Protein 3ZYI (pdb70)

Solvent-accessible surface area: 31776 Å² total; per-residue (Å²): 121,108,46,21,119,81,18,42,36,47,152,151,64,22,24,0,19,2,20,73,24,68,26,65,124,25,15,182,46,22,5,59,87,0,13,104,0,17,0,14,45,9,84,0,80,70,0,110,40,79,45,1,19,135,8,94,114,0,81,34,0,14,0,0,38,10,11,0,128,96,18,51,113,9,0,2,50,30,2,72,38,0,54,10,0,6,0,15,64,6,123,3,55,102,12,15,41,30,4,1,42,169,6,98,38,0,82,22,0,1,0,16,56,6,32,0,69,34,0,61,66,116,2,4,58,147,2,64,18,0,60,81,0,0,0,0,43,0,82,105,24,149,124,45,10,131,13,0,1,50,7,1,130,68,0,74,4,0,0,0,0,54,3,97,12,132,118,44,15,36,6,48,17,0,91,14,1,57,20,1,19,0,12,25,5,60,10,61,85,3,133,24,35,19,9,74,29,3,70,38,0,82,50,0,22,0,6,58,0,94,0,57,61,1,19,9,19,4,0,37,56,2,53,33,0,55,10,0,0,0,0,46,14,81,0,47,17,1,4,24,52,2,1,86,60,5,86,147,7,102,46,6,0,0,15,80,1,44,0,46,0,49,37,45,0,7,15,0,4,137,16,1,132,57,121,74,101,103,15,1,14,90,2,72,38,55,155,161,25,132,42,100,77,1,33,89,2,69,86,89,93,49,172,33,90,52,6,129,26,61,64,53,9,191,102,47,120,28,54,107,49,125,107,2,51,0,109,0,127,10,37,109,26,1,17,2,89,0,65,8,63,119,46,76,72,14,13,37,24,43,157,65,126,40,7,47,7,68,48,86,0,8,0,24,0,60,75,0,70,137,91,10,60,14,76,4,22,0,50,1,50,27,60,49,26,101,26,92,18,64,3,108,0,68,43,116,30,85,108,6,34,35,120,221,98,62,40,1,0,31,2,76,77,26,152,0,24,78,65,27,100,54,104,31,75,74,123,48,9,39,5,4,127,103,84,27,122,8,9,5,15,13,0,23,68,5,27,8,65,28,0,32,61,101,30,121,68,30,23,20,41,33,159,18,0,17,44,101,72,133,104,89,90,54,46,39,0,4,0,19,0,10,63,157,58,93,63,90,5,77,1,49,0,4,2,20,2,89,4,15,0,42,11,46,53,21,0,25,0,22,1,29,88,12,13,1,9,10,0,0,2,12,3,1,79,65,78,30,83,94,64,84,41,1,0,23,0,0,54,34,0,116,110,34,51,50,63,51,55,152,112,2,134,95,60,89,133,94,75,10,1,2,64,84,18,6,50,54,42,9,17,64,50,103,70,80,0,80,0,10,3,162,69,23,152,86,96,126,89,119,63,97,51,48,68,49,53,21,5,0,5,4,1,38,2,80,1,44,66,0,6,27,8,14,7,46,24,12,148,146,36,27,106,13,0,16,2,1,0,2,18,1,42,1,35,0,47,1,63,3,31,17,0,0,50,106,18,33,100,132,116,41,14,3,66,11,59,38,76,2,54,10,59,29,76,30,0,30,148,11,21,150,114,73,151,86,55,101,84,162,44,9,46,81,70,100,88,117,42,10,30,38,35,39,6,48,33,177

GO terms:
  GO:0005515 protein binding (F, IPI)
  GO:0005794 Golgi apparatus (C, IDA)

CATH classification: 3.80.10.10 (+1 more: 2.60.40.10)

Foldseek 3Di:
DDADPQWDADPQSQEIANAPDADCDDDDDRDLNHAAYADAHYAHAEQDACNCQSNLNHAYDHQEHYAHAYYDLRSCHNPQNHAEDANYNYAYQDQPQSNLARNANYAYYHHEHYCHQEQDACRCLNPLNYAEYAHYNNQNHDYYDLRSCANNARHAYYAHALNQDQAAHNCQNPLQHAEYHHAHYAYQEQALVNCPNNQNYAEDAHANHQHQYYFALNCVSNQNHAEDEHAHYAYQAAAACNCVSNPNHQYAAAANYQHAPAQRCVNVLVVCLVRHFNRHHAHNDDPVGHPPGSVPDDCVPHDDDWKDQVDFFEADDDDFFDKDKTAGQTPLRKAKWKQAPVGDIAGQNDDDPAWHQPSRRMIIGNGDDQVRFDKMKIWIGGPVGIDIHIYTYHD/DAFDQCDPVPGFFHFADKDFLLVQWDKDKDDPQFFAAVPKAFFAALVDRVRRPAIAHCVDPVRHQDPNLQRDDDDPPRFHKTKTAFVLVPVPWSKMKIKIAFQAKWFFDFKWKWFWARFDFQWKWKWFAAPRPPDIDTQETEHCDCCVHPNFDADDLLPDAPDYHYHNVQHAADGRVPRGIDIRGPVSNLVSVDPDPVNRVSRIGRMMMMTRTGIRCSHDDNDPVRRSHGITMTRYTGTITGGQQLRFAHDWDDDPSHIAGPGHLQADDRSSQAHHDQQAPDGQDRWACPPPDRGGNRGGGHD

InterPro domains:
  IPR000372 Leucine-rich repeat N-terminal domain [SM00013] (45-79)
  IPR000483 Cysteine-rich flanking region, C-terminal [SM00082] (300-351)
  IPR001611 Leucine-rich repeat [PF13855] (76-133)
  IPR001611 Leucine-rich repeat [PF13855] (148-208)
  IPR001611 Leucine-rich repeat [PF13855] (243-301)
  IPR001611 Leucine-rich repeat [PS51450] (148-169)
  IPR001611 Leucine-rich repeat [PS51450] (197-218)
  IPR001611 Leucine-rich repeat [PS51450] (267-288)
  IPR003591 Leucine-rich repeat, typical subtype [SM00369] (73-97)
  IPR003591 Leucine-rich repeat, typical subtype [SM00369] (98-121)
  IPR003591 Leucine-rich repeat, typical subtype [SM00369] (122-145)
  IPR003591 Leucine-rich repeat, typical subtype [SM00369] (146-169)
  IPR003591 Leucine-rich repeat, typical subtype [SM00369] (217-240)
  IPR003591 Leucine-rich repeat, typical subtype [SM00369] (241-264)
  IPR003591 Leucine-rich repeat, typical subtype [SM00369] (265-288)
  IPR003598 Immunoglobulin subtype 2 [SM00408] (365-431)
  IPR003599 Immunoglobulin domain subtype [SM00409] (359-442)
  IPR007110 Immunoglobulin-like domain [PS50835] (353-442)
  IPR013098 Immunoglobulin I-set [PF07679] (355-441)
  IPR013783 Immunoglobulin-like fold [G3DSA:2.60.40.10] (355-452)

Radius of gyration: 32.59 Å; Cα contacts (8 Å, |Δi|>4): 1875; chains: 2; bounding box: 75×80×83 Å

Sequence (698 aa):
QNCPSVCSCSNQFSKVVCTRRGLSEVPQGIPSNTRYLNLMENNIQMIQADTFRHLHHLEVLQLGRNSIRQIEVGAFNGLASLNTLELFDNWLTVIPSGAFEYLSKLRELWLRNNPIESIPSYAFNRVPSLMRLDLGELKKLEYISEGAFEGLFNLKYLNLGMCNIKDMPNLTPLVGLEELEMSGNHFPEIRPGSFHGLSSLKKLWVMNSQVSLIERNAFDGLASLVELNLAHNNLSSLPHDLFTPLRYLVELHLHHNPWNCDCDILWLAWWLREYISTCCGRCHAPMHMRGRYLVEVDQASFQCSAPFIMDAPRDLNISEGRMAELKCRTPPMSSVKWLLPNGTVLSHASRHPRISVLNDGTLNFSHVLLSDTGVYTCMVTNVAGNSNASAYLNVDYDICKSWWEFYACQPKVMRLKDYVKVKVEPSGITCGDPPERFCSHENPYLCSNECDASNPDLAHPPRLMFDKEEEGLATYWQSITWSRYPSPLEANITLSWNKTVELTDDVVMTFEYGRPTVMVLEKSLDNGRTWQPYQFYAEDCMEAFGMSARRARDMSSRVLCTEEYSRWAGSKKEKHVRFEVRDRFAILESAKGLKEFFTLTDLRMRLLRPALGGTYVQRENLYKYFYAISNIEVIGRCKCNLHANLCSMREGSLQCECEHNTTGPDCGKCKKNFRTRSWRAGSYLPLPHGSPNACAGT

Structure (mmCIF, N/CA/C/O backbone):
data_3ZYI
#
_entry.id   3ZYI
#
_cell.length_a   75.420
_cell.length_b   153.390
_cell.length_c   158.730
_cell.angle_alpha   90.00
_cell.angle_beta   90.00
_cell.angle_gamma   90.00
#
_symmetry.space_group_name_H-M   'I 2 2 2'
#
loop_
_entity.id
_entity.type
_entity.pdbx_description
1 polymer 'LEUCINE-RICH REPEAT-CONTAINING PROTEIN 4'
2 polymer NETRIN-G2
3 non-polymer 2-acetamido-2-deoxy-beta-D-glucopyranose
4 non-polymer 'PHOSPHATE ION'
5 non-polymer 'CALCIUM ION'
#
loop_
_atom_site.group_PDB
_atom_site.id
_atom_site.type_symbol
_atom_site.label_atom_id
_atom_site.label_alt_id
_atom_site.label_comp_id
_atom_site.label_asym_id
_atom_site.label_entity_id
_atom_site.label_seq_id
_atom_site.pdbx_PDB_ins_code
_atom_site.Cartn_x
_atom_site.Cartn_y
_atom_site.Cartn_z
_atom_site.occupancy
_atom_site.B_iso_or_equiv
_atom_site.auth_seq_id
_atom_site.auth_comp_id
_atom_site.auth_asym_id
_atom_site.auth_atom_id
_atom_site.pdbx_PDB_model_num
ATOM 1 N N . GLN A 1 44 ? -29.545 -1.845 9.810 1.00 78.26 44 GLN A N 1
ATOM 2 C CA . GLN A 1 44 ? -29.932 -2.714 10.919 1.00 77.95 44 GLN A CA 1
ATOM 3 C C . GLN A 1 44 ? -28.886 -2.733 12.038 1.00 81.18 44 GLN A C 1
ATOM 4 O O . GLN A 1 44 ? -29.257 -2.724 13.215 1.00 80.77 44 GLN A O 1
ATOM 6 N N . ASN A 1 45 ? -27.587 -2.756 11.673 1.00 77.13 45 ASN A N 1
ATOM 7 C CA . ASN A 1 45 ? -26.481 -2.778 12.634 1.00 76.80 45 ASN A CA 1
ATOM 8 C C . ASN A 1 45 ? -25.310 -1.843 12.275 1.00 79.86 45 ASN A C 1
ATOM 9 O O . ASN A 1 45 ? -25.180 -1.411 11.125 1.00 79.48 45 ASN A O 1
ATOM 14 N N . CYS A 1 46 ? -24.466 -1.543 13.281 1.00 75.59 46 CYS A N 1
ATOM 15 C CA . CYS A 1 46 ? -23.298 -0.664 13.206 1.00 74.91 46 CYS A CA 1
ATOM 16 C C . CYS A 1 46 ? -22.087 -1.322 12.531 1.00 77.85 46 CYS A C 1
ATOM 17 O O . CYS A 1 46 ? -21.731 -2.438 12.915 1.00 77.67 46 CYS A O 1
ATOM 20 N N . PRO A 1 47 ? -21.391 -0.635 11.584 1.00 73.68 47 PRO A N 1
ATOM 21 C CA . PRO A 1 47 ? -20.184 -1.235 10.980 1.00 73.15 47 PRO A CA 1
ATOM 22 C C . PRO A 1 47 ? -19.031 -1.318 11.981 1.00 76.04 47 PRO A C 1
ATOM 23 O O . PRO A 1 47 ? -18.945 -0.484 12.884 1.00 75.34 47 PRO A O 1
ATOM 27 N N . SER A 1 48 ? -18.159 -2.332 11.822 1.00 72.14 48 SER A N 1
ATOM 28 C CA . SER A 1 48 ? -17.009 -2.611 12.692 1.00 71.57 48 SER A CA 1
ATOM 29 C C . SER A 1 48 ? -15.989 -1.468 12.801 1.00 74.81 48 SER A C 1
ATOM 30 O O . SER A 1 48 ? -15.443 -1.249 13.885 1.00 73.95 48 SER A O 1
ATOM 33 N N . VAL A 1 49 ? -15.747 -0.738 11.692 1.00 71.45 49 VAL A N 1
ATOM 34 C CA . VAL A 1 49 ? -14.806 0.396 11.624 1.00 71.21 49 VAL A CA 1
ATOM 35 C C . VAL A 1 49 ? -15.472 1.704 12.133 1.00 74.55 49 VAL A C 1
ATOM 36 O O . VAL A 1 49 ? -14.818 2.748 12.210 1.00 73.96 49 VAL A O 1
ATOM 40 N N . CYS A 1 50 ? -16.764 1.629 12.500 1.00 70.99 50 CYS A N 1
ATOM 41 C CA . CYS A 1 50 ? -17.555 2.759 12.984 1.00 70.80 50 CYS A CA 1
ATOM 42 C C . CYS A 1 50 ? -18.021 2.589 14.439 1.00 75.41 50 CYS A C 1
ATOM 43 O O . CYS A 1 50 ? -17.851 1.520 15.025 1.00 75.02 50 CYS A O 1
ATOM 46 N N . SER A 1 51 ? -18.597 3.661 15.013 1.00 72.49 51 SER A N 1
ATOM 47 C CA . SER A 1 51 ? -19.134 3.714 16.371 1.00 72.56 51 SER A CA 1
ATOM 48 C C . SER A 1 51 ? -20.493 4.415 16.302 1.00 77.18 51 SER A C 1
ATOM 49 O O . SER A 1 51 ? -20.563 5.589 15.924 1.00 76.64 51 SER A O 1
ATOM 52 N N . CYS A 1 52 ? -21.553 3.700 16.663 1.00 74.37 52 CYS A N 1
ATOM 53 C CA . CYS A 1 52 ? -22.900 4.259 16.638 1.00 74.49 52 CYS A CA 1
ATOM 54 C C . CYS A 1 52 ? -23.344 4.693 18.031 1.00 79.50 52 CYS A C 1
ATOM 55 O O . CYS A 1 52 ? -22.632 4.482 19.013 1.00 79.20 52 CYS A O 1
ATOM 58 N N . SER A 1 53 ? -24.545 5.253 18.074 1.00 76.95 53 SER A N 1
ATOM 59 C CA . SER A 1 53 ? -25.102 5.894 19.248 1.00 77.35 53 SER A CA 1
ATOM 60 C C . SER A 1 53 ? -26.459 5.286 19.534 1.00 82.54 53 SER A C 1
ATOM 61 O O . SER A 1 53 ? -27.059 4.658 18.664 1.00 81.84 53 SER A O 1
ATOM 64 N N . ASN A 1 54 ? -26.943 5.465 20.757 1.00 80.55 54 ASN A N 1
ATOM 65 C CA . ASN A 1 54 ? -28.132 4.761 21.204 1.00 80.96 54 ASN A CA 1
ATOM 66 C C . ASN A 1 54 ? -29.307 5.099 20.309 1.00 85.83 54 ASN A C 1
ATOM 67 O O . ASN A 1 54 ? -30.120 4.234 19.990 1.00 85.49 54 ASN A O 1
ATOM 72 N N . GLN A 1 55 ? -29.388 6.354 19.890 1.00 82.84 55 GLN A N 1
ATOM 73 C CA . GLN A 1 55 ? -30.421 6.755 18.955 1.00 82.73 55 GLN A CA 1
ATOM 74 C C . GLN A 1 55 ? -30.227 5.970 17.666 1.00 85.88 55 GLN A C 1
ATOM 75 O O . GLN A 1 55 ? -31.188 5.549 17.027 1.00 85.35 55 GLN A O 1
ATOM 81 N N . PHE A 1 56 ? -28.968 5.779 17.290 1.00 81.84 56 PHE A N 1
ATOM 82 C CA . PHE A 1 56 ? -28.628 5.147 16.026 1.00 81.32 56 PHE A CA 1
ATOM 83 C C . PHE A 1 56 ? -28.595 6.244 14.976 1.00 83.67 56 PHE A C 1
ATOM 84 O O . PHE A 1 56 ? -28.291 6.008 13.810 1.00 83.37 56 PHE A O 1
ATOM 92 N N . SER A 1 57 ? -28.917 7.451 15.420 1.00 78.64 57 SER A N 1
ATOM 93 C CA . SER A 1 57 ? -28.855 8.644 14.594 1.00 77.70 57 SER A CA 1
ATOM 94 C C . SER A 1 57 ? -27.429 8.965 14.166 1.00 79.40 57 SER A C 1
ATOM 95 O O . SER A 1 57 ? -27.192 9.395 13.041 1.00 78.57 57 SER A O 1
ATOM 98 N N . LYS A 1 58 ? -26.485 8.771 15.079 1.00 74.76 58 LYS A N 1
ATOM 99 C CA . LYS A 1 58 ? -25.108 9.191 14.854 1.00 73.97 58 LYS A CA 1
ATOM 100 C C . LYS A 1 58 ? -24.155 8.034 14.598 1.00 75.97 58 LYS A C 1
ATOM 101 O O . LYS A 1 58 ? -24.088 7.082 15.366 1.00 75.67 58 LYS A O 1
ATOM 103 N N . VAL A 1 59 ? -23.409 8.142 13.507 1.00 71.01 59 VAL A N 1
ATOM 104 C CA . VAL A 1 59 ? -22.407 7.139 13.130 1.00 70.14 59 VAL A CA 1
ATOM 105 C C . VAL A 1 59 ? -21.052 7.849 12.964 1.00 72.66 59 VAL A C 1
ATOM 106 O O . VAL A 1 59 ? -20.885 8.651 12.044 1.00 72.19 59 VAL A O 1
ATOM 110 N N . VAL A 1 60 ? -20.104 7.563 13.871 1.00 68.46 60 VAL A N 1
ATOM 111 C CA . VAL A 1 60 ? -18.767 8.164 13.881 1.00 68.00 60 VAL A CA 1
ATOM 112 C C . VAL A 1 60 ? -17.729 7.160 13.362 1.00 72.04 60 VAL A C 1
ATOM 113 O O . VAL A 1 60 ? -17.567 6.086 13.946 1.00 71.40 60 VAL A O 1
ATOM 117 N N . CYS A 1 61 ? -17.042 7.508 12.257 1.00 69.05 61 CYS A N 1
ATOM 118 C CA . CYS A 1 61 ? -16.020 6.652 11.637 1.00 69.13 61 CYS A CA 1
ATOM 119 C C . CYS A 1 61 ? -14.684 7.405 11.428 1.00 70.83 61 CYS A C 1
ATOM 120 O O . CYS A 1 61 ? -13.983 7.163 10.442 1.00 70.37 61 CYS A O 1
ATOM 123 N N . THR A 1 62 ? -14.334 8.304 12.371 1.00 65.85 62 THR A N 1
ATOM 124 C CA . THR A 1 62 ? -13.108 9.112 12.337 1.00 65.03 62 THR A CA 1
ATOM 125 C C . THR A 1 62 ? -11.860 8.355 12.778 1.00 68.15 62 THR A C 1
ATOM 126 O O . THR A 1 62 ? -11.963 7.266 13.346 1.00 68.16 62 THR A O 1
ATOM 130 N N . ARG A 1 63 ? -10.681 8.974 12.543 1.00 63.97 63 ARG A N 1
ATOM 131 C CA . ARG A 1 63 ? -9.344 8.497 12.906 1.00 63.63 63 ARG A CA 1
ATOM 132 C C . ARG A 1 63 ? -9.094 7.014 12.589 1.00 66.30 63 ARG A C 1
ATOM 133 O O . ARG A 1 63 ? -8.682 6.237 13.455 1.00 65.66 63 ARG A O 1
ATOM 135 N N . ARG A 1 64 ? -9.380 6.636 11.335 1.00 62.35 64 ARG A N 1
ATOM 136 C CA . ARG A 1 64 ? -9.204 5.289 10.787 1.00 61.87 64 ARG A CA 1
ATOM 137 C C . ARG A 1 64 ? -8.390 5.384 9.487 1.00 65.19 64 ARG A C 1
ATOM 138 O O . ARG A 1 64 ? -8.262 6.470 8.917 1.00 65.27 64 ARG A O 1
ATOM 140 N N . GLY A 1 65 ? -7.824 4.268 9.045 1.00 60.57 65 GLY A N 1
ATOM 141 C CA . GLY A 1 65 ? -7.024 4.249 7.825 1.00 60.05 65 GLY A CA 1
ATOM 142 C C . GLY A 1 65 ? -7.837 3.928 6.591 1.00 62.84 65 GLY A C 1
ATOM 143 O O . GLY A 1 65 ? -7.321 3.305 5.658 1.00 62.46 65 GLY A O 1
ATOM 144 N N . LEU A 1 66 ? -9.121 4.355 6.588 1.00 58.47 66 LEU A N 1
ATOM 145 C CA . LEU A 1 66 ? -10.099 4.122 5.528 1.00 57.91 66 LEU A CA 1
ATOM 146 C C . LEU A 1 66 ? -9.730 4.797 4.221 1.00 61.62 66 LEU A C 1
ATOM 147 O O . LEU A 1 66 ? -9.496 6.003 4.193 1.00 61.21 66 LEU A O 1
ATOM 152 N N . SER A 1 67 ? -9.662 4.005 3.143 1.00 58.27 67 SER A N 1
ATOM 153 C CA . SER A 1 67 ? -9.378 4.482 1.791 1.00 58.36 67 SER A CA 1
ATOM 154 C C . SER A 1 67 ? -10.703 4.588 1.027 1.00 62.63 67 SER A C 1
ATOM 155 O O . SER A 1 67 ? -10.762 5.196 -0.045 1.00 62.27 67 SER A O 1
ATOM 158 N N . GLU A 1 68 ? -11.765 3.988 1.603 1.00 59.07 68 GLU A N 1
ATOM 159 C CA . GLU A 1 68 ? -13.119 3.932 1.061 1.00 58.80 68 GLU A CA 1
ATOM 160 C C . GLU A 1 68 ? -14.160 4.055 2.175 1.00 62.30 68 GLU A C 1
ATOM 161 O O . GLU A 1 68 ? -13.860 3.774 3.335 1.00 61.41 68 GLU A O 1
ATOM 167 N N . VAL A 1 69 ? -15.387 4.468 1.804 1.00 59.54 69 VAL A N 1
ATOM 168 C CA . VAL A 1 69 ? -16.548 4.662 2.684 1.00 59.53 69 VAL A CA 1
ATOM 169 C C . VAL A 1 69 ? -17.056 3.291 3.194 1.00 63.55 69 VAL A C 1
ATOM 170 O O . VAL A 1 69 ? -17.202 2.384 2.375 1.00 63.28 69 VAL A O 1
ATOM 174 N N . PRO A 1 70 ? -17.338 3.120 4.516 1.00 60.81 70 PRO A N 1
ATOM 175 C CA . PRO A 1 70 ? -17.837 1.823 5.017 1.00 61.03 70 PRO A CA 1
ATOM 176 C C . PRO A 1 70 ? -19.087 1.318 4.305 1.00 66.26 70 PRO A C 1
ATOM 177 O O . PRO A 1 70 ? -19.973 2.096 3.955 1.00 65.92 70 PRO A O 1
ATOM 181 N N . GLN A 1 71 ? -19.126 0.003 4.079 1.00 63.86 71 GLN A N 1
ATOM 182 C CA . GLN A 1 71 ? -20.150 -0.698 3.319 1.00 64.19 71 GLN A CA 1
ATOM 183 C C . GLN A 1 71 ? -21.549 -0.848 3.947 1.00 69.76 71 GLN A C 1
ATOM 184 O O . GLN A 1 71 ? -22.545 -0.763 3.218 1.00 69.84 71 GLN A O 1
ATOM 190 N N . GLY A 1 72 ? -21.622 -1.074 5.258 1.00 66.56 72 GLY A N 1
ATOM 191 C CA . GLY A 1 72 ? -22.902 -1.288 5.928 1.00 66.58 72 GLY A CA 1
ATOM 192 C C . GLY A 1 72 ? -23.375 -0.210 6.879 1.00 71.26 72 GLY A C 1
ATOM 193 O O . GLY A 1 72 ? -23.657 -0.508 8.044 1.00 71.52 72 GLY A O 1
ATOM 194 N N . ILE A 1 73 ? -23.518 1.035 6.386 1.00 67.62 73 ILE A N 1
ATOM 195 C CA . ILE A 1 73 ? -23.988 2.166 7.203 1.00 67.32 73 ILE A CA 1
ATOM 196 C C . ILE A 1 73 ? -25.514 2.045 7.411 1.00 71.35 73 ILE A C 1
ATOM 197 O O . ILE A 1 73 ? -26.237 1.950 6.416 1.00 70.70 73 ILE A O 1
ATOM 202 N N . PRO A 1 74 ? -26.014 2.029 8.678 1.00 68.51 74 PRO A N 1
ATOM 203 C CA . PRO A 1 74 ? -27.466 1.877 8.907 1.00 68.63 74 PRO A CA 1
ATOM 204 C C . PRO A 1 74 ? -28.338 2.954 8.276 1.00 73.96 74 PRO A C 1
ATOM 205 O O . PRO A 1 74 ? -27.925 4.106 8.186 1.00 74.28 74 PRO A O 1
ATOM 209 N N . SER A 1 75 ? -29.552 2.569 7.850 1.00 70.77 75 SER A N 1
ATOM 210 C CA . SER A 1 75 ? -30.533 3.447 7.201 1.00 70.39 75 SER A CA 1
ATOM 211 C C . SER A 1 75 ? -31.150 4.494 8.138 1.00 73.50 75 SER A C 1
ATOM 212 O O . SER A 1 75 ? -31.767 5.446 7.655 1.00 73.27 75 SER A O 1
ATOM 215 N N . ASN A 1 76 ? -30.987 4.321 9.467 1.00 69.49 76 ASN A N 1
ATOM 216 C CA . ASN A 1 76 ? -31.515 5.239 10.488 1.00 69.24 76 ASN A CA 1
ATOM 217 C C . ASN A 1 76 ? -30.679 6.526 10.616 1.00 71.86 76 ASN A C 1
ATOM 218 O O . ASN A 1 76 ? -31.198 7.544 11.082 1.00 71.44 76 ASN A O 1
ATOM 223 N N . THR A 1 77 ? -29.388 6.459 10.211 1.00 67.21 77 THR A N 1
ATOM 224 C CA . THR A 1 77 ? -28.371 7.521 10.261 1.00 66.46 77 THR A CA 1
ATOM 225 C C . THR A 1 77 ? -28.867 8.911 9.851 1.00 68.67 77 THR A C 1
ATOM 226 O O . THR A 1 77 ? -29.450 9.073 8.778 1.00 68.15 77 THR A O 1
ATOM 230 N N . ARG A 1 78 ? -28.622 9.901 10.727 1.00 63.89 78 ARG A N 1
ATOM 231 C CA . ARG A 1 78 ? -28.959 11.311 10.540 1.00 63.04 78 ARG A CA 1
ATOM 232 C C . ARG A 1 78 ? -27.673 12.136 10.439 1.00 65.14 78 ARG A C 1
ATOM 233 O O . ARG A 1 78 ? -27.632 13.101 9.681 1.00 65.24 78 ARG A O 1
ATOM 235 N N . TYR A 1 79 ? -26.628 11.758 11.201 1.00 59.84 79 TYR A N 1
ATOM 236 C CA . TYR A 1 79 ? -25.330 12.439 11.205 1.00 58.82 79 TYR A CA 1
ATOM 237 C C . TYR A 1 79 ? -24.207 11.413 11.031 1.00 59.96 79 TYR A C 1
ATOM 238 O O . TYR A 1 79 ? -24.029 10.536 11.880 1.00 59.41 79 TYR A O 1
ATOM 247 N N . LEU A 1 80 ? -23.475 11.506 9.913 1.00 54.56 80 LEU A N 1
ATOM 248 C CA . LEU A 1 80 ? -22.373 10.599 9.604 1.00 53.46 80 LEU A CA 1
ATOM 249 C C . LEU A 1 80 ? -21.041 11.343 9.567 1.00 55.88 80 LEU A C 1
ATOM 250 O O . LEU A 1 80 ? -20.886 12.312 8.822 1.00 55.53 80 LEU A O 1
ATOM 255 N N . ASN A 1 81 ? -20.084 10.875 10.375 1.00 51.14 81 ASN A N 1
ATOM 256 C CA . ASN A 1 81 ? -18.751 11.455 10.469 1.00 50.23 81 ASN A CA 1
ATOM 257 C C . ASN A 1 81 ? -17.727 10.536 9.801 1.00 52.80 81 ASN A C 1
ATOM 258 O O . ASN A 1 81 ? -17.564 9.388 10.223 1.00 52.41 81 ASN A O 1
ATOM 263 N N . LEU A 1 82 ? -17.057 11.044 8.746 1.00 48.45 82 LEU A N 1
ATOM 264 C CA . LEU A 1 82 ? -16.043 10.319 7.973 1.00 48.12 82 LEU A CA 1
ATOM 265 C C . LEU A 1 82 ? -14.721 11.101 7.806 1.00 52.48 82 LEU A C 1
ATOM 266 O O . LEU A 1 82 ? -13.988 10.892 6.832 1.00 52.04 82 LEU A O 1
ATOM 271 N N . MET A 1 83 ? -14.408 11.972 8.778 1.00 49.66 83 MET A N 1
ATOM 272 C CA . MET A 1 83 ? -13.200 12.804 8.791 1.00 49.85 83 MET A CA 1
ATOM 273 C C . MET A 1 83 ? -11.941 12.028 9.185 1.00 55.67 83 MET A C 1
ATOM 274 O O . MET A 1 83 ? -12.041 10.908 9.687 1.00 55.67 83 MET A O 1
ATOM 279 N N . GLU A 1 84 ? -10.755 12.641 8.972 1.00 53.25 84 GLU A N 1
ATOM 280 C CA . GLU A 1 84 ? -9.430 12.090 9.300 1.00 53.16 84 GLU A CA 1
ATOM 281 C C . GLU A 1 84 ? -9.176 10.683 8.727 1.00 56.61 84 GLU A C 1
ATOM 282 O O . GLU A 1 84 ? -8.677 9.796 9.430 1.00 56.29 84 GLU A O 1
ATOM 284 N N . ASN A 1 85 ? -9.540 10.493 7.443 1.00 52.50 85 ASN A N 1
ATOM 285 C CA . ASN A 1 85 ? -9.364 9.245 6.693 1.00 51.87 85 ASN A CA 1
ATOM 286 C C . ASN A 1 85 ? -8.618 9.524 5.377 1.00 56.16 85 ASN A C 1
ATOM 287 O O . ASN A 1 85 ? -8.274 10.673 5.097 1.00 55.23 85 ASN A O 1
ATOM 292 N N . ASN A 1 86 ? -8.351 8.474 4.586 1.00 53.89 86 ASN A N 1
ATOM 293 C CA . ASN A 1 86 ? -7.631 8.592 3.320 1.00 54.06 86 ASN A CA 1
ATOM 294 C C . ASN A 1 86 ? -8.521 8.316 2.087 1.00 58.18 86 ASN A C 1
ATOM 295 O O . ASN A 1 86 ? -7.995 7.945 1.032 1.00 58.12 86 ASN A O 1
ATOM 300 N N . ILE A 1 87 ? -9.860 8.539 2.210 1.00 54.60 87 ILE A N 1
ATOM 301 C CA . ILE A 1 87 ? -10.845 8.344 1.129 1.00 54.40 87 ILE A CA 1
ATOM 302 C C . ILE A 1 87 ? -10.472 9.232 -0.069 1.00 59.67 87 ILE A C 1
ATOM 303 O O . ILE A 1 87 ? -10.364 10.445 0.091 1.00 59.19 87 ILE A O 1
ATOM 308 N N . GLN A 1 88 ? -10.250 8.623 -1.247 1.00 57.48 88 GLN A N 1
ATOM 309 C CA . GLN A 1 88 ? -9.831 9.337 -2.458 1.00 57.90 88 GLN A CA 1
ATOM 310 C C . GLN A 1 88 ? -10.939 9.618 -3.483 1.00 62.56 88 GLN A C 1
ATOM 311 O O . GLN A 1 88 ? -10.818 10.568 -4.260 1.00 61.61 88 GLN A O 1
ATOM 317 N N . MET A 1 89 ? -11.996 8.794 -3.506 1.00 60.42 89 MET A N 1
ATOM 318 C CA . MET A 1 89 ? -13.086 8.951 -4.468 1.00 60.95 89 MET A CA 1
ATOM 319 C C . MET A 1 89 ? -14.435 8.567 -3.881 1.00 63.91 89 MET A C 1
ATOM 320 O O . MET A 1 89 ? -14.546 7.539 -3.207 1.00 63.55 89 MET A O 1
ATOM 325 N N . ILE A 1 90 ? -15.468 9.377 -4.177 1.00 59.73 90 ILE A N 1
ATOM 326 C CA . ILE A 1 90 ? -16.845 9.099 -3.770 1.00 59.39 90 ILE A CA 1
ATOM 327 C C . ILE A 1 90 ? -17.573 8.533 -5.004 1.00 63.48 90 ILE A C 1
ATOM 328 O O . ILE A 1 90 ? -17.892 9.277 -5.936 1.00 63.48 90 ILE A O 1
ATOM 333 N N . GLN A 1 91 ? -17.773 7.205 -5.023 1.00 59.68 91 GLN A N 1
ATOM 334 C CA . GLN A 1 91 ? -18.434 6.472 -6.107 1.00 59.48 91 GLN A CA 1
ATOM 335 C C . GLN A 1 91 ? -19.939 6.781 -6.149 1.00 63.39 91 GLN A C 1
ATOM 336 O O . GLN A 1 91 ? -20.497 7.246 -5.154 1.00 62.94 91 GLN A O 1
ATOM 342 N N . ALA A 1 92 ? -20.592 6.533 -7.301 1.00 60.18 92 ALA A N 1
ATOM 343 C CA . ALA A 1 92 ? -22.030 6.760 -7.474 1.00 60.03 92 ALA A CA 1
ATOM 344 C C . ALA A 1 92 ? -22.866 5.815 -6.606 1.00 63.95 92 ALA A C 1
ATOM 345 O O . ALA A 1 92 ? -22.516 4.641 -6.458 1.00 63.84 92 ALA A O 1
ATOM 347 N N . ASP A 1 93 ? -23.959 6.347 -6.024 1.00 60.15 93 ASP A N 1
ATOM 348 C CA . ASP A 1 93 ? -24.921 5.651 -5.155 1.00 59.76 93 ASP A CA 1
ATOM 349 C C . ASP A 1 93 ? -24.327 5.116 -3.834 1.00 62.58 93 ASP A C 1
ATOM 350 O O . ASP A 1 93 ? -24.862 4.165 -3.257 1.00 62.35 93 ASP A O 1
ATOM 355 N N . THR A 1 94 ? -23.253 5.768 -3.338 1.00 58.24 94 THR A N 1
ATOM 356 C CA . THR A 1 94 ? -22.542 5.431 -2.099 1.00 57.51 94 THR A CA 1
ATOM 357 C C . THR A 1 94 ? -23.448 5.487 -0.869 1.00 62.07 94 THR A C 1
ATOM 358 O O . THR A 1 94 ? -23.387 4.597 -0.018 1.00 61.47 94 THR A O 1
ATOM 362 N N . PHE A 1 95 ? -24.285 6.530 -0.792 1.00 59.68 95 PHE A N 1
ATOM 363 C CA . PHE A 1 95 ? -25.187 6.791 0.327 1.00 59.82 95 PHE A CA 1
ATOM 364 C C . PHE A 1 95 ? -26.663 6.673 -0.087 1.00 65.67 95 PHE A C 1
ATOM 365 O O . PHE A 1 95 ? -27.545 7.127 0.649 1.00 65.65 95 PHE A O 1
ATOM 373 N N . ARG A 1 96 ? -26.922 6.024 -1.244 1.00 63.47 96 ARG A N 1
ATOM 374 C CA . ARG A 1 96 ? -28.237 5.815 -1.865 1.00 63.76 96 ARG A CA 1
ATOM 375 C C . ARG A 1 96 ? -29.403 5.462 -0.940 1.00 68.34 96 ARG A C 1
ATOM 376 O O . ARG A 1 96 ? -30.524 5.909 -1.194 1.00 68.12 96 ARG A O 1
ATOM 378 N N . HIS A 1 97 ? -29.145 4.678 0.121 1.00 65.16 97 HIS A N 1
ATOM 379 C CA . HIS A 1 97 ? -30.174 4.226 1.061 1.00 65.26 97 HIS A CA 1
ATOM 380 C C . HIS A 1 97 ? -30.197 4.955 2.422 1.00 68.94 97 HIS A C 1
ATOM 381 O O . HIS A 1 97 ? -30.907 4.517 3.334 1.00 68.96 97 HIS A O 1
ATOM 388 N N . LEU A 1 98 ? -29.457 6.077 2.550 1.00 64.58 98 LEU A N 1
ATOM 389 C CA . LEU A 1 98 ? -29.408 6.865 3.786 1.00 63.86 98 LEU A CA 1
ATOM 390 C C . LEU A 1 98 ? -30.355 8.071 3.659 1.00 66.60 98 LEU A C 1
ATOM 391 O O . LEU A 1 98 ? -29.931 9.231 3.675 1.00 66.58 98 LEU A O 1
ATOM 396 N N . HIS A 1 99 ? -31.654 7.768 3.529 1.00 61.89 99 HIS A N 1
ATOM 397 C CA . HIS A 1 99 ? -32.745 8.725 3.336 1.00 61.19 99 HIS A CA 1
ATOM 398 C C . HIS A 1 99 ? -33.014 9.685 4.511 1.00 64.15 99 HIS A C 1
ATOM 399 O O . HIS A 1 99 ? -33.711 10.685 4.320 1.00 63.08 99 HIS A O 1
ATOM 406 N N . HIS A 1 100 ? -32.475 9.385 5.713 1.00 60.54 100 HIS A N 1
ATOM 407 C CA . HIS A 1 100 ? -32.636 10.208 6.918 1.00 60.01 100 HIS A CA 1
ATOM 408 C C . HIS A 1 100 ? -31.405 11.083 7.217 1.00 61.70 100 HIS A C 1
ATOM 409 O O . HIS A 1 100 ? -31.452 11.881 8.161 1.00 61.60 100 HIS A O 1
ATOM 416 N N . LEU A 1 101 ? -30.309 10.926 6.434 1.00 56.16 101 LEU A N 1
ATOM 417 C CA . LEU A 1 101 ? -29.053 11.663 6.620 1.00 55.05 101 LEU A CA 1
ATOM 418 C C . LEU A 1 101 ? -29.199 13.172 6.437 1.00 57.55 101 LEU A C 1
ATOM 419 O O . LEU A 1 101 ? -29.561 13.634 5.360 1.00 57.02 101 LEU A O 1
ATOM 424 N N . GLU A 1 102 ? -28.915 13.921 7.510 1.00 53.17 102 GLU A N 1
ATOM 425 C CA . GLU A 1 102 ? -28.981 15.379 7.580 1.00 52.54 102 GLU A CA 1
ATOM 426 C C . GLU A 1 102 ? -27.595 16.014 7.452 1.00 54.73 102 GLU A C 1
ATOM 427 O O . GLU A 1 102 ? -27.474 17.069 6.826 1.00 54.24 102 GLU A O 1
ATOM 433 N N . VAL A 1 103 ? -26.561 15.401 8.075 1.00 49.54 103 VAL A N 1
ATOM 434 C CA . VAL A 1 103 ? -25.185 15.914 8.034 1.00 48.64 103 VAL A CA 1
ATOM 435 C C . VAL A 1 103 ? -24.203 14.837 7.550 1.00 51.74 103 VAL A C 1
ATOM 436 O O . VAL A 1 103 ? -24.040 13.804 8.208 1.00 51.18 103 VAL A O 1
ATOM 440 N N . LEU A 1 104 ? -23.539 15.098 6.408 1.00 47.12 104 LEU A N 1
ATOM 441 C CA . LEU A 1 104 ? -22.515 14.215 5.846 1.00 46.07 104 LEU A CA 1
ATOM 442 C C . LEU A 1 104 ? -21.157 14.917 5.971 1.00 48.17 104 LEU A C 1
ATOM 443 O O . LEU A 1 104 ? -20.893 15.906 5.280 1.00 47.42 104 LEU A O 1
ATOM 448 N N . GLN A 1 105 ? -20.325 14.420 6.893 1.00 43.77 105 GLN A N 1
ATOM 449 C CA . GLN A 1 105 ? -19.007 14.974 7.188 1.00 42.83 105 GLN A CA 1
ATOM 450 C C . GLN A 1 105 ? -17.927 14.223 6.421 1.00 45.70 105 GLN A C 1
ATOM 451 O O . GLN A 1 105 ? -17.558 13.112 6.794 1.00 44.58 105 GLN A O 1
ATOM 457 N N . LEU A 1 106 ? -17.459 14.817 5.316 1.00 42.95 106 LEU A N 1
ATOM 458 C CA . LEU A 1 106 ? -16.414 14.232 4.472 1.00 43.30 106 LEU A CA 1
ATOM 459 C C . LEU A 1 106 ? -15.132 15.080 4.499 1.00 47.72 106 LEU A C 1
ATOM 460 O O . LEU A 1 106 ? -14.216 14.850 3.703 1.00 47.51 106 LEU A O 1
ATOM 465 N N . GLY A 1 107 ? -15.082 16.032 5.432 1.00 44.17 107 GLY A N 1
ATOM 466 C CA . GLY A 1 107 ? -13.955 16.935 5.621 1.00 43.94 107 GLY A CA 1
ATOM 467 C C . GLY A 1 107 ? -12.676 16.237 6.034 1.00 47.39 107 GLY A C 1
ATOM 468 O O . GLY A 1 107 ? -12.726 15.151 6.610 1.00 47.14 107 GLY A O 1
ATOM 469 N N . ARG A 1 108 ? -11.518 16.856 5.734 1.00 43.48 108 ARG A N 1
ATOM 470 C CA . ARG A 1 108 ? -10.183 16.347 6.066 1.00 43.15 108 ARG A CA 1
ATOM 471 C C . ARG A 1 108 ? -9.960 14.901 5.583 1.00 47.39 108 ARG A C 1
ATOM 472 O O . ARG A 1 108 ? -9.869 13.957 6.380 1.00 47.04 108 ARG A O 1
ATOM 474 N N . ASN A 1 109 ? -9.940 14.747 4.253 1.00 44.06 109 ASN A N 1
ATOM 475 C CA . ASN A 1 109 ? -9.735 13.488 3.536 1.00 43.96 109 ASN A CA 1
ATOM 476 C C . ASN A 1 109 ? -8.899 13.752 2.271 1.00 48.21 109 ASN A C 1
ATOM 477 O O . ASN A 1 109 ? -8.421 14.872 2.073 1.00 47.26 109 ASN A O 1
ATOM 482 N N . SER A 1 110 ? -8.733 12.728 1.418 1.00 45.71 110 SER A N 1
ATOM 483 C CA . SER A 1 110 ? -7.948 12.812 0.186 1.00 45.96 110 SER A CA 1
ATOM 484 C C . SER A 1 110 ? -8.830 12.798 -1.088 1.00 50.32 110 SER A C 1
ATOM 485 O O . SER A 1 110 ? -8.341 12.445 -2.167 1.00 49.71 110 SER A O 1
ATOM 488 N N . ILE A 1 111 ? -10.125 13.202 -0.956 1.00 47.45 111 ILE A N 1
ATOM 489 C CA . ILE A 1 111 ? -11.128 13.219 -2.038 1.00 47.44 111 ILE A CA 1
ATOM 490 C C . ILE A 1 111 ? -10.702 14.056 -3.249 1.00 52.34 111 ILE A C 1
ATOM 491 O O . ILE A 1 111 ? -10.568 15.276 -3.154 1.00 52.41 111 ILE A O 1
ATOM 496 N N . ARG A 1 112 ? -10.491 13.375 -4.383 1.00 49.48 112 ARG A N 1
ATOM 497 C CA . ARG A 1 112 ? -10.032 13.939 -5.654 1.00 49.39 112 ARG A CA 1
ATOM 498 C C . ARG A 1 112 ? -11.130 13.941 -6.713 1.00 53.24 112 ARG A C 1
ATOM 499 O O . ARG A 1 112 ? -11.173 14.850 -7.541 1.00 52.85 112 ARG A O 1
ATOM 507 N N . GLN A 1 113 ? -11.996 12.918 -6.702 1.00 50.23 113 GLN A N 1
ATOM 508 C CA . GLN A 1 113 ? -13.072 12.762 -7.674 1.00 50.51 113 GLN A CA 1
ATOM 509 C C . GLN A 1 113 ? -14.401 12.445 -6.999 1.00 55.44 113 GLN A C 1
ATOM 510 O O . GLN A 1 113 ? -14.453 11.624 -6.083 1.00 55.06 113 GLN A O 1
ATOM 516 N N . ILE A 1 114 ? -15.475 13.102 -7.459 1.00 53.17 114 ILE A N 1
ATOM 517 C CA . ILE A 1 114 ? -16.840 12.876 -6.985 1.00 53.51 114 ILE A CA 1
ATOM 518 C C . ILE A 1 114 ? -17.723 12.603 -8.216 1.00 58.88 114 ILE A C 1
ATOM 519 O O . ILE A 1 114 ? -17.903 13.489 -9.056 1.00 58.73 114 ILE A O 1
ATOM 524 N N . GLU A 1 115 ? -18.235 11.363 -8.328 1.00 56.35 115 GLU A N 1
ATOM 525 C CA . GLU A 1 115 ? -19.081 10.907 -9.436 1.00 56.51 115 GLU A CA 1
ATOM 526 C C . GLU A 1 115 ? -20.458 11.584 -9.451 1.00 60.93 115 GLU A C 1
ATOM 527 O O . GLU A 1 115 ? -20.896 12.106 -8.423 1.00 60.29 115 GLU A O 1
ATOM 533 N N . VAL A 1 116 ? -21.124 11.590 -10.627 1.00 58.19 116 VAL A N 1
ATOM 534 C CA . VAL A 1 116 ? -22.440 12.213 -10.854 1.00 58.25 116 VAL A CA 1
ATOM 535 C C . VAL A 1 116 ? -23.548 11.822 -9.862 1.00 62.54 116 VAL A C 1
ATOM 536 O O . VAL A 1 116 ? -24.260 12.702 -9.369 1.00 63.49 116 VAL A O 1
ATOM 540 N N . GLY A 1 117 ? -23.675 10.530 -9.572 1.00 57.43 117 GLY A N 1
ATOM 541 C CA . GLY A 1 117 ? -24.700 10.033 -8.661 1.00 56.76 117 GLY A CA 1
ATOM 542 C C . GLY A 1 117 ? -24.229 9.693 -7.261 1.00 59.50 117 GLY A C 1
ATOM 543 O O . GLY A 1 117 ? -24.880 8.906 -6.570 1.00 58.78 117 GLY A O 1
ATOM 544 N N . ALA A 1 118 ? -23.108 10.293 -6.826 1.00 55.64 118 ALA A N 1
ATOM 545 C CA . ALA A 1 118 ? -22.498 10.060 -5.513 1.00 55.08 118 ALA A CA 1
ATOM 546 C C . ALA A 1 118 ? -23.402 10.401 -4.333 1.00 58.15 118 ALA A C 1
ATOM 547 O O . ALA A 1 118 ? -23.360 9.705 -3.314 1.00 58.11 118 ALA A O 1
ATOM 549 N N . PHE A 1 119 ? -24.219 11.459 -4.472 1.00 53.60 119 PHE A N 1
ATOM 550 C CA . PHE A 1 119 ? -25.114 11.918 -3.414 1.00 52.96 119 PHE A CA 1
ATOM 551 C C . PHE A 1 119 ? -26.591 11.552 -3.631 1.00 57.05 119 PHE A C 1
ATOM 552 O O . PHE A 1 119 ? -27.476 12.215 -3.086 1.00 56.74 119 PHE A O 1
ATOM 560 N N . ASN A 1 120 ? -26.852 10.466 -4.387 1.00 54.04 120 ASN A N 1
ATOM 561 C CA . ASN A 1 120 ? -28.213 9.984 -4.658 1.00 54.06 120 ASN A CA 1
ATOM 562 C C . ASN A 1 120 ? -28.879 9.437 -3.395 1.00 58.84 120 ASN A C 1
ATOM 563 O O . ASN A 1 120 ? -28.189 8.965 -2.490 1.00 58.85 120 ASN A O 1
ATOM 568 N N . GLY A 1 121 ? -30.201 9.567 -3.326 1.00 55.54 121 GLY A N 1
ATOM 569 C CA . GLY A 1 121 ? -31.002 9.116 -2.192 1.00 55.30 121 GLY A CA 1
ATOM 570 C C . GLY A 1 121 ? -30.838 9.912 -0.909 1.00 58.54 121 GLY A C 1
ATOM 571 O O . GLY A 1 121 ? -31.329 9.488 0.141 1.00 57.57 121 GLY A O 1
ATOM 572 N N . LEU A 1 122 ? -30.153 11.071 -0.981 1.00 55.52 122 LEU A N 1
ATOM 573 C CA . LEU A 1 122 ? -29.914 11.948 0.169 1.00 55.43 122 LEU A CA 1
ATOM 574 C C . LEU A 1 122 ? -30.928 13.097 0.185 1.00 59.88 122 LEU A C 1
ATOM 575 O O . LEU A 1 122 ? -30.565 14.274 0.074 1.00 59.81 122 LEU A O 1
ATOM 580 N N . ALA A 1 123 ? -32.216 12.725 0.318 1.00 56.33 123 ALA A N 1
ATOM 581 C CA . ALA A 1 123 ? -33.374 13.620 0.335 1.00 55.68 123 ALA A CA 1
ATOM 582 C C . ALA A 1 123 ? -33.435 14.520 1.574 1.00 58.85 123 ALA A C 1
ATOM 583 O O . ALA A 1 123 ? -34.032 15.599 1.510 1.00 58.49 123 ALA A O 1
ATOM 585 N N . SER A 1 124 ? -32.829 14.077 2.693 1.00 54.81 124 SER A N 1
ATOM 586 C CA . SER A 1 124 ? -32.819 14.813 3.961 1.00 54.24 124 SER A CA 1
ATOM 587 C C . SER A 1 124 ? -31.536 15.616 4.212 1.00 57.57 124 SER A C 1
ATOM 588 O O . SER A 1 124 ? -31.457 16.313 5.230 1.00 57.89 124 SER A O 1
ATOM 591 N N . LEU A 1 125 ? -30.531 15.509 3.308 1.00 52.99 125 LEU A N 1
ATOM 592 C CA . LEU A 1 125 ? -29.233 16.189 3.438 1.00 52.13 125 LEU A CA 1
ATOM 593 C C . LEU A 1 125 ? -29.327 17.712 3.506 1.00 54.06 125 LEU A C 1
ATOM 594 O O . LEU A 1 125 ? -29.816 18.348 2.576 1.00 53.55 125 LEU A O 1
ATOM 599 N N . ASN A 1 126 ? -28.882 18.273 4.637 1.00 49.16 126 ASN A N 1
ATOM 600 C CA . ASN A 1 126 ? -28.893 19.703 4.935 1.00 48.20 126 ASN A CA 1
ATOM 601 C C . ASN A 1 126 ? -27.481 20.296 4.897 1.00 50.40 126 ASN A C 1
ATOM 602 O O . ASN A 1 126 ? -27.308 21.432 4.454 1.00 49.62 126 ASN A O 1
ATOM 607 N N . THR A 1 127 ? -26.483 19.533 5.384 1.00 45.93 127 THR A N 1
ATOM 608 C CA . THR A 1 127 ? -25.086 19.953 5.454 1.00 45.14 127 THR A CA 1
ATOM 609 C C . THR A 1 127 ? -24.165 18.954 4.747 1.00 48.51 127 THR A C 1
ATOM 610 O O . THR A 1 127 ? -24.168 17.761 5.070 1.00 48.26 127 THR A O 1
ATOM 614 N N . LEU A 1 128 ? -23.377 19.455 3.786 1.00 44.36 128 LEU A N 1
ATOM 615 C CA . LEU A 1 128 ? -22.405 18.666 3.035 1.00 43.75 128 LEU A CA 1
ATOM 616 C C . LEU A 1 128 ? -21.035 19.316 3.214 1.00 46.49 128 LEU A C 1
ATOM 617 O O . LEU A 1 128 ? -20.744 20.366 2.628 1.00 46.05 128 LEU A O 1
ATOM 622 N N . GLU A 1 129 ? -20.224 18.710 4.084 1.00 41.53 129 GLU A N 1
ATOM 623 C CA . GLU A 1 129 ? -18.889 19.196 4.422 1.00 40.05 129 GLU A CA 1
ATOM 624 C C . GLU A 1 129 ? -17.865 18.453 3.587 1.00 41.57 129 GLU A C 1
ATOM 625 O O . GLU A 1 129 ? -17.684 17.249 3.758 1.00 41.02 129 GLU A O 1
ATOM 631 N N . LEU A 1 130 ? -17.251 19.162 2.635 1.00 37.17 130 LEU A N 1
ATOM 632 C CA . LEU A 1 130 ? -16.251 18.611 1.717 1.00 36.46 130 LEU A CA 1
ATOM 633 C C . LEU A 1 130 ? -14.924 19.375 1.801 1.00 39.53 130 LEU A C 1
ATOM 634 O O . LEU A 1 130 ? -14.095 19.276 0.894 1.00 38.44 130 LEU A O 1
ATOM 639 N N . PHE A 1 131 ? -14.720 20.119 2.898 1.00 36.74 131 PHE A N 1
ATOM 640 C CA . PHE A 1 131 ? -13.520 20.916 3.122 1.00 36.98 131 PHE A CA 1
ATOM 641 C C . PHE A 1 131 ? -12.269 20.070 3.368 1.00 43.00 131 PHE A C 1
ATOM 642 O O . PHE A 1 131 ? -12.383 18.908 3.755 1.00 42.59 131 PHE A O 1
ATOM 650 N N . ASP A 1 132 ? -11.077 20.655 3.131 1.00 40.93 132 ASP A N 1
ATOM 651 C CA . ASP A 1 132 ? -9.776 20.006 3.323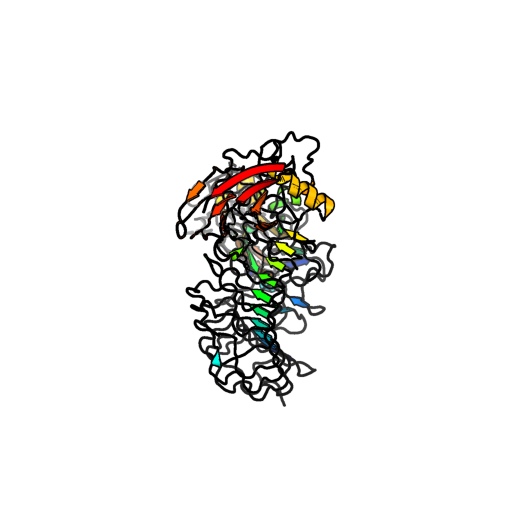 1.00 41.37 132 ASP A CA 1
ATOM 652 C C . ASP A 1 132 ? -9.616 18.689 2.522 1.00 46.38 132 ASP A C 1
ATOM 653 O O . ASP A 1 132 ? -9.194 17.666 3.060 1.00 45.91 132 ASP A O 1
ATOM 658 N N . ASN A 1 133 ? -9.953 18.737 1.226 1.00 44.54 133 ASN A N 1
ATOM 659 C CA . ASN A 1 133 ? -9.827 17.610 0.300 1.00 44.71 133 ASN A CA 1
ATOM 660 C C . ASN A 1 133 ? -8.824 17.911 -0.829 1.00 49.88 133 ASN A C 1
ATOM 661 O O . ASN A 1 133 ? -8.064 18.873 -0.715 1.00 49.25 133 ASN A O 1
ATOM 666 N N . TRP A 1 134 ? -8.779 17.065 -1.877 1.00 48.30 134 TRP A N 1
ATOM 667 C CA . TRP A 1 134 ? -7.859 17.220 -3.010 1.00 49.02 134 TRP A CA 1
ATOM 668 C C . TRP A 1 134 ? -8.618 17.575 -4.308 1.00 53.00 134 TRP A C 1
ATOM 669 O O . TRP A 1 134 ? -8.112 17.330 -5.411 1.00 53.59 134 TRP A O 1
ATOM 680 N N . LEU A 1 135 ? -9.822 18.166 -4.172 1.00 48.23 135 LEU A N 1
ATOM 681 C CA . LEU A 1 135 ? -10.674 18.562 -5.297 1.00 47.68 135 LEU A CA 1
ATOM 682 C C . LEU A 1 135 ? -10.109 19.766 -6.056 1.00 52.23 135 LEU A C 1
ATOM 683 O O . LEU A 1 135 ? -9.910 20.825 -5.461 1.00 51.59 135 LEU A O 1
ATOM 688 N N . THR A 1 136 ? -9.860 19.599 -7.370 1.00 49.60 136 THR A N 1
ATOM 689 C CA . THR A 1 136 ? -9.352 20.659 -8.252 1.00 49.67 136 THR A CA 1
ATOM 690 C C . THR A 1 136 ? -10.486 21.290 -9.083 1.00 54.67 136 THR A C 1
ATOM 691 O O . THR A 1 136 ? -10.320 22.387 -9.627 1.00 54.44 136 THR A O 1
ATOM 695 N N . VAL A 1 137 ? -11.637 20.593 -9.170 1.00 51.78 137 VAL A N 1
ATOM 696 C CA . VAL A 1 137 ? -12.836 21.044 -9.889 1.00 51.80 137 VAL A CA 1
ATOM 697 C C . VAL A 1 137 ? -14.084 20.900 -9.018 1.00 54.95 137 VAL A C 1
ATOM 698 O O . VAL A 1 137 ? -14.202 19.925 -8.272 1.00 54.81 137 VAL A O 1
ATOM 702 N N . ILE A 1 138 ? -15.016 21.863 -9.122 1.00 50.75 138 ILE A N 1
ATOM 703 C CA . ILE A 1 138 ? -16.280 21.828 -8.384 1.00 50.15 138 ILE A CA 1
ATOM 704 C C . ILE A 1 138 ? -17.167 20.731 -9.008 1.00 54.29 138 ILE A C 1
ATOM 705 O O . ILE A 1 138 ? -17.403 20.768 -10.219 1.00 53.85 138 ILE A O 1
ATOM 710 N N . PRO A 1 139 ? -17.623 19.727 -8.222 1.00 51.20 139 PRO A N 1
ATOM 711 C CA . PRO A 1 139 ? -18.453 18.659 -8.810 1.00 51.29 139 PRO A CA 1
ATOM 712 C C . PRO A 1 139 ? -19.923 19.071 -8.970 1.00 56.54 139 PRO A C 1
ATOM 713 O O . PRO A 1 139 ? -20.793 18.614 -8.221 1.00 56.21 139 PRO A O 1
ATOM 717 N N . SER A 1 140 ? -20.188 19.945 -9.966 1.00 53.65 140 SER A N 1
ATOM 718 C CA . SER A 1 140 ? -21.503 20.507 -10.295 1.00 53.92 140 SER A CA 1
ATOM 719 C C . SER A 1 140 ? -22.584 19.461 -10.600 1.00 59.61 140 SER A C 1
ATOM 720 O O . SER A 1 140 ? -23.746 19.663 -10.236 1.00 60.06 140 SER A O 1
ATOM 723 N N . GLY A 1 141 ? -22.193 18.369 -11.256 1.00 56.40 141 GLY A N 1
ATOM 724 C CA . GLY A 1 141 ? -23.084 17.263 -11.588 1.00 56.46 141 GLY A CA 1
ATOM 725 C C . GLY A 1 141 ? -23.502 16.460 -10.372 1.00 61.64 141 GLY A C 1
ATOM 726 O O . GLY A 1 141 ? -24.644 15.997 -10.302 1.00 61.64 141 GLY A O 1
ATOM 727 N N . ALA A 1 142 ? -22.579 16.310 -9.390 1.00 58.60 142 ALA A N 1
ATOM 728 C CA . ALA A 1 142 ? -22.794 15.577 -8.137 1.00 58.51 142 ALA A CA 1
ATOM 729 C C . ALA A 1 142 ? -23.859 16.217 -7.235 1.00 63.03 142 ALA A C 1
ATOM 730 O O . ALA A 1 142 ? -24.513 15.506 -6.468 1.00 62.60 142 ALA A O 1
ATOM 732 N N . PHE A 1 143 ? -24.028 17.551 -7.326 1.00 60.00 143 PHE A N 1
ATOM 733 C CA . PHE A 1 143 ? -25.024 18.295 -6.550 1.00 60.29 143 PHE A CA 1
ATOM 734 C C . PHE A 1 143 ? -26.288 18.393 -7.411 1.00 66.16 143 PHE A C 1
ATOM 735 O O . PHE A 1 143 ? -26.661 19.480 -7.856 1.00 65.99 143 PHE A O 1
ATOM 743 N N . GLU A 1 144 ? -26.915 17.232 -7.680 1.00 63.96 144 GLU A N 1
ATOM 744 C CA . GLU A 1 144 ? -28.077 17.087 -8.555 1.00 64.16 144 GLU A CA 1
ATOM 745 C C . GLU A 1 144 ? -29.430 17.250 -7.855 1.00 68.66 144 GLU A C 1
ATOM 746 O O . GLU A 1 144 ? -30.054 18.304 -8.004 1.00 68.52 144 GLU A O 1
ATOM 752 N N . TYR A 1 145 ? -29.901 16.210 -7.132 1.00 64.97 145 TYR A N 1
ATOM 753 C CA . TYR A 1 145 ? -31.200 16.237 -6.456 1.00 64.57 145 TYR A CA 1
ATOM 754 C C . TYR A 1 145 ? -31.030 16.298 -4.936 1.00 66.15 145 TYR A C 1
ATOM 755 O O . TYR A 1 145 ? -31.306 15.326 -4.222 1.00 65.07 145 TYR A O 1
ATOM 764 N N . LEU A 1 146 ? -30.547 17.457 -4.454 1.00 61.48 146 LEU A N 1
ATOM 765 C CA . LEU A 1 146 ? -30.302 17.737 -3.038 1.00 60.61 146 LEU A CA 1
ATOM 766 C C . LEU A 1 146 ? -31.189 18.919 -2.620 1.00 63.80 146 LEU A C 1
ATOM 767 O O . LEU A 1 146 ? -30.707 19.924 -2.089 1.00 63.73 146 LEU A O 1
ATOM 772 N N . SER A 1 147 ? -32.506 18.770 -2.871 1.00 59.20 147 SER A N 1
ATOM 773 C CA . SER A 1 147 ? -33.574 19.747 -2.628 1.00 58.32 147 SER A CA 1
ATOM 774 C C . SER A 1 147 ? -33.635 20.371 -1.227 1.00 60.40 147 SER A C 1
ATOM 775 O O . SER A 1 147 ? -34.202 21.457 -1.084 1.00 61.05 147 SER A O 1
ATOM 778 N N . LYS A 1 148 ? -33.069 19.700 -0.205 1.00 54.33 148 LYS A N 1
ATOM 779 C CA . LYS A 1 148 ? -33.069 20.190 1.177 1.00 52.97 148 LYS A CA 1
ATOM 780 C C . LYS A 1 148 ? -31.690 20.698 1.661 1.00 54.95 148 LYS A C 1
ATOM 781 O O . LYS A 1 148 ? -31.542 21.011 2.849 1.00 54.23 148 LYS A O 1
ATOM 783 N N . LEU A 1 149 ? -30.687 20.785 0.747 1.00 50.16 149 LEU A N 1
ATOM 784 C CA . LEU A 1 149 ? -29.333 21.241 1.085 1.00 49.25 149 LEU A CA 1
ATOM 785 C C . LEU A 1 149 ? -29.282 22.737 1.351 1.00 52.45 149 LEU A C 1
ATOM 786 O O . LEU A 1 149 ? -29.691 23.540 0.507 1.00 52.81 149 LEU A O 1
ATOM 791 N N . ARG A 1 150 ? -28.782 23.099 2.540 1.00 47.30 150 ARG A N 1
ATOM 792 C CA . ARG A 1 150 ? -28.661 24.478 2.999 1.00 46.20 150 ARG A CA 1
ATOM 793 C C . ARG A 1 150 ? -27.210 24.910 3.215 1.00 46.99 150 ARG A C 1
ATOM 794 O O . ARG A 1 150 ? -26.916 26.106 3.138 1.00 46.38 150 ARG A O 1
ATOM 802 N N . GLU A 1 151 ? -26.314 23.951 3.510 1.00 41.21 151 GLU A N 1
ATOM 803 C CA . GLU A 1 151 ? -24.909 24.232 3.803 1.00 40.06 151 GLU A CA 1
ATOM 804 C C . GLU A 1 151 ? -23.940 23.389 2.977 1.00 42.56 151 GLU A C 1
ATOM 805 O O . GLU A 1 151 ? -23.953 22.159 3.062 1.00 42.45 151 GLU A O 1
ATOM 811 N N . LEU A 1 152 ? -23.090 24.056 2.187 1.00 38.29 152 LEU A N 1
ATOM 812 C CA . LEU A 1 152 ? -22.077 23.404 1.362 1.00 37.92 152 LEU A CA 1
ATOM 813 C C . LEU A 1 152 ? -20.687 23.972 1.664 1.00 41.96 152 LEU A C 1
ATOM 814 O O . LEU A 1 152 ? -20.369 25.091 1.247 1.00 41.83 152 LEU A O 1
ATOM 819 N N . TRP A 1 153 ? -19.879 23.216 2.427 1.00 38.35 153 TRP A N 1
ATOM 820 C CA . TRP A 1 153 ? -18.524 23.635 2.769 1.00 38.30 153 TRP A CA 1
ATOM 821 C C . TRP A 1 153 ? -17.509 23.016 1.799 1.00 41.20 153 TRP A C 1
ATOM 822 O O . TRP A 1 153 ? -17.322 21.795 1.789 1.00 40.04 153 TRP A O 1
ATOM 833 N N . LEU A 1 154 ? -16.875 23.865 0.968 1.00 37.32 154 LEU A N 1
ATOM 834 C CA . LEU A 1 154 ? -15.876 23.438 -0.016 1.00 36.94 154 LEU A CA 1
ATOM 835 C C . LEU A 1 154 ? -14.519 24.128 0.213 1.00 40.47 154 LEU A C 1
ATOM 836 O O . LEU A 1 154 ? -13.637 24.055 -0.649 1.00 40.31 154 LEU A O 1
ATOM 841 N N . ARG A 1 155 ? -14.351 24.775 1.387 1.00 36.06 155 ARG A N 1
ATOM 842 C CA . ARG A 1 155 ? -13.140 25.501 1.771 1.00 35.89 155 ARG A CA 1
ATOM 843 C C . ARG A 1 155 ? -11.874 24.634 1.823 1.00 40.86 155 ARG A C 1
ATOM 844 O O . ARG A 1 155 ? -11.975 23.417 1.925 1.00 40.21 155 ARG A O 1
ATOM 852 N N . ASN A 1 156 ? -10.688 25.270 1.750 1.00 38.42 156 ASN A N 1
ATOM 853 C CA . ASN A 1 156 ? -9.379 24.610 1.801 1.00 38.27 156 ASN A CA 1
ATOM 854 C C . ASN A 1 156 ? -9.275 23.460 0.785 1.00 42.40 156 ASN A C 1
ATOM 855 O O . ASN A 1 156 ? -9.104 22.298 1.152 1.00 41.52 156 ASN A O 1
ATOM 860 N N . ASN A 1 157 ? -9.422 23.794 -0.497 1.00 40.19 157 ASN A N 1
ATOM 861 C CA . ASN A 1 157 ? -9.352 22.810 -1.579 1.00 40.41 157 ASN A CA 1
ATOM 862 C C . ASN A 1 157 ? -8.526 23.340 -2.747 1.00 45.38 157 ASN A C 1
ATOM 863 O O . ASN A 1 157 ? -8.590 24.544 -3.028 1.00 45.08 157 ASN A O 1
ATOM 868 N N . PRO A 1 158 ? -7.784 22.467 -3.479 1.00 42.03 158 PRO A N 1
ATOM 869 C CA . PRO A 1 158 ? -6.998 22.962 -4.625 1.00 41.69 158 PRO A CA 1
ATOM 870 C C . PRO A 1 158 ? -7.840 23.289 -5.871 1.00 45.67 158 PRO A C 1
ATOM 871 O O . PRO A 1 158 ? -7.365 23.124 -7.000 1.00 45.34 158 PRO A O 1
ATOM 8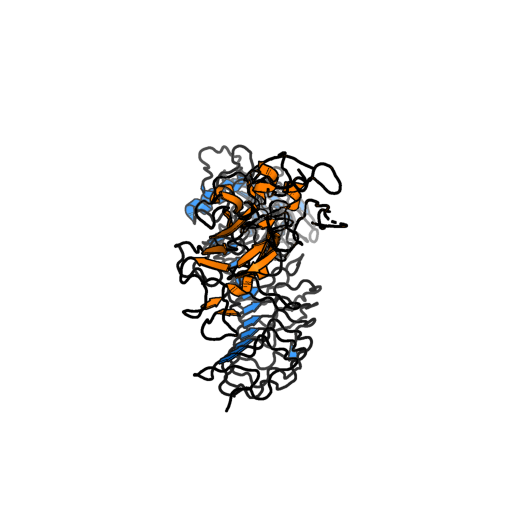75 N N . ILE A 1 159 ? -9.086 23.789 -5.658 1.00 42.36 159 ILE A N 1
ATOM 876 C CA . ILE A 1 159 ? -10.043 24.197 -6.697 1.00 41.89 159 ILE A CA 1
ATOM 877 C C . ILE A 1 159 ? -9.403 25.310 -7.522 1.00 47.21 159 ILE A C 1
ATOM 878 O O . ILE A 1 159 ? -9.061 26.365 -6.982 1.00 47.02 159 ILE A O 1
ATOM 883 N N . GLU A 1 160 ? -9.194 25.036 -8.817 1.00 44.71 160 GLU A N 1
ATOM 884 C CA . GLU A 1 160 ? -8.542 25.945 -9.762 1.00 44.91 160 GLU A CA 1
ATOM 885 C C . GLU A 1 160 ? -9.496 26.954 -10.396 1.00 50.23 160 GLU A C 1
ATOM 886 O O . GLU A 1 160 ? -9.057 28.044 -10.760 1.00 49.74 160 GLU A O 1
ATOM 892 N N . SER A 1 161 ? -10.781 26.588 -10.576 1.00 48.35 161 SER A N 1
ATOM 893 C CA . SER A 1 161 ? -11.765 27.466 -11.211 1.00 48.86 161 SER A CA 1
ATOM 894 C C . SER A 1 161 ? -13.192 27.286 -10.720 1.00 54.16 161 SER A C 1
ATOM 895 O O . SER A 1 161 ? -13.615 26.164 -10.421 1.00 53.79 161 SER A O 1
ATOM 898 N N . ILE A 1 162 ? -13.944 28.404 -10.681 1.00 51.29 162 ILE A N 1
ATOM 899 C CA . ILE A 1 162 ? -15.373 28.425 -10.367 1.00 51.29 162 ILE A CA 1
ATOM 900 C C . ILE A 1 162 ? -16.064 28.735 -11.717 1.00 55.26 162 ILE A C 1
ATOM 901 O O . ILE A 1 162 ? -16.066 29.892 -12.151 1.00 54.90 162 ILE A O 1
ATOM 906 N N . PRO A 1 163 ? -16.553 27.705 -12.446 1.00 51.68 163 PRO A N 1
ATOM 907 C CA . PRO A 1 163 ? -17.159 27.964 -13.761 1.00 51.45 163 PRO A CA 1
ATOM 908 C C . PRO A 1 163 ? -18.551 28.589 -13.695 1.00 55.52 163 PRO A C 1
ATOM 909 O O . PRO A 1 163 ? -19.127 28.712 -12.610 1.00 53.91 163 PRO A O 1
ATOM 913 N N . SER A 1 164 ? -19.073 28.999 -14.873 1.00 53.26 164 SER A N 1
ATOM 914 C CA . SER A 1 164 ? -20.391 29.605 -15.054 1.00 53.49 164 SER A CA 1
ATOM 915 C C . SER A 1 164 ? -21.472 28.615 -14.684 1.00 58.09 164 SER A C 1
ATOM 916 O O . SER A 1 164 ? -21.347 27.425 -14.979 1.00 57.94 164 SER A O 1
ATOM 919 N N . TYR A 1 165 ? -22.530 29.111 -14.030 1.00 55.30 165 TYR A N 1
ATOM 920 C CA . TYR A 1 165 ? -23.688 28.342 -13.575 1.00 55.61 165 TYR A CA 1
ATOM 921 C C . TYR A 1 165 ? -23.379 27.169 -12.636 1.00 59.92 165 TYR A C 1
ATOM 922 O O . TYR A 1 165 ? -24.171 26.231 -12.531 1.00 59.79 165 TYR A O 1
ATOM 931 N N . ALA A 1 166 ? -22.239 27.242 -11.921 1.00 56.24 166 ALA A N 1
ATOM 932 C CA . ALA A 1 166 ? -21.889 26.239 -10.919 1.00 56.17 166 ALA A CA 1
ATOM 933 C C . ALA A 1 166 ? -22.834 26.510 -9.746 1.00 60.93 166 ALA A C 1
ATOM 934 O O . ALA A 1 166 ? -23.208 27.670 -9.517 1.00 61.52 166 ALA A O 1
ATOM 936 N N . PHE A 1 167 ? -23.267 25.451 -9.048 1.00 56.51 167 PHE A N 1
ATOM 937 C CA . PHE A 1 167 ? -24.213 25.522 -7.918 1.00 56.23 167 PHE A CA 1
ATOM 938 C C . PHE A 1 167 ? -25.668 25.846 -8.333 1.00 61.63 167 PHE A C 1
ATOM 939 O O . PHE A 1 167 ? -26.545 25.884 -7.465 1.00 61.67 167 PHE A O 1
ATOM 947 N N . ASN A 1 168 ? -25.933 26.036 -9.650 1.00 59.05 168 ASN A N 1
ATOM 948 C CA . ASN A 1 168 ? -27.273 26.334 -10.174 1.00 59.38 168 ASN A CA 1
ATOM 949 C C . ASN A 1 168 ? -28.239 25.161 -9.996 1.00 64.18 168 ASN A C 1
ATOM 950 O O . ASN A 1 168 ? -29.452 25.369 -9.931 1.00 63.94 168 ASN A O 1
ATOM 955 N N . ARG A 1 169 ? -27.689 23.933 -9.910 1.00 61.39 169 ARG A N 1
ATOM 956 C CA . ARG A 1 169 ? -28.456 22.703 -9.709 1.00 61.59 169 ARG A CA 1
ATOM 957 C C . ARG A 1 169 ? -28.906 22.535 -8.245 1.00 65.45 169 ARG A C 1
ATOM 958 O O . ARG A 1 169 ? -29.697 21.638 -7.937 1.00 64.78 169 ARG A O 1
ATOM 966 N N . VAL A 1 170 ? -28.410 23.422 -7.353 1.00 62.08 170 VAL A N 1
ATOM 967 C CA . VAL A 1 170 ? -28.785 23.496 -5.938 1.00 61.56 170 VAL A CA 1
ATOM 968 C C . VAL A 1 170 ? -29.283 24.939 -5.657 1.00 63.59 170 VAL A C 1
ATOM 969 O O . VAL A 1 170 ? -28.521 25.769 -5.150 1.00 63.67 170 VAL A O 1
ATOM 973 N N . PRO A 1 171 ? -30.544 25.278 -6.034 1.00 58.14 171 PRO A N 1
ATOM 974 C CA . PRO A 1 171 ? -31.041 26.639 -5.752 1.00 57.11 171 PRO A CA 1
ATOM 975 C C . PRO A 1 171 ? -31.516 26.806 -4.303 1.00 58.20 171 PRO A C 1
ATOM 976 O O . PRO A 1 171 ? -31.775 27.925 -3.861 1.00 57.50 171 PRO A O 1
ATOM 980 N N . SER A 1 172 ? -31.611 25.683 -3.567 1.00 53.29 172 SER A N 1
ATOM 981 C CA . SER A 1 172 ? -32.031 25.595 -2.170 1.00 52.78 172 SER A CA 1
ATOM 982 C C . SER A 1 172 ? -30.943 26.083 -1.207 1.00 56.91 172 SER A C 1
ATOM 983 O O . SER A 1 172 ? -31.259 26.466 -0.078 1.00 56.39 172 SER A O 1
ATOM 986 N N . LEU A 1 173 ? -29.665 26.041 -1.653 1.00 53.31 173 LEU A N 1
ATOM 987 C CA . LEU A 1 173 ? -28.478 26.437 -0.894 1.00 52.76 173 LEU A CA 1
ATOM 988 C C . LEU A 1 173 ? -28.578 27.836 -0.283 1.00 56.16 173 LEU A C 1
ATOM 989 O O . LEU A 1 173 ? -28.926 28.794 -0.976 1.00 55.46 173 LEU A O 1
ATOM 994 N N . MET A 1 174 ? -28.288 27.932 1.026 1.00 52.78 174 MET A N 1
ATOM 995 C CA . MET A 1 174 ? -28.338 29.169 1.807 1.00 52.60 174 MET A CA 1
ATOM 996 C C . MET A 1 174 ? -26.958 29.585 2.333 1.00 52.31 174 MET A C 1
ATOM 997 O O . MET A 1 174 ? -26.718 30.777 2.535 1.00 51.42 174 MET A O 1
ATOM 1002 N N . ARG A 1 175 ? -26.067 28.604 2.575 1.00 45.82 175 ARG A N 1
ATOM 1003 C CA . ARG A 1 175 ? -24.715 28.833 3.092 1.00 44.10 175 ARG A CA 1
ATOM 1004 C C . ARG A 1 175 ? -23.663 28.113 2.250 1.00 45.29 175 ARG A C 1
ATOM 1005 O O . ARG A 1 175 ? -23.688 26.887 2.133 1.00 44.96 175 ARG A O 1
ATOM 1013 N N . LEU A 1 176 ? -22.758 28.888 1.639 1.00 39.83 176 LEU A N 1
ATOM 1014 C CA . LEU A 1 176 ? -21.697 28.370 0.777 1.00 38.66 176 LEU A CA 1
ATOM 1015 C C . LEU A 1 176 ? -20.331 28.899 1.227 1.00 41.31 176 LEU A C 1
ATOM 1016 O O . LEU A 1 176 ? -20.130 30.117 1.293 1.00 40.67 176 LEU A O 1
ATOM 1021 N N . ASP A 1 177 ? -19.411 27.976 1.572 1.00 36.97 177 ASP A N 1
ATOM 1022 C CA . ASP A 1 177 ? -18.055 28.318 2.006 1.00 36.60 177 ASP A CA 1
ATOM 1023 C C . ASP A 1 177 ? -17.033 27.868 0.972 1.00 40.21 177 ASP A C 1
ATOM 1024 O O . ASP A 1 177 ? -16.765 26.672 0.827 1.00 40.27 177 ASP A O 1
ATOM 1029 N N . LEU A 1 178 ? -16.482 28.843 0.245 1.00 36.28 178 LEU A N 1
ATOM 1030 C CA . LEU A 1 178 ? -15.458 28.633 -0.769 1.00 36.14 178 LEU A CA 1
ATOM 1031 C C . LEU A 1 178 ? -14.181 29.373 -0.338 1.00 39.18 178 LEU A C 1
ATOM 1032 O O . LEU A 1 178 ? -13.469 29.943 -1.167 1.00 38.80 178 LEU A O 1
ATOM 1037 N N . GLY A 1 179 ? -13.913 29.350 0.963 1.00 35.04 179 GLY A N 1
ATOM 1038 C CA . GLY A 1 179 ? -12.744 29.986 1.545 1.00 35.24 179 GLY A CA 1
ATOM 1039 C C . GLY A 1 179 ? -11.482 29.178 1.349 1.00 40.69 179 GLY A C 1
ATOM 1040 O O . GLY A 1 179 ? -11.550 28.010 0.964 1.00 40.16 179 GLY A O 1
ATOM 1041 N N . GLU A 1 180 ? -10.313 29.799 1.605 1.00 38.41 180 GLU A N 1
ATOM 1042 C CA . GLU A 1 180 ? -8.996 29.155 1.525 1.00 38.67 180 GLU A CA 1
ATOM 1043 C C . GLU A 1 180 ? -8.732 28.419 0.177 1.00 43.07 180 GLU A C 1
ATOM 1044 O O . GLU A 1 180 ? -8.198 27.307 0.169 1.00 43.62 180 GLU A O 1
ATOM 1050 N N . LEU A 1 181 ? -9.120 29.033 -0.958 1.00 39.52 181 LEU A N 1
ATOM 1051 C CA . LEU A 1 181 ? -8.862 28.441 -2.277 1.00 39.60 181 LEU A CA 1
ATOM 1052 C C . LEU A 1 181 ? -7.612 29.104 -2.878 1.00 46.15 181 LEU A C 1
ATOM 1053 O O . LEU A 1 181 ? -7.708 30.028 -3.687 1.00 45.45 181 LEU A O 1
ATOM 1058 N N . LYS A 1 182 ? -6.433 28.659 -2.402 1.00 44.90 182 LYS A N 1
ATOM 1059 C CA . LYS A 1 182 ? -5.116 29.187 -2.777 1.00 45.50 182 LYS A CA 1
ATOM 1060 C C . LYS A 1 182 ? -4.721 28.959 -4.243 1.00 50.00 182 LYS A C 1
ATOM 1061 O O . LYS A 1 182 ? -3.930 29.735 -4.783 1.00 49.56 182 LYS A O 1
ATOM 1063 N N . LYS A 1 183 ? -5.256 27.898 -4.874 1.00 46.45 183 LYS A N 1
ATOM 1064 C CA . LYS A 1 183 ? -4.958 27.558 -6.265 1.00 45.85 183 LYS A CA 1
ATOM 1065 C C . LYS A 1 183 ? -6.006 28.094 -7.262 1.00 48.37 183 LYS A C 1
ATOM 1066 O O . LYS A 1 183 ? -5.933 27.787 -8.456 1.00 47.94 183 LYS A O 1
ATOM 1072 N N . LEU A 1 184 ? -6.952 28.926 -6.777 1.00 44.20 184 LEU A N 1
ATOM 1073 C CA . LEU A 1 184 ? -8.010 29.530 -7.593 1.00 43.60 184 LEU A CA 1
ATOM 1074 C C . LEU A 1 184 ? -7.451 30.566 -8.562 1.00 46.54 184 LEU A C 1
ATOM 1075 O O . LEU A 1 184 ? -6.865 31.564 -8.136 1.00 46.22 184 LEU A O 1
ATOM 1080 N N . GLU A 1 185 ? -7.625 30.304 -9.871 1.00 42.54 185 GLU A N 1
ATOM 1081 C CA . GLU A 1 185 ? -7.125 31.130 -10.975 1.00 42.25 185 GLU A CA 1
ATOM 1082 C C . GLU A 1 185 ? -8.218 31.820 -11.775 1.00 45.80 185 GLU A C 1
ATOM 1083 O O . GLU A 1 185 ? -7.924 32.793 -12.477 1.00 45.32 185 GLU A O 1
ATOM 1089 N N . TYR A 1 186 ? -9.459 31.293 -11.728 1.00 41.63 186 TYR A N 1
ATOM 1090 C CA . TYR A 1 186 ? -10.548 31.832 -12.535 1.00 40.90 186 TYR A CA 1
ATOM 1091 C C . TYR A 1 186 ? -11.934 31.765 -11.894 1.00 44.97 186 TYR A C 1
ATOM 1092 O O . TYR A 1 186 ? -12.370 30.707 -11.448 1.00 44.49 186 TYR A O 1
ATOM 1101 N N . ILE A 1 187 ? -12.645 32.895 -11.905 1.00 42.08 187 ILE A N 1
ATOM 1102 C CA . ILE A 1 187 ? -14.030 32.987 -11.450 1.00 42.15 187 ILE A CA 1
ATOM 1103 C C . ILE A 1 187 ? -14.838 33.580 -12.613 1.00 47.97 187 ILE A C 1
ATOM 1104 O O . ILE A 1 187 ? -14.551 34.693 -13.072 1.00 47.50 187 ILE A O 1
ATOM 1109 N N . SER A 1 188 ? -15.825 32.818 -13.106 1.00 45.68 188 SER A N 1
ATOM 1110 C CA . SER A 1 188 ? -16.712 33.248 -14.184 1.00 45.92 188 SER A CA 1
ATOM 1111 C C . SER A 1 188 ? -17.677 34.329 -13.675 1.00 50.83 188 SER A C 1
ATOM 1112 O O . SER A 1 188 ? -17.970 34.376 -12.473 1.00 49.87 188 SER A O 1
ATOM 1115 N N . GLU A 1 189 ? -18.192 35.174 -14.597 1.00 48.26 189 GLU A N 1
ATOM 1116 C CA . GLU A 1 189 ? -19.160 36.231 -14.265 1.00 48.30 189 GLU A CA 1
ATOM 1117 C C . GLU A 1 189 ? -20.486 35.629 -13.803 1.00 51.84 189 GLU A C 1
ATOM 1118 O O . GLU A 1 189 ? -21.150 36.202 -12.940 1.00 51.73 189 GLU A O 1
ATOM 1124 N N . GLY A 1 190 ? -20.836 34.471 -14.362 1.00 47.94 190 GLY A N 1
ATOM 1125 C CA . GLY A 1 190 ? -22.058 33.752 -14.028 1.00 47.77 190 GLY A CA 1
ATOM 1126 C C . GLY A 1 190 ? -21.849 32.566 -13.111 1.00 52.03 190 GLY A C 1
ATOM 1127 O O . GLY A 1 190 ? -22.628 31.614 -13.147 1.00 51.59 190 GLY A O 1
ATOM 1128 N N . ALA A 1 191 ? -20.805 32.620 -12.273 1.00 49.27 191 ALA A N 1
ATOM 1129 C CA . ALA A 1 191 ? -20.439 31.546 -11.347 1.00 49.03 191 ALA A CA 1
ATOM 1130 C C . ALA A 1 191 ? -21.442 31.372 -10.222 1.00 53.45 191 ALA A C 1
ATOM 1131 O O . ALA A 1 191 ? -21.723 30.241 -9.817 1.00 52.93 191 ALA A O 1
ATOM 1133 N N . PHE A 1 192 ? -21.974 32.494 -9.718 1.00 50.37 192 PHE A N 1
ATOM 1134 C CA . PHE A 1 192 ? -22.921 32.515 -8.612 1.00 50.04 192 PHE A CA 1
ATOM 1135 C C . PHE A 1 192 ? -24.387 32.605 -9.067 1.00 54.40 192 PHE A C 1
ATOM 1136 O O . PHE A 1 192 ? -25.274 32.879 -8.256 1.00 53.88 192 PHE A O 1
ATOM 1144 N N . GLU A 1 193 ? -24.635 32.305 -10.362 1.00 51.53 193 GLU A N 1
ATOM 1145 C CA . GLU A 1 193 ? -25.964 32.279 -10.977 1.00 51.73 193 GLU A CA 1
ATOM 1146 C C . GLU A 1 193 ? -26.741 31.043 -10.516 1.00 56.35 193 GLU A C 1
ATOM 1147 O O . GLU A 1 193 ? -26.162 29.961 -10.388 1.00 56.31 193 GLU A O 1
ATOM 1153 N N . GLY A 1 194 ? -28.038 31.219 -10.288 1.00 53.04 194 GLY A N 1
ATOM 1154 C CA . GLY A 1 194 ? -28.931 30.151 -9.847 1.00 53.00 194 GLY A CA 1
ATOM 1155 C C . GLY A 1 194 ? -29.086 30.040 -8.343 1.00 57.74 194 GLY A C 1
ATOM 1156 O O . GLY A 1 194 ? -29.931 29.275 -7.867 1.00 57.86 194 GLY A O 1
ATOM 1157 N N . LEU A 1 195 ? -28.276 30.803 -7.581 1.00 54.24 195 LEU A N 1
ATOM 1158 C CA . LEU A 1 195 ? -28.294 30.788 -6.116 1.00 53.81 195 LEU A CA 1
ATOM 1159 C C . LEU A 1 195 ? -29.190 31.900 -5.554 1.00 57.41 195 LEU A C 1
ATOM 1160 O O . LEU A 1 195 ? -28.716 32.818 -4.879 1.00 57.08 195 LEU A O 1
ATOM 1165 N N . PHE A 1 196 ? -30.501 31.786 -5.834 1.00 53.59 196 PHE A N 1
ATOM 1166 C CA . PHE A 1 196 ? -31.552 32.730 -5.437 1.00 53.23 196 PHE A CA 1
ATOM 1167 C C . PHE A 1 196 ? -31.785 32.840 -3.922 1.00 54.04 196 PHE A C 1
ATOM 1168 O O . PHE A 1 196 ? -32.170 33.913 -3.449 1.00 53.22 196 PHE A O 1
ATOM 1176 N N . ASN A 1 197 ? -31.571 31.740 -3.174 1.00 48.39 197 ASN A N 1
ATOM 1177 C CA . ASN A 1 197 ? -31.801 31.703 -1.731 1.00 47.41 197 ASN A CA 1
ATOM 1178 C C . ASN A 1 197 ? -30.541 31.767 -0.853 1.00 49.16 197 ASN A C 1
ATOM 1179 O O . ASN A 1 197 ? -30.648 31.599 0.366 1.00 48.73 197 ASN A O 1
ATOM 1184 N N . LEU A 1 198 ? -29.359 32.034 -1.457 1.00 44.02 198 LEU A N 1
ATOM 1185 C CA . LEU A 1 198 ? -28.092 32.120 -0.727 1.00 42.73 198 LEU A CA 1
ATOM 1186 C C . LEU A 1 198 ? -28.053 33.355 0.156 1.00 44.30 198 LEU A C 1
ATOM 1187 O O . LEU A 1 198 ? -28.280 34.463 -0.326 1.00 43.78 198 LEU A O 1
ATOM 1192 N N . LYS A 1 199 ? -27.794 33.143 1.454 1.00 39.52 199 LYS A N 1
ATOM 1193 C CA . LYS A 1 199 ? -27.745 34.177 2.495 1.00 38.62 199 LYS A CA 1
ATOM 1194 C C . LYS A 1 199 ? -26.324 34.367 3.048 1.00 42.68 199 LYS A C 1
ATOM 1195 O O . LYS A 1 199 ? -26.042 35.397 3.666 1.00 42.61 199 LYS A O 1
ATOM 1201 N N . TYR A 1 200 ? -25.438 33.378 2.837 1.00 38.77 200 TYR A N 1
ATOM 1202 C CA . TYR A 1 200 ? -24.065 33.436 3.315 1.00 38.25 200 TYR A CA 1
ATOM 1203 C C . TYR A 1 200 ? -23.077 32.962 2.271 1.00 41.90 200 TYR A C 1
ATOM 1204 O O . TYR A 1 200 ? -23.209 31.858 1.747 1.00 40.77 200 TYR A O 1
ATOM 1213 N N . LEU A 1 201 ? -22.066 33.796 1.999 1.00 39.26 201 LEU A N 1
ATOM 1214 C CA . LEU A 1 201 ? -20.977 33.477 1.083 1.00 38.99 201 LEU A CA 1
ATOM 1215 C C . LEU A 1 201 ? -19.636 33.802 1.727 1.00 42.53 201 LEU A C 1
ATOM 1216 O O . LEU A 1 201 ? -19.444 34.897 2.255 1.00 41.74 201 LEU A O 1
ATOM 1221 N N . ASN A 1 202 ? -18.727 32.824 1.708 1.00 39.81 202 ASN A N 1
ATOM 1222 C CA . ASN A 1 202 ? -17.375 32.966 2.221 1.00 39.85 202 ASN A CA 1
ATOM 1223 C C . ASN A 1 202 ? -16.442 32.732 1.047 1.00 45.11 202 ASN A C 1
ATOM 1224 O O . ASN A 1 202 ? -16.441 31.652 0.451 1.00 44.67 202 ASN A O 1
ATOM 1229 N N . LEU A 1 203 ? -15.698 33.774 0.679 1.00 42.78 203 LEU A N 1
ATOM 1230 C CA . LEU A 1 203 ? -14.753 33.747 -0.430 1.00 43.07 203 LEU A CA 1
ATOM 1231 C C . LEU A 1 203 ? -13.418 34.362 0.039 1.00 47.48 203 LEU A C 1
ATOM 1232 O O . LEU A 1 203 ? -12.646 34.898 -0.759 1.00 47.01 203 LEU A O 1
ATOM 1237 N N . GLY A 1 204 ? -13.165 34.243 1.341 1.00 45.06 204 GLY A N 1
ATOM 1238 C CA . GLY A 1 204 ? -11.969 34.754 1.998 1.00 45.49 204 GLY A CA 1
ATOM 1239 C C . GLY A 1 204 ? -10.757 33.859 1.852 1.00 50.71 204 GLY A C 1
ATOM 1240 O O . GLY A 1 204 ? -10.905 32.643 1.707 1.00 50.14 204 GLY A O 1
ATOM 1241 N N . MET A 1 205 ? -9.542 34.460 1.902 1.00 48.73 205 MET A N 1
ATOM 1242 C CA . MET A 1 205 ? -8.235 33.783 1.765 1.00 49.23 205 MET A CA 1
ATOM 1243 C C . MET A 1 205 ? -8.051 33.079 0.401 1.00 52.46 205 MET A C 1
ATOM 1244 O O . MET A 1 205 ? -7.378 32.050 0.320 1.00 51.72 205 MET A O 1
ATOM 1249 N N . CYS A 1 206 ? -8.646 33.646 -0.663 1.00 49.23 206 CYS A N 1
ATOM 1250 C CA . CYS A 1 206 ? -8.579 33.107 -2.024 1.00 49.27 206 CYS A CA 1
ATOM 1251 C C . CYS A 1 206 ? -7.586 33.869 -2.906 1.00 54.79 206 CYS A C 1
ATOM 1252 O O . CYS A 1 206 ? -7.444 33.532 -4.088 1.00 54.47 206 CYS A O 1
ATOM 1255 N N . ASN A 1 207 ? -6.904 34.897 -2.332 1.00 52.37 207 ASN A N 1
ATOM 1256 C CA . ASN A 1 207 ? -5.948 35.780 -3.010 1.00 52.51 207 ASN A CA 1
ATOM 1257 C C . ASN A 1 207 ? -6.616 36.468 -4.231 1.00 56.33 207 ASN A C 1
ATOM 1258 O O . ASN A 1 207 ? -6.046 36.528 -5.325 1.00 56.38 207 ASN A O 1
ATOM 1263 N N . ILE A 1 208 ? -7.859 36.948 -4.034 1.00 52.39 208 ILE A N 1
ATOM 1264 C CA . ILE A 1 208 ? -8.638 37.641 -5.063 1.00 52.05 208 ILE A CA 1
ATOM 1265 C C . ILE A 1 208 ? -8.141 39.091 -5.144 1.00 56.12 208 ILE A C 1
ATOM 1266 O O . ILE A 1 208 ? -8.045 39.765 -4.115 1.00 55.43 208 ILE A O 1
ATOM 1271 N N . LYS A 1 209 ? -7.799 39.547 -6.367 1.00 53.11 209 LYS A N 1
ATOM 1272 C CA . LYS A 1 209 ? -7.286 40.889 -6.663 1.00 52.82 209 LYS A CA 1
ATOM 1273 C C . LYS A 1 209 ? -8.407 41.840 -7.104 1.00 57.85 209 LYS A C 1
ATOM 1274 O O . LYS A 1 209 ? -8.321 43.041 -6.847 1.00 57.83 209 LYS A O 1
ATOM 1280 N N . ASP A 1 210 ? -9.445 41.306 -7.778 1.00 54.96 210 ASP A N 1
ATOM 1281 C CA . ASP A 1 210 ? -10.596 42.069 -8.265 1.00 55.03 210 ASP A CA 1
ATOM 1282 C C . ASP A 1 210 ? -11.911 41.337 -8.004 1.00 58.37 210 ASP A C 1
ATOM 1283 O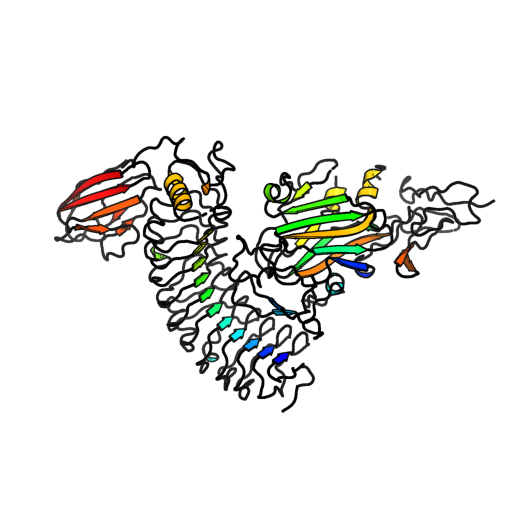 O . ASP A 1 210 ? -12.033 40.156 -8.333 1.00 58.10 210 ASP A O 1
ATOM 1288 N N . MET A 1 211 ? -12.881 42.047 -7.391 1.00 54.39 211 MET A N 1
ATOM 1289 C CA . MET A 1 211 ? -14.206 41.556 -6.992 1.00 54.13 211 MET A CA 1
ATOM 1290 C C . MET A 1 211 ? -14.986 40.761 -8.045 1.00 55.88 211 MET A C 1
ATOM 1291 O O . MET A 1 211 ? -15.075 41.197 -9.193 1.00 56.23 211 MET A O 1
ATOM 1296 N N . PRO A 1 212 ? -15.576 39.599 -7.671 1.00 49.83 212 PRO A N 1
ATOM 1297 C CA . PRO A 1 212 ? -16.369 38.836 -8.645 1.00 48.68 212 PRO A CA 1
ATOM 1298 C C . PRO A 1 212 ? -17.793 39.368 -8.770 1.00 50.48 212 PRO A C 1
ATOM 1299 O O . PRO A 1 212 ? -18.235 40.159 -7.935 1.00 48.99 212 PRO A O 1
ATOM 1303 N N . ASN A 1 213 ? -18.516 38.919 -9.807 1.00 47.22 213 ASN A N 1
ATOM 1304 C CA . ASN A 1 213 ? -19.898 39.322 -10.042 1.00 47.18 213 ASN A CA 1
ATOM 1305 C C . ASN A 1 213 ? -20.836 38.629 -9.044 1.00 51.41 213 ASN A C 1
ATOM 1306 O O . ASN A 1 213 ? -21.140 37.437 -9.179 1.00 50.79 213 ASN A O 1
ATOM 1311 N N . LEU A 1 214 ? -21.259 39.382 -8.019 1.00 48.28 214 LEU A N 1
ATOM 1312 C CA . LEU A 1 214 ? -22.139 38.879 -6.966 1.00 48.26 214 LEU A CA 1
ATOM 1313 C C . LEU A 1 214 ? -23.589 39.372 -7.111 1.00 53.09 214 LEU A C 1
ATOM 1314 O O . LEU A 1 214 ? -24.405 39.173 -6.201 1.00 53.11 214 LEU A O 1
ATOM 1319 N N . THR A 1 215 ? -23.917 39.952 -8.295 1.00 49.34 215 THR A N 1
ATOM 1320 C CA . THR A 1 215 ? -25.254 40.440 -8.655 1.00 49.08 215 THR A CA 1
ATOM 1321 C C . THR A 1 215 ? -26.362 39.364 -8.567 1.00 52.71 215 THR A C 1
ATOM 1322 O O . THR A 1 215 ? -27.435 39.716 -8.072 1.00 52.49 215 THR A O 1
ATOM 1326 N N . PRO A 1 216 ? -26.176 38.076 -9.004 1.00 48.85 216 PRO A N 1
ATOM 1327 C CA . PRO A 1 216 ? -27.286 37.109 -8.897 1.00 48.61 216 PRO A CA 1
ATOM 1328 C C . PRO A 1 216 ? -27.678 36.752 -7.463 1.00 53.56 216 PRO A C 1
ATOM 1329 O O . PRO A 1 216 ? -28.799 36.296 -7.231 1.00 53.32 216 PRO A O 1
ATOM 1333 N N . LEU A 1 217 ? -26.774 36.990 -6.502 1.00 50.72 217 LEU A N 1
ATOM 1334 C CA . LEU A 1 217 ? -27.005 36.710 -5.084 1.00 50.87 217 LEU A CA 1
ATOM 1335 C C . LEU A 1 217 ? -27.857 37.826 -4.452 1.00 55.11 217 LEU A C 1
ATOM 1336 O O . LEU A 1 217 ? -27.487 38.416 -3.436 1.00 54.34 217 LEU A O 1
ATOM 1341 N N . VAL A 1 218 ? -29.024 38.084 -5.073 1.00 52.40 218 VAL A N 1
ATOM 1342 C CA . VAL A 1 218 ? -30.029 39.103 -4.730 1.00 51.91 218 VAL A CA 1
ATOM 1343 C C . VAL A 1 218 ? -30.464 39.137 -3.264 1.00 55.53 218 VAL A C 1
ATOM 1344 O O . VAL A 1 218 ? -30.722 40.220 -2.734 1.00 55.90 218 VAL A O 1
ATOM 1348 N N . GLY A 1 219 ? -30.532 37.966 -2.633 1.00 50.92 219 GLY A N 1
ATOM 1349 C CA . GLY A 1 219 ? -30.933 37.835 -1.237 1.00 50.08 219 GLY A CA 1
ATOM 1350 C C . GLY A 1 219 ? -29.813 37.519 -0.267 1.00 51.81 219 GLY A C 1
ATOM 1351 O O . GLY A 1 219 ? -30.083 36.998 0.817 1.00 51.22 219 GLY A O 1
ATOM 1352 N N . LEU A 1 220 ? -28.550 37.842 -0.632 1.00 46.87 220 LEU A N 1
ATOM 1353 C CA . LEU A 1 220 ? -27.388 37.600 0.225 1.00 45.89 220 LEU A CA 1
ATOM 1354 C C . LEU A 1 220 ? -27.376 38.568 1.393 1.00 48.88 220 LEU A C 1
ATOM 1355 O O . LEU A 1 220 ? -27.517 39.771 1.197 1.00 48.52 220 LEU A O 1
ATOM 1360 N N . GLU A 1 221 ? -27.208 38.034 2.603 1.00 45.18 221 GLU A N 1
ATOM 1361 C CA . GLU A 1 221 ? -27.199 38.814 3.835 1.00 44.89 221 GLU A CA 1
ATOM 1362 C C . GLU A 1 221 ? -25.819 38.907 4.485 1.00 47.79 221 GLU A C 1
ATOM 1363 O O . GLU A 1 221 ? -25.559 39.874 5.202 1.00 47.29 221 GLU A O 1
ATOM 1369 N N . GLU A 1 222 ? -24.949 37.903 4.255 1.00 43.51 222 GLU A N 1
ATOM 1370 C CA . GLU A 1 222 ? -23.615 37.842 4.857 1.00 43.13 222 GLU A CA 1
ATOM 1371 C C . GLU A 1 222 ? -22.532 37.538 3.817 1.00 45.21 222 GLU A C 1
ATOM 1372 O O . GLU A 1 222 ? -22.628 36.552 3.084 1.00 44.41 222 GLU A O 1
ATOM 1378 N N . LEU A 1 223 ? -21.504 38.394 3.759 1.00 40.87 223 LEU A N 1
ATOM 1379 C CA . LEU A 1 223 ? -20.389 38.235 2.830 1.00 40.03 223 LEU A CA 1
ATOM 1380 C C . LEU A 1 223 ? -19.049 38.327 3.545 1.00 41.68 223 LEU A C 1
ATOM 1381 O O . LEU A 1 223 ? -18.777 39.305 4.237 1.00 40.24 223 LEU A O 1
ATOM 1386 N N . GLU A 1 224 ? -18.225 37.288 3.377 1.00 38.38 224 GLU A N 1
ATOM 1387 C CA . GLU A 1 224 ? -16.890 37.187 3.960 1.00 38.17 224 GLU A CA 1
ATOM 1388 C C . GLU A 1 224 ? -15.832 37.228 2.845 1.00 41.71 224 GLU A C 1
ATOM 1389 O O . GLU A 1 224 ? -15.681 36.261 2.089 1.00 40.44 224 GLU A O 1
ATOM 1395 N N . MET A 1 225 ? -15.150 38.387 2.721 1.00 38.89 225 MET A N 1
ATOM 1396 C CA . MET A 1 225 ? -14.121 38.657 1.710 1.00 39.07 225 MET A CA 1
ATOM 1397 C C . MET A 1 225 ? -12.737 38.908 2.342 1.00 42.07 225 MET A C 1
ATOM 1398 O O . MET A 1 225 ? -11.828 39.391 1.654 1.00 42.02 225 MET A O 1
ATOM 1403 N N . SER A 1 226 ? -12.578 38.587 3.639 1.00 37.33 226 SER A N 1
ATOM 1404 C CA . SER A 1 226 ? -11.333 38.802 4.378 1.00 36.94 226 SER A CA 1
ATOM 1405 C C . SER A 1 226 ? -10.194 37.892 3.946 1.00 42.64 226 SER A C 1
ATOM 1406 O O . SER A 1 226 ? -10.405 36.694 3.748 1.00 42.82 226 SER A O 1
ATOM 1409 N N . GLY A 1 227 ? -8.995 38.464 3.842 1.00 39.91 227 GLY A N 1
ATOM 1410 C CA . GLY A 1 227 ? -7.787 37.731 3.473 1.00 40.46 227 GLY A CA 1
ATOM 1411 C C . GLY A 1 227 ? -7.458 37.714 1.993 1.00 45.81 227 GLY A C 1
ATOM 1412 O O . GLY A 1 227 ? -6.705 36.847 1.534 1.00 46.03 227 GLY A O 1
ATOM 1413 N N . ASN A 1 228 ? -8.020 38.667 1.238 1.00 42.43 228 ASN A N 1
ATOM 1414 C CA . ASN A 1 228 ? -7.786 38.818 -0.194 1.00 42.42 228 ASN A CA 1
ATOM 1415 C C . ASN A 1 228 ? -6.963 40.093 -0.422 1.00 47.95 228 ASN A C 1
ATOM 1416 O O . ASN A 1 228 ? -6.272 40.526 0.500 1.00 48.55 228 ASN A O 1
ATOM 1421 N N . HIS A 1 229 ? -6.985 40.671 -1.635 1.00 44.79 229 HIS A N 1
ATOM 1422 C CA . HIS A 1 229 ? -6.209 41.877 -1.914 1.00 44.82 229 HIS A CA 1
ATOM 1423 C C . HIS A 1 229 ? -7.037 42.929 -2.650 1.00 46.98 229 HIS A C 1
ATOM 1424 O O . HIS A 1 229 ? -7.241 42.829 -3.862 1.00 45.27 229 HIS A O 1
ATOM 1431 N N . PHE A 1 230 ? -7.536 43.930 -1.895 1.00 43.34 230 PHE A N 1
ATOM 1432 C CA . PHE A 1 230 ? -8.345 45.017 -2.443 1.00 42.87 230 PHE A CA 1
ATOM 1433 C C . PHE A 1 230 ? -7.829 46.370 -1.930 1.00 46.73 230 PHE A C 1
ATOM 1434 O O . PHE A 1 230 ? -8.408 46.904 -0.984 1.00 46.20 230 PHE A O 1
ATOM 1442 N N . PRO A 1 231 ? -6.761 46.959 -2.533 1.00 43.36 231 PRO A N 1
ATOM 1443 C CA . PRO A 1 231 ? -6.262 48.260 -2.038 1.00 43.21 231 PRO A CA 1
ATOM 1444 C C . PRO A 1 231 ? -7.290 49.391 -2.063 1.00 48.02 231 PRO A C 1
ATOM 1445 O O . PRO A 1 231 ? -7.248 50.277 -1.207 1.00 47.52 231 PRO A O 1
ATOM 1449 N N . GLU A 1 232 ? -8.233 49.332 -3.015 1.00 45.62 232 GLU A N 1
ATOM 1450 C CA . GLU A 1 232 ? -9.309 50.309 -3.160 1.00 45.88 232 GLU A CA 1
ATOM 1451 C C . GLU A 1 232 ? -10.670 49.627 -3.164 1.00 49.51 232 GLU A C 1
ATOM 1452 O O . GLU A 1 232 ? -10.851 48.625 -3.867 1.00 49.37 232 GLU A O 1
ATOM 1458 N N . ILE A 1 233 ? -11.625 50.167 -2.374 1.00 44.93 233 ILE A N 1
ATOM 1459 C CA . ILE A 1 233 ? -13.013 49.689 -2.323 1.00 43.78 233 ILE A CA 1
ATOM 1460 C C . ILE A 1 233 ? -13.866 50.676 -3.121 1.00 46.22 233 ILE A C 1
ATOM 1461 O O . ILE A 1 233 ? -13.949 51.853 -2.770 1.00 45.99 233 ILE A O 1
ATOM 1466 N N . ARG A 1 234 ? -14.406 50.208 -4.248 1.00 42.57 234 ARG A N 1
ATOM 1467 C CA . ARG A 1 234 ? -15.196 51.003 -5.195 1.00 42.88 234 ARG A CA 1
ATOM 1468 C C . ARG A 1 234 ? -16.718 50.794 -4.989 1.00 48.20 234 ARG A C 1
ATOM 1469 O O . ARG A 1 234 ? -17.105 49.747 -4.470 1.00 47.39 234 ARG A O 1
ATOM 1477 N N . PRO A 1 235 ? -17.613 51.733 -5.402 1.00 46.39 235 PRO A N 1
ATOM 1478 C CA . PRO A 1 235 ? -19.059 51.475 -5.244 1.00 46.69 235 PRO A CA 1
ATOM 1479 C C . PRO A 1 235 ? -19.571 50.333 -6.135 1.00 52.30 235 PRO A C 1
ATOM 1480 O O . PRO A 1 235 ? -20.560 49.682 -5.797 1.00 51.89 235 PRO A O 1
ATOM 1484 N N . GLY A 1 236 ? -18.865 50.078 -7.237 1.00 50.06 236 GLY A N 1
ATOM 1485 C CA . GLY A 1 236 ? -19.182 49.003 -8.169 1.00 50.48 236 GLY A CA 1
ATOM 1486 C C . GLY A 1 236 ? -18.835 47.618 -7.655 1.00 56.08 236 GLY A C 1
ATOM 1487 O O . GLY A 1 236 ? -19.391 46.630 -8.144 1.00 56.51 236 GLY A O 1
ATOM 1488 N N . SER A 1 237 ? -17.912 47.537 -6.661 1.00 52.65 237 SER A N 1
ATOM 1489 C CA . SER A 1 237 ? -17.423 46.303 -6.033 1.00 52.55 237 SER A CA 1
ATOM 1490 C C . SER A 1 237 ? -18.531 45.472 -5.392 1.00 58.35 237 SER A C 1
ATOM 1491 O O . SER A 1 237 ? -18.457 44.242 -5.413 1.00 58.32 237 SER A O 1
ATOM 1494 N N . PHE A 1 238 ? -19.537 46.144 -4.800 1.00 56.14 238 PHE A N 1
ATOM 1495 C CA . PHE A 1 238 ? -20.664 45.506 -4.116 1.00 56.25 238 PHE A CA 1
ATOM 1496 C C . PHE A 1 238 ? -22.001 45.943 -4.733 1.00 61.43 238 PHE A C 1
ATOM 1497 O O . PHE A 1 238 ? -22.982 46.168 -4.015 1.00 61.17 238 PHE A O 1
ATOM 1505 N N . HIS A 1 239 ? -22.038 46.043 -6.078 1.00 58.75 239 HIS A N 1
ATOM 1506 C CA . HIS A 1 239 ? -23.244 46.422 -6.813 1.00 59.08 239 HIS A CA 1
ATOM 1507 C C . HIS A 1 239 ? -24.258 45.277 -6.832 1.00 60.51 239 HIS A C 1
ATOM 1508 O O . HIS A 1 239 ? -23.889 44.123 -7.084 1.00 60.12 239 HIS A O 1
ATOM 1515 N N . GLY A 1 240 ? -25.517 45.621 -6.561 1.00 54.85 240 GLY A N 1
ATOM 1516 C CA . GLY A 1 240 ? -26.636 44.686 -6.544 1.00 53.67 240 GLY A CA 1
ATOM 1517 C C . GLY A 1 240 ? -26.817 43.909 -5.256 1.00 55.45 240 GLY A C 1
ATOM 1518 O O . GLY A 1 240 ? -27.565 42.929 -5.243 1.00 55.06 240 GLY A O 1
ATOM 1519 N N . LEU A 1 241 ? -26.140 44.336 -4.163 1.00 50.78 241 LEU A N 1
ATOM 1520 C CA . LEU A 1 241 ? -26.210 43.687 -2.847 1.00 50.16 241 LEU A CA 1
ATOM 1521 C C . LEU A 1 241 ? -27.073 44.490 -1.862 1.00 53.42 241 LEU A C 1
ATOM 1522 O O . LEU A 1 241 ? -26.631 44.855 -0.772 1.00 53.19 241 LEU A O 1
ATOM 1527 N N . SER A 1 242 ? -28.327 44.734 -2.266 1.00 49.49 242 SER A N 1
ATOM 1528 C CA . SER A 1 242 ? -29.354 45.493 -1.547 1.00 48.80 242 SER A CA 1
ATOM 1529 C C . SER A 1 242 ? -29.741 44.869 -0.202 1.00 52.37 242 SER A C 1
ATOM 1530 O O . SER A 1 242 ? -30.055 45.598 0.743 1.00 51.89 242 SER A O 1
ATOM 1533 N N . SER A 1 243 ? -29.740 43.524 -0.125 1.00 48.61 243 SER A N 1
ATOM 1534 C CA . SER A 1 243 ? -30.133 42.784 1.077 1.00 47.98 243 SER A CA 1
ATOM 1535 C C . SER A 1 243 ? -28.995 42.478 2.056 1.00 50.04 243 SER A C 1
ATOM 1536 O O . SER A 1 243 ? -29.251 41.902 3.119 1.00 50.11 243 SER A O 1
ATOM 1539 N N . LEU A 1 244 ? -27.756 42.895 1.725 1.00 45.00 244 LEU A N 1
ATOM 1540 C CA . LEU A 1 244 ? -26.567 42.668 2.552 1.00 43.99 244 LEU A CA 1
ATOM 1541 C C . LEU A 1 244 ? -26.644 43.332 3.911 1.00 45.22 244 LEU A C 1
ATOM 1542 O O . LEU A 1 244 ? -26.873 44.534 4.003 1.00 44.90 244 LEU A O 1
ATOM 1547 N N . LYS A 1 245 ? -26.453 42.532 4.963 1.00 40.73 245 LYS A N 1
ATOM 1548 C CA . LYS A 1 245 ? -26.499 42.970 6.358 1.00 39.73 245 LYS A CA 1
ATOM 1549 C C . LYS A 1 245 ? -25.129 42.931 7.031 1.00 42.15 245 LYS A C 1
ATOM 1550 O O . LYS A 1 245 ? -24.879 43.740 7.922 1.00 42.28 245 LYS A O 1
ATOM 1556 N N . LYS A 1 246 ? -24.255 41.996 6.620 1.00 36.96 246 LYS A N 1
ATOM 1557 C CA . LYS A 1 246 ? -22.929 41.800 7.210 1.00 36.41 246 LYS A CA 1
ATOM 1558 C C . LYS A 1 246 ? -21.841 41.732 6.131 1.00 40.34 246 LYS A C 1
ATOM 1559 O O . LYS A 1 246 ? -21.917 40.910 5.212 1.00 39.67 246 LYS A O 1
ATOM 1565 N N . LEU A 1 247 ? -20.841 42.620 6.239 1.00 37.09 247 LEU A N 1
ATOM 1566 C CA . LEU A 1 247 ? -19.732 42.698 5.292 1.00 36.81 247 LEU A CA 1
ATOM 1567 C C . LEU A 1 247 ? -18.385 42.683 6.009 1.00 40.62 247 LEU A C 1
ATOM 1568 O O . LEU A 1 247 ? -18.073 43.591 6.793 1.00 39.37 247 LEU A O 1
ATOM 1573 N N . TRP A 1 248 ? -17.596 41.629 5.739 1.00 37.84 248 TRP A N 1
ATOM 1574 C CA . TRP A 1 248 ? -16.273 41.435 6.323 1.00 38.18 248 TRP A CA 1
ATOM 1575 C C . TRP A 1 248 ? -15.163 41.502 5.269 1.00 40.93 248 TRP A C 1
ATOM 1576 O O . TRP A 1 248 ? -15.103 40.654 4.374 1.00 40.49 248 TRP A O 1
ATOM 1587 N N . VAL A 1 249 ? -14.339 42.572 5.332 1.00 36.52 249 VAL A N 1
ATOM 1588 C CA . VAL A 1 249 ? -13.216 42.806 4.412 1.00 36.00 249 VAL A CA 1
ATOM 1589 C C . VAL A 1 249 ? -11.904 43.065 5.187 1.00 39.56 249 VAL A C 1
ATOM 1590 O O . VAL A 1 249 ? -11.147 43.993 4.879 1.00 38.56 249 VAL A O 1
ATOM 1594 N N . MET A 1 250 ? -11.643 42.211 6.190 1.00 37.08 250 MET A N 1
ATOM 1595 C CA . MET A 1 250 ? -10.447 42.221 7.035 1.00 37.45 250 MET A CA 1
ATOM 1596 C C . MET A 1 250 ? -9.224 41.762 6.247 1.00 43.24 250 MET A C 1
ATOM 1597 O O . MET A 1 250 ? -9.375 41.160 5.181 1.00 44.03 250 MET A O 1
ATOM 1602 N N . ASN A 1 251 ? -8.014 42.030 6.779 1.00 39.42 251 ASN A N 1
ATOM 1603 C CA . ASN A 1 251 ? -6.716 41.643 6.209 1.00 39.29 251 ASN A CA 1
ATOM 1604 C C . ASN A 1 251 ? -6.675 41.598 4.673 1.00 43.13 251 ASN A C 1
ATOM 1605 O O . ASN A 1 251 ? -6.198 40.620 4.098 1.00 43.48 251 ASN A O 1
ATOM 1610 N N . SER A 1 252 ? -7.190 42.651 4.015 1.00 39.74 252 SER A N 1
ATOM 1611 C CA . SER A 1 252 ? -7.261 42.733 2.552 1.00 39.77 252 SER A CA 1
ATOM 1612 C C . SER A 1 252 ? -6.393 43.839 1.933 1.00 44.42 252 SER A C 1
ATOM 1613 O O . SER A 1 252 ? -6.485 44.087 0.723 1.00 43.93 252 SER A O 1
ATOM 1616 N N . GLN A 1 253 ? -5.515 44.464 2.757 1.00 41.56 253 GLN A N 1
ATOM 1617 C CA . GLN A 1 253 ? -4.598 45.554 2.383 1.00 41.63 253 GLN A CA 1
ATOM 1618 C C . GLN A 1 253 ? -5.343 46.759 1.775 1.00 44.06 253 GLN A C 1
ATOM 1619 O O . GLN A 1 253 ? -4.871 47.355 0.800 1.00 43.38 253 GLN A O 1
ATOM 1625 N N . VAL A 1 254 ? -6.512 47.110 2.365 1.00 39.50 254 VAL A N 1
ATOM 1626 C CA . VAL A 1 254 ? -7.351 48.230 1.929 1.00 38.70 254 VAL A CA 1
ATOM 1627 C C . VAL A 1 254 ? -6.684 49.522 2.388 1.00 42.23 254 VAL A C 1
ATOM 1628 O O . VAL A 1 254 ? -6.531 49.733 3.586 1.00 41.24 254 VAL A O 1
ATOM 1632 N N . SER A 1 255 ? -6.280 50.369 1.431 1.00 39.70 255 SER A N 1
ATOM 1633 C CA . SER A 1 255 ? -5.588 51.636 1.684 1.00 39.56 255 SER A CA 1
ATOM 1634 C C . SER A 1 255 ? -6.481 52.855 1.433 1.00 43.14 255 SER A C 1
ATOM 1635 O O . SER A 1 255 ? -6.160 53.952 1.899 1.00 42.94 255 SER A O 1
ATOM 1638 N N . LEU A 1 256 ? -7.595 52.665 0.705 1.00 39.64 256 LEU A N 1
ATOM 1639 C CA . LEU A 1 256 ? -8.549 53.724 0.368 1.00 39.61 256 LEU A CA 1
ATOM 1640 C C . LEU A 1 256 ? -9.954 53.178 0.078 1.00 43.60 256 LEU A C 1
ATOM 1641 O O . LEU A 1 256 ? -10.110 52.192 -0.635 1.00 43.09 256 LEU A O 1
ATOM 1646 N N . ILE A 1 257 ? -10.969 53.849 0.618 1.00 40.90 257 ILE A N 1
ATOM 1647 C CA . ILE A 1 257 ? -12.371 53.557 0.354 1.00 41.01 257 ILE A CA 1
ATOM 1648 C C . ILE A 1 257 ? -12.868 54.742 -0.453 1.00 45.36 257 ILE A C 1
ATOM 1649 O O . ILE A 1 257 ? -12.779 55.874 0.014 1.00 45.48 257 ILE A O 1
ATOM 1654 N N . GLU A 1 258 ? -13.299 54.489 -1.698 1.00 41.77 258 GLU A N 1
ATOM 1655 C CA . GLU A 1 258 ? -13.771 55.525 -2.615 1.00 41.21 258 GLU A CA 1
ATOM 1656 C C . GLU A 1 258 ? -15.062 56.186 -2.137 1.00 45.96 258 GLU A C 1
ATOM 1657 O O . GLU A 1 258 ? -15.783 55.614 -1.314 1.00 45.75 258 GLU A O 1
ATOM 1663 N N . ARG A 1 259 ? -15.341 57.403 -2.647 1.00 42.37 259 ARG A N 1
ATOM 1664 C CA . ARG A 1 259 ? -16.535 58.176 -2.304 1.00 41.65 259 ARG A CA 1
ATOM 1665 C C . ARG A 1 259 ? -17.808 57.391 -2.622 1.00 45.89 259 ARG A C 1
ATOM 1666 O O . ARG A 1 259 ? -17.916 56.816 -3.706 1.00 46.15 259 ARG A O 1
ATOM 1674 N N . ASN A 1 260 ? -18.737 57.326 -1.647 1.00 41.91 260 ASN A N 1
ATOM 1675 C CA . ASN A 1 260 ? -20.047 56.665 -1.747 1.00 41.41 260 ASN A CA 1
ATOM 1676 C C . ASN A 1 260 ? -19.977 55.158 -2.058 1.00 45.42 260 ASN A C 1
ATOM 1677 O O . ASN A 1 260 ? -20.899 54.613 -2.671 1.00 45.72 260 ASN A O 1
ATOM 1682 N N . ALA A 1 261 ? -18.899 54.484 -1.607 1.00 41.07 261 ALA A N 1
ATOM 1683 C CA . ALA A 1 261 ? -18.659 53.061 -1.852 1.00 40.36 261 ALA A CA 1
ATOM 1684 C C . ALA A 1 261 ? -19.755 52.136 -1.334 1.00 44.00 261 ALA A C 1
ATOM 1685 O O . ALA A 1 261 ? -20.214 51.259 -2.067 1.00 43.51 261 ALA A O 1
ATOM 1687 N N . PHE A 1 262 ? -20.188 52.344 -0.088 1.00 41.07 262 PHE A N 1
ATOM 1688 C CA . PHE A 1 262 ? -21.205 51.523 0.559 1.00 40.89 262 PHE A CA 1
ATOM 1689 C C . PHE A 1 262 ? -22.636 52.076 0.433 1.00 46.41 262 PHE A C 1
ATOM 1690 O O . PHE A 1 262 ? -23.550 51.513 1.031 1.00 46.05 262 PHE A O 1
ATOM 1698 N N . ASP A 1 263 ? -22.836 53.142 -0.372 1.00 44.51 263 ASP A N 1
ATOM 1699 C CA . ASP A 1 263 ? -24.140 53.793 -0.574 1.00 44.87 263 ASP A CA 1
ATOM 1700 C C . ASP A 1 263 ? -25.307 52.888 -0.987 1.00 50.22 263 ASP A C 1
ATOM 1701 O O . ASP A 1 263 ? -26.427 53.090 -0.517 1.00 50.16 263 ASP A O 1
ATOM 1706 N N . GLY A 1 264 ? -25.026 51.892 -1.827 1.00 47.70 264 GLY A N 1
ATOM 1707 C CA . GLY A 1 264 ? -26.014 50.923 -2.295 1.00 47.61 264 GLY A CA 1
ATOM 1708 C C . GLY A 1 264 ? -26.396 49.869 -1.270 1.00 50.86 264 GLY A C 1
ATOM 1709 O O . GLY A 1 264 ? -27.452 49.243 -1.390 1.00 50.98 264 GLY A O 1
ATOM 1710 N N . LEU A 1 265 ? -25.557 49.678 -0.241 1.00 46.37 265 LEU A N 1
ATOM 1711 C CA . LEU A 1 265 ? -25.775 48.690 0.815 1.00 46.11 265 LEU A CA 1
ATOM 1712 C C . LEU A 1 265 ? -26.710 49.233 1.907 1.00 49.88 265 LEU A C 1
ATOM 1713 O O . LEU A 1 265 ? -26.320 49.348 3.067 1.00 48.93 265 LEU A O 1
ATOM 1718 N N . ALA A 1 266 ? -27.960 49.545 1.519 1.00 47.33 266 ALA A N 1
ATOM 1719 C CA . ALA A 1 266 ? -29.010 50.114 2.379 1.00 47.13 266 ALA A CA 1
ATOM 1720 C C . ALA A 1 266 ? -29.330 49.319 3.653 1.00 49.86 266 ALA A C 1
ATOM 1721 O O . ALA A 1 266 ? -29.539 49.927 4.709 1.00 49.60 266 ALA A O 1
ATOM 1723 N N . SER A 1 267 ? -29.358 47.974 3.556 1.00 45.15 267 SER A N 1
ATOM 1724 C CA . SER A 1 267 ? -29.676 47.077 4.674 1.00 44.37 267 SER A CA 1
ATOM 1725 C C . SER A 1 267 ? -28.517 46.780 5.640 1.00 47.58 267 SER A C 1
ATOM 1726 O O . SER A 1 267 ? -28.750 46.137 6.665 1.00 47.69 267 SER A O 1
ATOM 1729 N N . LEU A 1 268 ? -27.284 47.248 5.330 1.00 43.20 268 LEU A N 1
ATOM 1730 C CA . LEU A 1 268 ? -26.075 46.999 6.128 1.00 42.31 268 LEU A CA 1
ATOM 1731 C C . LEU A 1 268 ? -26.211 47.275 7.621 1.00 46.24 268 LEU A C 1
ATOM 1732 O O . LEU A 1 268 ? -26.595 48.373 8.018 1.00 46.74 268 LEU A O 1
ATOM 1737 N N . VAL A 1 269 ? -25.918 46.244 8.431 1.00 41.91 269 VAL A N 1
ATOM 1738 C CA . VAL A 1 269 ? -26.003 46.230 9.893 1.00 41.55 269 VAL A CA 1
ATOM 1739 C C . VAL A 1 269 ? -24.587 46.163 10.475 1.00 45.16 269 VAL A C 1
ATOM 1740 O O . VAL A 1 269 ? -24.282 46.865 11.441 1.00 44.68 269 VAL A O 1
ATOM 1744 N N . GLU A 1 270 ? -23.737 45.297 9.890 1.00 41.20 270 GLU A N 1
ATOM 1745 C CA . GLU A 1 270 ? -22.364 45.070 10.328 1.00 40.20 270 GLU A CA 1
ATOM 1746 C C . GLU A 1 270 ? -21.366 45.318 9.211 1.00 43.98 270 GLU A C 1
ATOM 1747 O O . GLU A 1 270 ? -21.556 44.854 8.084 1.00 43.37 270 GLU A O 1
ATOM 1753 N N . LEU A 1 271 ? -20.288 46.037 9.542 1.00 40.72 271 LEU A N 1
ATOM 1754 C CA . LEU A 1 271 ? -19.197 46.328 8.622 1.00 40.27 271 LEU A CA 1
ATOM 1755 C C . LEU A 1 271 ? -17.860 46.129 9.328 1.00 44.51 271 LEU A C 1
ATOM 1756 O O . LEU A 1 271 ? -17.592 46.761 10.354 1.00 43.70 271 LEU A O 1
ATOM 1761 N N . ASN A 1 272 ? -17.046 45.212 8.793 1.00 41.60 272 ASN A N 1
ATOM 1762 C CA . ASN A 1 272 ? -15.725 44.914 9.335 1.00 41.40 272 ASN A CA 1
ATOM 1763 C C . ASN A 1 272 ? -14.672 45.277 8.307 1.00 44.68 272 ASN A C 1
ATOM 1764 O O . ASN A 1 272 ? -14.570 44.625 7.268 1.00 44.37 272 ASN A O 1
ATOM 1769 N N . LEU A 1 273 ? -13.909 46.335 8.603 1.00 41.03 273 LEU A N 1
ATOM 1770 C CA . LEU A 1 273 ? -12.817 46.840 7.775 1.00 40.79 273 LEU A CA 1
ATOM 1771 C C . LEU A 1 273 ? -11.502 46.846 8.579 1.00 44.86 273 LEU A C 1
ATOM 1772 O O . LEU A 1 273 ? -10.529 47.491 8.170 1.00 44.76 273 LEU A O 1
ATOM 1777 N N . ALA A 1 274 ? -11.474 46.111 9.719 1.00 40.46 274 ALA A N 1
ATOM 1778 C CA . ALA A 1 274 ? -10.307 46.009 10.595 1.00 39.61 274 ALA A CA 1
ATOM 1779 C C . ALA A 1 274 ? -9.118 45.329 9.910 1.00 42.19 274 ALA A C 1
ATOM 1780 O O . ALA A 1 274 ? -9.306 44.664 8.893 1.00 42.06 274 ALA A O 1
ATOM 1782 N N . HIS A 1 275 ? -7.891 45.537 10.441 1.00 37.44 275 HIS A N 1
ATOM 1783 C CA . HIS A 1 275 ? -6.630 45.002 9.912 1.00 36.46 275 HIS A CA 1
ATOM 1784 C C . HIS A 1 275 ? -6.378 45.382 8.442 1.00 39.74 275 HIS A C 1
ATOM 1785 O O . HIS A 1 275 ? -6.204 44.510 7.588 1.00 39.17 275 HIS A O 1
ATOM 1792 N N . ASN A 1 276 ? -6.381 46.695 8.149 1.00 36.32 276 ASN A N 1
ATOM 1793 C CA . ASN A 1 276 ? -6.114 47.226 6.810 1.00 36.33 276 ASN A CA 1
ATOM 1794 C C . ASN A 1 276 ? -5.209 48.472 6.900 1.00 41.64 276 ASN A C 1
ATOM 1795 O O . ASN A 1 276 ? -4.730 48.782 7.991 1.00 42.12 276 ASN A O 1
ATOM 1800 N N . ASN A 1 277 ? -4.955 49.164 5.769 1.00 38.37 277 ASN A N 1
ATOM 1801 C CA . ASN A 1 277 ? -4.109 50.363 5.719 1.00 38.41 277 ASN A CA 1
ATOM 1802 C C . ASN A 1 277 ? -4.946 51.671 5.608 1.00 42.60 277 ASN A C 1
ATOM 1803 O O . ASN A 1 277 ? -4.498 52.650 5.008 1.00 42.51 277 ASN A O 1
ATOM 1808 N N . LEU A 1 278 ? -6.153 51.693 6.211 1.00 39.20 278 LEU A N 1
ATOM 1809 C CA . LEU A 1 278 ? -7.032 52.871 6.176 1.00 38.87 278 LEU A CA 1
ATOM 1810 C C . LEU A 1 278 ? -6.577 53.965 7.154 1.00 43.13 278 LEU A C 1
ATOM 1811 O O . LEU A 1 278 ? -6.372 53.688 8.336 1.00 43.37 278 LEU A O 1
ATOM 1816 N N . SER A 1 279 ? -6.427 55.203 6.651 1.00 39.42 279 SER A N 1
ATOM 1817 C CA . SER A 1 279 ? -6.012 56.401 7.401 1.00 39.18 279 SER A CA 1
ATOM 1818 C C . SER A 1 279 ? -7.194 57.363 7.589 1.00 42.52 279 SER A C 1
ATOM 1819 O O . SER A 1 279 ? -7.169 58.196 8.492 1.00 41.29 279 SER A O 1
ATOM 1822 N N . SER A 1 280 ? -8.214 57.256 6.714 1.00 39.54 280 SER A N 1
ATOM 1823 C CA . SER A 1 280 ? -9.429 58.068 6.734 1.00 39.73 280 SER A CA 1
ATOM 1824 C C . SER A 1 280 ? -10.551 57.419 5.918 1.00 42.50 280 SER A C 1
ATOM 1825 O O . SER A 1 280 ? -10.296 56.533 5.104 1.00 42.20 280 SER A O 1
ATOM 1828 N N . LEU A 1 281 ? -11.794 57.859 6.154 1.00 38.77 281 LEU A N 1
ATOM 1829 C CA . LEU A 1 281 ? -12.991 57.389 5.456 1.00 38.34 281 LEU A CA 1
ATOM 1830 C C . LEU A 1 281 ? -13.701 58.601 4.858 1.00 41.96 281 LEU A C 1
ATOM 1831 O O . LEU A 1 281 ? -13.654 59.670 5.473 1.00 41.24 281 LEU A O 1
ATOM 1836 N N . PRO A 1 282 ? -14.293 58.498 3.638 1.00 38.67 282 PRO A N 1
ATOM 1837 C CA . PRO A 1 282 ? -14.951 59.679 3.034 1.00 38.12 282 PRO A CA 1
ATOM 1838 C C . PRO A 1 282 ? -16.106 60.234 3.856 1.00 41.70 282 PRO A C 1
ATOM 1839 O O . PRO A 1 282 ? -16.792 59.471 4.533 1.00 40.86 282 PRO A O 1
ATOM 1843 N N . HIS A 1 283 ? -16.319 61.564 3.788 1.00 39.01 283 HIS A N 1
ATOM 1844 C CA . HIS A 1 283 ? -17.382 62.270 4.510 1.00 39.10 283 HIS A CA 1
ATOM 1845 C C . HIS A 1 283 ? -18.755 61.723 4.133 1.00 45.43 283 HIS A C 1
ATOM 1846 O O . HIS A 1 283 ? -19.045 61.556 2.944 1.00 45.11 283 HIS A O 1
ATOM 1853 N N . ASP A 1 284 ? -19.581 61.420 5.157 1.00 44.03 284 ASP A N 1
ATOM 1854 C CA . ASP A 1 284 ? -20.939 60.866 5.034 1.00 44.95 284 ASP A CA 1
ATOM 1855 C C . ASP A 1 284 ? -20.985 59.480 4.368 1.00 50.30 284 ASP A C 1
ATOM 1856 O O . ASP A 1 284 ? -21.910 59.178 3.602 1.00 50.63 284 ASP A O 1
ATOM 1861 N N . LEU A 1 285 ? -19.983 58.634 4.674 1.00 46.76 285 LEU A N 1
ATOM 1862 C CA . LEU A 1 285 ? -19.892 57.268 4.151 1.00 46.43 285 LEU A CA 1
ATOM 1863 C C . LEU A 1 285 ? -20.966 56.388 4.798 1.00 51.68 285 LEU A C 1
ATOM 1864 O O . LEU A 1 285 ? -21.540 55.531 4.126 1.00 52.09 285 LEU A O 1
ATOM 1869 N N . PHE A 1 286 ? -21.244 56.620 6.092 1.00 48.37 286 PHE A N 1
ATOM 1870 C CA . PHE A 1 286 ? -22.201 55.843 6.873 1.00 48.19 286 PHE A CA 1
ATOM 1871 C C . PHE A 1 286 ? -23.576 56.494 7.012 1.00 54.53 286 PHE A C 1
ATOM 1872 O O . PHE A 1 286 ? -24.484 55.879 7.575 1.00 54.56 286 PHE A O 1
ATOM 1880 N N . THR A 1 287 ? -23.729 57.726 6.497 1.00 52.34 287 THR A N 1
ATOM 1881 C CA . THR A 1 287 ? -24.973 58.499 6.534 1.00 52.39 287 THR A CA 1
ATOM 1882 C C . THR A 1 287 ? -26.158 57.778 5.851 1.00 56.70 287 THR A C 1
ATOM 1883 O O . THR A 1 287 ? -27.198 57.656 6.500 1.00 56.88 287 THR A O 1
ATOM 1887 N N . PRO A 1 288 ? -26.043 57.235 4.608 1.00 52.94 288 PRO A N 1
ATOM 1888 C CA . PRO A 1 288 ? -27.196 56.524 4.025 1.00 52.67 288 PRO A CA 1
ATOM 1889 C C . PRO A 1 288 ? -27.420 55.120 4.606 1.00 56.72 288 PRO A C 1
ATOM 1890 O O . PRO A 1 288 ? -28.389 54.448 4.237 1.00 56.08 288 PRO A O 1
ATOM 1894 N N . LEU A 1 289 ? -26.529 54.684 5.522 1.00 53.40 289 LEU A N 1
ATOM 1895 C CA . LEU A 1 289 ? -26.609 53.388 6.194 1.00 53.13 289 LEU A CA 1
ATOM 1896 C C . LEU A 1 289 ? -27.384 53.569 7.505 1.00 57.37 289 LEU A C 1
ATOM 1897 O O . LEU A 1 289 ? -26.800 53.707 8.587 1.00 56.49 289 LEU A O 1
ATOM 1902 N N . ARG A 1 290 ? -28.721 53.605 7.377 1.00 54.61 290 ARG A N 1
ATOM 1903 C CA . ARG A 1 290 ? -29.663 53.814 8.475 1.00 54.66 290 ARG A CA 1
ATOM 1904 C C . ARG A 1 290 ? -29.664 52.700 9.520 1.00 58.62 290 ARG A C 1
ATOM 1905 O O . ARG A 1 290 ? -29.987 52.963 10.683 1.00 58.86 290 ARG A O 1
ATOM 1907 N N . TYR A 1 291 ? -29.296 51.468 9.118 1.00 54.32 291 TYR A N 1
ATOM 1908 C CA . TYR A 1 291 ? -29.295 50.298 9.997 1.00 53.66 291 TYR A CA 1
ATOM 1909 C C . TYR A 1 291 ? -27.910 49.850 10.494 1.00 56.56 291 TYR A C 1
ATOM 1910 O O . TYR A 1 291 ? -27.818 48.825 11.177 1.00 56.79 291 TYR A O 1
ATOM 1919 N N . LEU A 1 292 ? -26.843 50.622 10.183 1.00 51.61 292 LEU A N 1
ATOM 1920 C CA . LEU A 1 292 ? -25.473 50.309 10.605 1.00 50.67 292 LEU A CA 1
ATOM 1921 C C . LEU A 1 292 ? -25.303 50.556 12.096 1.00 54.27 292 LEU A C 1
ATOM 1922 O O . LEU A 1 292 ? -25.380 51.703 12.547 1.00 54.42 292 LEU A O 1
ATOM 1927 N N . VAL A 1 293 ? -25.093 49.469 12.860 1.00 50.25 293 VAL A N 1
ATOM 1928 C CA . VAL A 1 293 ? -24.955 49.520 14.316 1.00 49.93 293 VAL A CA 1
ATOM 1929 C C . VAL A 1 293 ? -23.668 48.844 14.848 1.00 53.22 293 VAL A C 1
ATOM 1930 O O . VAL A 1 293 ? -23.198 49.198 15.929 1.00 53.08 293 VAL A O 1
ATOM 1934 N N . GLU A 1 294 ? -23.107 47.883 14.093 1.00 49.13 294 GLU A N 1
ATOM 1935 C CA . GLU A 1 294 ? -21.895 47.156 14.478 1.00 48.25 294 GLU A CA 1
ATOM 1936 C C . GLU A 1 294 ? -20.749 47.482 13.518 1.00 51.06 294 GLU A C 1
ATOM 1937 O O . GLU A 1 294 ? -20.880 47.288 12.308 1.00 50.69 294 GLU A O 1
ATOM 1943 N N . LEU A 1 295 ? -19.642 48.013 14.063 1.00 46.64 295 LEU A N 1
ATOM 1944 C CA . LEU A 1 295 ? -18.469 48.404 13.280 1.00 45.45 295 LEU A CA 1
ATOM 1945 C C . LEU A 1 295 ? -17.170 47.869 13.854 1.00 46.03 295 LEU A C 1
ATOM 1946 O O . LEU A 1 295 ? -16.996 47.848 15.067 1.00 45.21 295 LEU A O 1
ATOM 1951 N N . HIS A 1 296 ? -16.261 47.439 12.972 1.00 40.73 296 HIS A N 1
ATOM 1952 C CA . HIS A 1 296 ? -14.928 46.961 13.332 1.00 39.51 296 HIS A CA 1
ATOM 1953 C C . HIS A 1 296 ? -13.967 47.810 12.490 1.00 42.27 296 HIS A C 1
ATOM 1954 O O . HIS A 1 296 ? -13.847 47.595 11.278 1.00 41.78 296 HIS A O 1
ATOM 1961 N N . LEU A 1 297 ? -13.340 48.814 13.116 1.00 37.84 297 LEU A N 1
ATOM 1962 C CA . LEU A 1 297 ? -12.437 49.728 12.420 1.00 37.18 297 LEU A CA 1
ATOM 1963 C C . LEU A 1 297 ? -11.000 49.705 12.956 1.00 40.65 297 LEU A C 1
ATOM 1964 O O . LEU A 1 297 ? -10.149 50.416 12.425 1.00 39.26 297 LEU A O 1
ATOM 1969 N N . HIS A 1 298 ? -10.725 48.865 13.980 1.00 38.21 298 HIS A N 1
ATOM 1970 C CA . HIS A 1 298 ? -9.413 48.726 14.626 1.00 38.11 298 HIS A CA 1
ATOM 1971 C C . HIS A 1 298 ? -8.290 48.227 13.694 1.00 41.79 298 HIS A C 1
ATOM 1972 O O . HIS A 1 298 ? -8.566 47.839 12.559 1.00 41.23 298 HIS A O 1
ATOM 1979 N N . HIS A 1 299 ? -7.021 48.266 14.170 1.00 37.89 299 HIS A N 1
ATOM 1980 C CA . HIS A 1 299 ? -5.819 47.849 13.427 1.00 37.19 299 HIS A CA 1
ATOM 1981 C C . HIS A 1 299 ? -5.678 48.530 12.052 1.00 41.42 299 HIS A C 1
ATOM 1982 O O . HIS A 1 299 ? -5.288 47.900 11.065 1.00 41.07 299 HIS A O 1
ATOM 1989 N N . ASN A 1 300 ? -6.009 49.836 12.014 1.00 37.82 300 ASN A N 1
ATOM 1990 C CA . ASN A 1 300 ? -5.925 50.712 10.849 1.00 37.05 300 ASN A CA 1
ATOM 1991 C C . ASN A 1 300 ? -5.109 51.957 11.244 1.00 41.30 300 ASN A C 1
ATOM 1992 O O . ASN A 1 300 ? -5.344 52.500 12.329 1.00 40.31 300 ASN A O 1
ATOM 1997 N N . PRO A 1 301 ? -4.139 52.421 10.411 1.00 38.39 301 PRO A N 1
ATOM 1998 C CA . PRO A 1 301 ? -3.332 53.593 10.808 1.00 38.30 301 PRO A CA 1
ATOM 1999 C C . PRO A 1 301 ? -4.043 54.939 10.614 1.00 42.14 301 PRO A C 1
ATOM 2000 O O . PRO A 1 301 ? -3.627 55.758 9.787 1.00 41.74 301 PRO A O 1
ATOM 2004 N N . TRP A 1 302 ? -5.110 55.163 11.407 1.00 38.46 302 TRP A N 1
ATOM 2005 C CA . TRP A 1 302 ? -5.975 56.345 11.364 1.00 38.73 302 TRP A CA 1
ATOM 2006 C C . TRP A 1 302 ? -5.269 57.686 11.520 1.00 43.75 302 TRP A C 1
ATOM 2007 O O . TRP A 1 302 ? -4.558 57.906 12.501 1.00 43.81 302 TRP A O 1
ATOM 2018 N N . ASN A 1 303 ? -5.482 58.583 10.546 1.00 40.89 303 ASN A N 1
ATOM 2019 C CA . ASN A 1 303 ? -4.957 59.944 10.556 1.00 40.66 303 ASN A CA 1
ATOM 2020 C C . ASN A 1 303 ? -6.036 60.815 11.200 1.00 44.84 303 ASN A C 1
ATOM 2021 O O . ASN A 1 303 ? -7.067 61.108 10.583 1.00 44.27 303 ASN A O 1
ATOM 2026 N N . CYS A 1 304 ? -5.823 61.149 12.477 1.00 41.71 304 CYS A N 1
ATOM 2027 C CA . CYS A 1 304 ? -6.759 61.918 13.279 1.00 41.98 304 CYS A CA 1
ATOM 2028 C C . CYS A 1 304 ? -6.721 63.439 13.118 1.00 44.54 304 CYS A C 1
ATOM 2029 O O . CYS A 1 304 ? -6.413 64.171 14.063 1.00 43.57 304 CYS A O 1
ATOM 2032 N N . ASP A 1 305 ? -7.068 63.901 11.909 1.00 41.03 305 ASP A N 1
ATOM 2033 C CA . ASP A 1 305 ? -7.159 65.316 11.551 1.00 41.34 305 ASP A CA 1
ATOM 2034 C C . ASP A 1 305 ? -8.647 65.708 11.395 1.00 45.96 305 ASP A C 1
ATOM 2035 O O . ASP A 1 305 ? -9.516 64.988 11.887 1.00 45.96 305 ASP A O 1
ATOM 2040 N N . CYS A 1 306 ? -8.944 66.825 10.715 1.00 42.33 306 CYS A N 1
ATOM 2041 C CA . CYS A 1 306 ? -10.311 67.298 10.492 1.00 42.09 306 CYS A CA 1
ATOM 2042 C C . CYS A 1 306 ? -11.188 66.296 9.728 1.00 45.63 306 CYS A C 1
ATOM 2043 O O . CYS A 1 306 ? -12.414 66.326 9.867 1.00 44.71 306 CYS A O 1
ATOM 2046 N N . ASP A 1 307 ? -10.551 65.409 8.931 1.00 42.30 307 ASP A N 1
ATOM 2047 C CA . ASP A 1 307 ? -11.215 64.395 8.114 1.00 41.60 307 ASP A CA 1
ATOM 2048 C C . ASP A 1 307 ? -11.844 63.225 8.885 1.00 45.04 307 ASP A C 1
ATOM 2049 O O . ASP A 1 307 ? -12.753 62.593 8.345 1.00 45.64 307 ASP A O 1
ATOM 2054 N N . ILE A 1 308 ? -11.382 62.930 10.124 1.00 40.34 308 ILE A N 1
ATOM 2055 C CA . ILE A 1 308 ? -11.974 61.859 10.946 1.00 39.99 308 ILE A CA 1
ATOM 2056 C C . ILE A 1 308 ? -13.084 62.361 11.863 1.00 42.96 308 ILE A C 1
ATOM 2057 O O . ILE A 1 308 ? -13.790 61.541 12.454 1.00 43.82 308 ILE A O 1
ATOM 2062 N N . LEU A 1 309 ? -13.208 63.690 12.020 1.00 37.54 309 LEU A N 1
ATOM 2063 C CA . LEU A 1 309 ? -14.191 64.343 12.884 1.00 37.00 309 LEU A CA 1
ATOM 2064 C C . LEU A 1 309 ? -15.633 63.887 12.666 1.00 41.40 309 LEU A C 1
ATOM 2065 O O . LEU A 1 309 ? -16.368 63.738 13.643 1.00 41.55 309 LEU A O 1
ATOM 2070 N N . TRP A 1 310 ? -16.026 63.632 11.404 1.00 37.99 310 TRP A N 1
ATOM 2071 C CA . TRP A 1 310 ? -17.371 63.153 11.078 1.00 37.55 310 TRP A CA 1
ATOM 2072 C C . TRP A 1 310 ? -17.581 61.741 11.662 1.00 42.55 310 TRP A C 1
ATOM 2073 O O . TRP A 1 310 ? -18.658 61.447 12.177 1.00 42.05 310 TRP A O 1
ATOM 2084 N N . LEU A 1 311 ? -16.536 60.887 11.577 1.00 40.06 311 LEU A N 1
ATOM 2085 C CA . LEU A 1 311 ? -16.523 59.506 12.053 1.00 40.42 311 LEU A CA 1
ATOM 2086 C C . LEU A 1 311 ? -16.552 59.475 13.570 1.00 46.71 311 LEU A C 1
ATOM 2087 O O . LEU A 1 311 ? -17.346 58.727 14.137 1.00 46.32 311 LEU A O 1
ATOM 2092 N N . ALA A 1 312 ? -15.717 60.317 14.222 1.00 45.45 312 ALA A N 1
ATOM 2093 C CA . ALA A 1 312 ? -15.630 60.453 15.679 1.00 46.27 312 ALA A CA 1
ATOM 2094 C C . ALA A 1 312 ? -16.989 60.852 16.264 1.00 52.89 312 ALA A C 1
ATOM 2095 O O . ALA A 1 312 ? -17.362 60.335 17.313 1.00 52.94 312 ALA A O 1
ATOM 2097 N N . TRP A 1 313 ? -17.748 61.720 15.556 1.00 51.34 313 TRP A N 1
ATOM 2098 C CA . TRP A 1 313 ? -19.092 62.137 15.952 1.00 52.26 313 TRP A CA 1
ATOM 2099 C C . TRP A 1 313 ? -20.072 60.977 15.742 1.00 56.67 313 TRP A C 1
ATOM 2100 O O . TRP A 1 313 ? -20.851 60.672 16.646 1.00 56.17 313 TRP A O 1
ATOM 2111 N N . TRP A 1 314 ? -20.032 60.344 14.544 1.00 53.71 314 TRP A N 1
ATOM 2112 C CA . TRP A 1 314 ? -20.885 59.218 14.149 1.00 53.71 314 TRP A CA 1
ATOM 2113 C C . TRP A 1 314 ? -20.851 58.076 15.169 1.00 59.25 314 TRP A C 1
ATOM 2114 O O . TRP A 1 314 ? -21.907 57.562 15.540 1.00 58.04 314 TRP A O 1
ATOM 2125 N N . LEU A 1 315 ? -19.646 57.702 15.635 1.00 58.16 315 LEU A N 1
ATOM 2126 C CA . LEU A 1 315 ? -19.442 56.623 16.610 1.00 58.83 315 LEU A CA 1
ATOM 2127 C C . LEU A 1 315 ? -19.878 56.980 18.021 1.00 65.10 315 LEU A C 1
ATOM 2128 O O . LEU A 1 315 ? -20.265 56.085 18.768 1.00 64.92 315 LEU A O 1
ATOM 2133 N N . ARG A 1 316 ? -19.813 58.275 18.390 1.00 63.27 316 ARG A N 1
ATOM 2134 C CA . ARG A 1 316 ? -20.255 58.754 19.700 1.00 63.83 316 ARG A CA 1
ATOM 2135 C C . ARG A 1 316 ? -21.788 58.793 19.760 1.00 69.77 316 ARG A C 1
ATOM 2136 O O . ARG A 1 316 ? -22.355 58.576 20.830 1.00 69.70 316 ARG A O 1
ATOM 2144 N N . GLU A 1 317 ? -22.450 59.045 18.605 1.00 67.67 317 GLU A N 1
ATOM 2145 C CA . GLU A 1 317 ? -23.909 59.136 18.469 1.00 68.06 317 GLU A CA 1
ATOM 2146 C C . GLU A 1 317 ? -24.616 57.835 18.034 1.00 73.70 317 GLU A C 1
ATOM 2147 O O . GLU A 1 317 ? -25.840 57.750 18.166 1.00 73.33 317 GLU A O 1
ATOM 2149 N N . TYR A 1 318 ? -23.870 56.838 17.509 1.00 71.42 318 TYR A N 1
ATOM 2150 C CA . TYR A 1 318 ? -24.466 55.575 17.042 1.00 71.70 318 TYR A CA 1
ATOM 2151 C C . TYR A 1 318 ? -23.816 54.285 17.585 1.00 75.58 318 TYR A C 1
ATOM 2152 O O . TYR A 1 318 ? -24.322 53.192 17.304 1.00 75.49 318 TYR A O 1
ATOM 2161 N N . ILE A 1 319 ? -22.719 54.407 18.370 1.00 71.52 319 ILE A N 1
ATOM 2162 C CA . ILE A 1 319 ? -22.005 53.264 18.956 1.00 93.38 319 ILE A CA 1
ATOM 2163 C C . ILE A 1 319 ? -21.461 53.536 20.368 1.00 106.15 319 ILE A C 1
ATOM 2164 O O . ILE A 1 319 ? -21.689 54.596 20.950 1.00 60.02 319 ILE A O 1
ATOM 2166 N N . SER A 1 323 ? -16.611 50.948 21.792 1.00 61.20 323 SER A N 1
ATOM 2167 C CA . SER A 1 323 ? -15.516 51.423 22.638 1.00 61.13 323 SER A CA 1
ATOM 2168 C C . SER A 1 323 ? -14.173 50.783 22.245 1.00 64.94 323 SER A C 1
ATOM 2169 O O . SER A 1 323 ? -13.166 51.490 22.114 1.00 64.40 323 SER A O 1
ATOM 2172 N N . THR A 1 324 ? -14.172 49.444 22.052 1.00 60.82 324 THR A N 1
ATOM 2173 C CA . THR A 1 324 ? -13.003 48.650 21.642 1.00 59.93 324 THR A CA 1
ATOM 2174 C C . THR A 1 324 ? -13.161 48.218 20.169 1.00 61.76 324 THR A C 1
ATOM 2175 O O . THR A 1 324 ? -12.376 47.416 19.653 1.00 61.18 324 THR A O 1
ATOM 2179 N N . CYS A 1 325 ? -14.171 48.786 19.501 1.00 56.68 325 CYS A N 1
ATOM 2180 C CA . CYS A 1 325 ? -14.558 48.491 18.130 1.00 56.00 325 CYS A CA 1
ATOM 2181 C C . CYS A 1 325 ? -13.747 49.187 17.035 1.00 57.55 325 CYS A C 1
ATOM 2182 O O . CYS A 1 325 ? -13.661 48.656 15.926 1.00 56.44 325 CYS A O 1
ATOM 2185 N N . CYS A 1 326 ? -13.206 50.387 17.312 1.00 52.90 326 CYS A N 1
ATOM 2186 C CA . CYS A 1 326 ? -12.568 51.192 16.277 1.00 52.33 326 CYS A CA 1
ATOM 2187 C C . CYS A 1 326 ? -11.066 51.502 16.315 1.00 52.91 326 CYS A C 1
ATOM 2188 O O . CYS A 1 326 ? -10.537 52.042 15.341 1.00 52.01 326 CYS A O 1
ATOM 2191 N N . GLY A 1 327 ? -10.388 51.129 17.390 1.00 47.74 327 GLY A N 1
ATOM 2192 C CA . GLY A 1 327 ? -8.949 51.336 17.495 1.00 46.94 327 GLY A CA 1
ATOM 2193 C C . GLY A 1 327 ? -8.505 52.748 17.817 1.00 49.45 327 GLY A C 1
ATOM 2194 O O . GLY A 1 327 ? -9.283 53.552 18.343 1.00 48.78 327 GLY A O 1
ATOM 2195 N N . ARG A 1 328 ? -7.229 53.048 17.509 1.00 45.09 328 ARG A N 1
ATOM 2196 C CA . ARG A 1 328 ? -6.584 54.321 17.846 1.00 44.56 328 ARG A CA 1
ATOM 2197 C C . ARG A 1 328 ? -5.990 55.116 16.675 1.00 47.25 328 ARG A C 1
ATOM 2198 O O . ARG A 1 328 ? -5.773 54.572 15.589 1.00 46.12 328 ARG A O 1
ATOM 2206 N N . CYS A 1 329 ? -5.701 56.414 16.932 1.00 43.42 329 CYS A N 1
ATOM 2207 C CA . CYS A 1 329 ? -5.051 57.336 15.998 1.00 43.15 329 CYS A CA 1
ATOM 2208 C C . CYS A 1 329 ? -3.578 56.951 15.914 1.00 47.08 329 CYS A C 1
ATOM 2209 O O . CYS A 1 329 ? -2.941 56.758 16.954 1.00 46.35 329 CYS A O 1
ATOM 2212 N 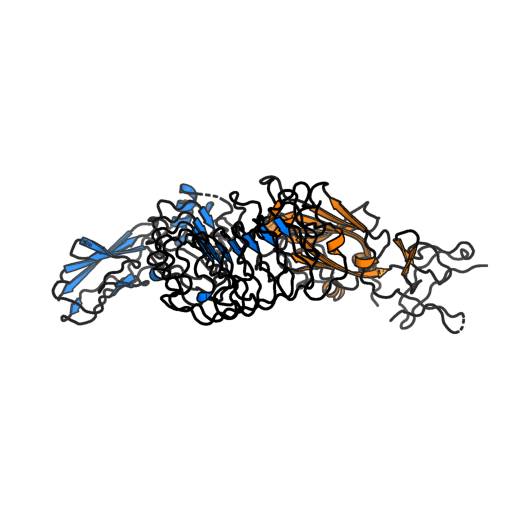N . HIS A 1 330 ? -3.036 56.846 14.696 1.00 43.98 330 HIS A N 1
ATOM 2213 C CA . HIS A 1 330 ? -1.617 56.543 14.505 1.00 44.26 330 HIS A CA 1
ATOM 2214 C C . HIS A 1 330 ? -0.869 57.812 14.117 1.00 48.64 330 HIS A C 1
ATOM 2215 O O . HIS A 1 330 ? 0.354 57.877 14.231 1.00 48.18 330 HIS A O 1
ATOM 2222 N N . ALA A 1 331 ? -1.632 58.831 13.684 1.00 45.69 331 ALA A N 1
ATOM 2223 C CA . ALA A 1 331 ? -1.166 60.155 13.278 1.00 45.62 331 ALA A CA 1
ATOM 2224 C C . ALA A 1 331 ? -2.305 61.182 13.460 1.00 50.29 331 ALA A C 1
ATOM 2225 O O . ALA A 1 331 ? -3.471 60.799 13.355 1.00 49.16 331 ALA A O 1
ATOM 2227 N N . PRO A 1 332 ? -2.027 62.482 13.709 1.00 48.07 332 PRO A N 1
ATOM 2228 C CA . PRO A 1 332 ? -0.716 63.129 13.923 1.00 48.34 332 PRO A CA 1
ATOM 2229 C C . PRO A 1 332 ? -0.169 62.799 15.318 1.00 54.44 332 PRO A C 1
ATOM 2230 O O . PRO A 1 332 ? -0.917 62.296 16.157 1.00 54.25 332 PRO A O 1
ATOM 2234 N N . MET A 1 333 ? 1.129 63.084 15.566 1.00 52.59 333 MET A N 1
ATOM 2235 C CA . MET A 1 333 ? 1.822 62.823 16.837 1.00 52.93 333 MET A CA 1
ATOM 2236 C C . MET A 1 333 ? 1.105 63.293 18.110 1.00 56.63 333 MET A C 1
ATOM 2237 O O . MET A 1 333 ? 1.226 62.637 19.145 1.00 56.73 333 MET A O 1
ATOM 2242 N N . HIS A 1 334 ? 0.344 64.398 18.030 1.00 52.56 334 HIS A N 1
ATOM 2243 C CA . HIS A 1 334 ? -0.415 64.935 19.164 1.00 52.18 334 HIS A CA 1
ATOM 2244 C C . HIS A 1 334 ? -1.649 64.073 19.476 1.00 53.22 334 HIS A C 1
ATOM 2245 O O . HIS A 1 334 ? -2.135 64.089 20.610 1.00 52.55 334 HIS A O 1
ATOM 2252 N N . MET A 1 335 ? -2.143 63.324 18.470 1.00 47.68 335 MET A N 1
ATOM 2253 C CA . MET A 1 335 ? -3.330 62.467 18.575 1.00 46.52 335 MET A CA 1
ATOM 2254 C C . MET A 1 335 ? -3.003 60.975 18.714 1.00 50.55 335 MET A C 1
ATOM 2255 O O . MET A 1 335 ? -3.889 60.200 19.079 1.00 50.13 335 MET A O 1
ATOM 2260 N N . ARG A 1 336 ? -1.740 60.578 18.428 1.00 46.74 336 ARG A N 1
ATOM 2261 C CA . ARG A 1 336 ? -1.270 59.194 18.484 1.00 46.51 336 ARG A CA 1
ATOM 2262 C C . ARG A 1 336 ? -1.519 58.521 19.843 1.00 51.47 336 ARG A C 1
ATOM 2263 O O . ARG A 1 336 ? -1.112 59.043 20.881 1.00 51.58 336 ARG A O 1
ATOM 2271 N N . GLY A 1 337 ? -2.215 57.386 19.806 1.00 48.23 337 GLY A N 1
ATOM 2272 C CA . GLY A 1 337 ? -2.571 56.610 20.987 1.00 48.02 337 GLY A CA 1
ATOM 2273 C C . GLY A 1 337 ? -3.998 56.812 21.462 1.00 52.74 337 GLY A C 1
ATOM 2274 O O . GLY A 1 337 ? -4.512 55.998 22.235 1.00 53.41 337 GLY A O 1
ATOM 2275 N N . ARG A 1 338 ? -4.647 57.902 21.028 1.00 48.64 338 ARG A N 1
ATOM 2276 C CA . ARG A 1 338 ? -6.026 58.188 21.424 1.00 48.39 338 ARG A CA 1
ATOM 2277 C C . ARG A 1 338 ? -6.998 57.363 20.608 1.00 53.77 338 ARG A C 1
ATOM 2278 O O . ARG A 1 338 ? -6.795 57.185 19.406 1.00 54.06 338 ARG A O 1
ATOM 2286 N N . TYR A 1 339 ? -8.070 56.884 21.251 1.00 50.37 339 TYR A N 1
ATOM 2287 C CA . TYR A 1 339 ? -9.112 56.115 20.576 1.00 50.13 339 TYR A CA 1
ATOM 2288 C C . TYR A 1 339 ? -9.942 57.081 19.741 1.00 54.33 339 TYR A C 1
ATOM 2289 O O . TYR A 1 339 ? -10.215 58.190 20.193 1.00 53.36 339 TYR A O 1
ATOM 2298 N N . LEU A 1 340 ? -10.308 56.696 18.514 1.00 52.50 340 LEU A N 1
ATOM 2299 C CA . LEU A 1 340 ? -11.090 57.600 17.672 1.00 52.90 340 LEU A CA 1
ATOM 2300 C C . LEU A 1 340 ? -12.486 57.930 18.215 1.00 56.64 340 LEU A C 1
ATOM 2301 O O . LEU A 1 340 ? -13.043 58.977 17.882 1.00 56.53 340 LEU A O 1
ATOM 2306 N N . VAL A 1 341 ? -13.005 57.073 19.113 1.00 52.99 341 VAL A N 1
ATOM 2307 C CA . VAL A 1 341 ? -14.281 57.281 19.803 1.00 52.85 341 VAL A CA 1
ATOM 2308 C C . VAL A 1 341 ? -14.135 58.384 20.871 1.00 56.66 341 VAL A C 1
ATOM 2309 O O . VAL A 1 341 ? -15.132 59.005 21.244 1.00 56.91 341 VAL A O 1
ATOM 2313 N N . GLU A 1 342 ? -12.892 58.623 21.353 1.00 52.00 342 GLU A N 1
ATOM 2314 C CA . GLU A 1 342 ? -12.600 59.642 22.359 1.00 51.25 342 GLU A CA 1
ATOM 2315 C C . GLU A 1 342 ? -12.044 60.953 21.774 1.00 54.17 342 GLU A C 1
ATOM 2316 O O . GLU A 1 342 ? -11.816 61.905 22.526 1.00 53.94 342 GLU A O 1
ATOM 2322 N N . VAL A 1 343 ? -11.878 61.013 20.431 1.00 49.76 343 VAL A N 1
ATOM 2323 C CA . VAL A 1 343 ? -11.397 62.193 19.700 1.00 49.01 343 VAL A CA 1
ATOM 2324 C C . VAL A 1 343 ? -12.449 63.295 19.787 1.00 52.53 343 VAL A C 1
ATOM 2325 O O . VAL A 1 343 ? -13.582 63.107 19.329 1.00 52.31 343 VAL A O 1
ATOM 2329 N N . ASP A 1 344 ? -12.067 64.433 20.391 1.00 48.66 344 ASP A N 1
ATOM 2330 C CA . ASP A 1 344 ? -12.961 65.564 20.611 1.00 48.29 344 ASP A CA 1
ATOM 2331 C C . ASP A 1 344 ? -12.753 66.720 19.631 1.00 51.35 344 ASP A C 1
ATOM 2332 O O . ASP A 1 344 ? -11.661 67.290 19.554 1.00 50.97 344 ASP A O 1
ATOM 2337 N N . GLN A 1 345 ? -13.829 67.072 18.901 1.00 47.16 345 GLN A N 1
ATOM 2338 C CA . GLN A 1 345 ? -13.874 68.158 17.910 1.00 46.53 345 GLN A CA 1
ATOM 2339 C C . GLN A 1 345 ? -13.799 69.559 18.535 1.00 49.62 345 GLN A C 1
ATOM 2340 O O . GLN A 1 345 ? -13.530 70.531 17.826 1.00 48.51 345 GLN A O 1
ATOM 2346 N N . ALA A 1 346 ? -14.045 69.650 19.860 1.00 46.34 346 ALA A N 1
ATOM 2347 C CA . ALA A 1 346 ? -14.018 70.879 20.657 1.00 46.10 346 ALA A CA 1
ATOM 2348 C C . ALA A 1 346 ? -12.676 71.610 20.591 1.00 49.93 346 ALA A C 1
ATOM 2349 O O . ALA A 1 346 ? -12.661 72.838 20.670 1.00 49.98 346 ALA A O 1
ATOM 2351 N N . SER A 1 347 ? -11.560 70.863 20.444 1.00 45.65 347 SER A N 1
ATOM 2352 C CA . SER A 1 347 ? -10.209 71.424 20.333 1.00 44.86 347 SER A CA 1
ATOM 2353 C C . SER A 1 347 ? -9.655 71.386 18.879 1.00 46.74 347 SER A C 1
ATOM 2354 O O . SER A 1 347 ? -8.438 71.419 18.680 1.00 45.86 347 SER A O 1
ATOM 2357 N N . PHE A 1 348 ? -10.555 71.373 17.870 1.00 42.25 348 PHE A N 1
ATOM 2358 C CA . PHE A 1 348 ? -10.189 71.354 16.446 1.00 41.55 348 PHE A CA 1
ATOM 2359 C C . PHE A 1 348 ? -10.575 72.634 15.700 1.00 45.33 348 PHE A C 1
ATOM 2360 O O . PHE A 1 348 ? -11.701 73.121 15.850 1.00 45.11 348 PHE A O 1
ATOM 2368 N N . GLN A 1 349 ? -9.649 73.156 14.869 1.00 41.51 349 GLN A N 1
ATOM 2369 C CA . GLN A 1 349 ? -9.882 74.305 13.983 1.00 40.95 349 GLN A CA 1
ATOM 2370 C C . GLN A 1 349 ? -9.845 73.733 12.563 1.00 44.03 349 GLN A C 1
ATOM 2371 O O . GLN A 1 349 ? -8.825 73.173 12.149 1.00 43.02 349 GLN A O 1
ATOM 2377 N N . CYS A 1 350 ? -10.982 73.808 11.851 1.00 41.22 350 CYS A N 1
ATOM 2378 C CA . CYS A 1 350 ? -11.108 73.237 10.511 1.00 41.37 350 CYS A CA 1
ATOM 2379 C C . CYS A 1 350 ? -11.448 74.214 9.406 1.00 44.02 350 CYS A C 1
ATOM 2380 O O . CYS A 1 350 ? -11.987 75.288 9.661 1.00 43.15 350 CYS A O 1
ATOM 2383 N N . SER A 1 351 ? -11.138 73.803 8.163 1.00 40.40 351 SER A N 1
ATOM 2384 C CA . SER A 1 351 ? -11.428 74.522 6.931 1.00 39.79 351 SER A CA 1
ATOM 2385 C C . SER A 1 351 ? -12.676 73.906 6.317 1.00 43.67 351 SER A C 1
ATOM 2386 O O . SER A 1 351 ? -12.851 72.685 6.381 1.00 44.10 351 SER A O 1
ATOM 2389 N N . ALA A 1 352 ? -13.530 74.739 5.698 1.00 39.62 352 ALA A N 1
ATOM 2390 C CA . ALA A 1 352 ? -14.729 74.282 4.988 1.00 39.09 352 ALA A CA 1
ATOM 2391 C C . ALA A 1 352 ? -14.255 73.686 3.635 1.00 43.64 352 ALA A C 1
ATOM 2392 O O . ALA A 1 352 ? -13.060 73.801 3.337 1.00 42.98 352 ALA A O 1
ATOM 2394 N N . PRO A 1 353 ? -15.094 73.002 2.816 1.00 41.13 353 PRO A N 1
ATOM 2395 C CA . PRO A 1 353 ? -14.563 72.417 1.575 1.00 41.05 353 PRO A CA 1
ATOM 2396 C C . PRO A 1 353 ? -13.991 73.442 0.598 1.00 44.93 353 PRO A C 1
ATOM 2397 O O . PRO A 1 353 ? -14.662 74.409 0.239 1.00 44.49 353 PRO A O 1
ATOM 2401 N N . PHE A 1 354 ? -12.725 73.250 0.210 1.00 41.56 354 PHE A N 1
ATOM 2402 C CA . PHE A 1 354 ? -12.059 74.144 -0.727 1.00 41.10 354 PHE A CA 1
ATOM 2403 C C . PHE A 1 354 ? -12.225 73.636 -2.152 1.00 46.49 354 PHE A C 1
ATOM 2404 O O . PHE A 1 354 ? -11.612 72.633 -2.529 1.00 46.38 354 PHE A O 1
ATOM 2412 N N . ILE A 1 355 ? -13.056 74.334 -2.950 1.00 43.57 355 ILE A N 1
ATOM 2413 C CA . ILE A 1 355 ? -13.224 73.994 -4.363 1.00 43.08 355 ILE A CA 1
ATOM 2414 C C . ILE A 1 355 ? -12.082 74.733 -5.070 1.00 47.16 355 ILE A C 1
ATOM 2415 O O . ILE A 1 355 ? -12.250 75.878 -5.495 1.00 45.77 355 ILE A O 1
ATOM 2420 N N . MET A 1 356 ? -10.894 74.097 -5.095 1.00 45.43 356 MET A N 1
ATOM 2421 C CA . MET A 1 356 ? -9.666 74.615 -5.699 1.00 46.54 356 MET A CA 1
ATOM 2422 C C . MET A 1 356 ? -9.879 75.022 -7.155 1.00 49.66 356 MET A C 1
ATOM 2423 O O . MET A 1 356 ? -9.456 76.107 -7.559 1.00 49.42 356 MET A O 1
ATOM 2428 N N . ASP A 1 357 ? -10.572 74.169 -7.926 1.00 45.35 357 ASP A N 1
ATOM 2429 C CA . ASP A 1 357 ? -10.900 74.435 -9.322 1.00 44.45 357 ASP A CA 1
ATOM 2430 C C . ASP A 1 357 ? -12.402 74.265 -9.530 1.00 47.33 357 ASP A C 1
ATOM 2431 O O . ASP A 1 357 ? -12.918 73.150 -9.512 1.00 46.05 357 ASP A O 1
ATOM 2436 N N . ALA A 1 358 ? -13.108 75.391 -9.651 1.00 44.65 358 ALA A N 1
ATOM 2437 C CA . ALA A 1 358 ? -14.552 75.415 -9.860 1.00 44.59 358 ALA A CA 1
ATOM 2438 C C . ALA A 1 358 ? -14.870 75.003 -11.305 1.00 49.34 358 ALA A C 1
ATOM 2439 O O . ALA A 1 358 ? -14.043 75.263 -12.191 1.00 48.73 358 ALA A O 1
ATOM 2441 N N . PRO A 1 359 ? -16.030 74.344 -11.574 1.00 46.50 359 PRO A N 1
ATOM 2442 C CA . PRO A 1 359 ? -16.326 73.920 -12.956 1.00 46.39 359 PRO A CA 1
ATOM 2443 C C . PRO A 1 359 ? -16.394 75.066 -13.963 1.00 50.00 359 PRO A C 1
ATOM 2444 O O . PRO A 1 359 ? -16.982 76.112 -13.680 1.00 49.33 359 PRO A O 1
ATOM 2448 N N . ARG A 1 360 ? -15.735 74.875 -15.119 1.00 46.63 360 ARG A N 1
ATOM 2449 C CA . ARG A 1 360 ? -15.658 75.864 -16.194 1.00 46.35 360 ARG A CA 1
ATOM 2450 C C . ARG A 1 360 ? -16.744 75.663 -17.237 1.00 52.38 360 ARG A C 1
ATOM 2451 O O . ARG A 1 360 ? -17.082 74.520 -17.562 1.00 52.13 360 ARG A O 1
ATOM 2459 N N . ASP A 1 361 ? -17.277 76.786 -17.772 1.00 50.78 361 ASP A N 1
ATOM 2460 C CA . ASP A 1 361 ? -18.309 76.822 -18.813 1.00 51.41 361 ASP A CA 1
ATOM 2461 C C . ASP A 1 361 ? -17.795 76.147 -20.082 1.00 56.79 361 ASP A C 1
ATOM 2462 O O . ASP A 1 361 ? -16.650 76.379 -20.486 1.00 56.14 361 ASP A O 1
ATOM 2467 N N . LEU A 1 362 ? -18.622 75.281 -20.681 1.00 54.65 362 LEU A N 1
ATOM 2468 C CA . LEU A 1 362 ? -18.216 74.541 -21.869 1.00 54.89 362 LEU A CA 1
ATOM 2469 C C . LEU A 1 362 ? -19.142 74.685 -23.056 1.00 60.08 362 LEU A C 1
ATOM 2470 O O . LEU A 1 362 ? -20.364 74.564 -22.924 1.00 59.39 362 LEU A O 1
ATOM 2475 N N . ASN A 1 363 ? -18.531 74.911 -24.228 1.00 57.87 363 ASN A N 1
ATOM 2476 C CA . ASN A 1 363 ? -19.197 74.982 -25.523 1.00 58.21 363 ASN A CA 1
ATOM 2477 C C . ASN A 1 363 ? -18.716 73.759 -26.291 1.00 62.46 363 ASN A C 1
ATOM 2478 O O . ASN A 1 363 ? -17.537 73.665 -26.646 1.00 61.85 363 ASN A O 1
ATOM 2483 N N . ILE A 1 364 ? -19.609 72.778 -26.455 1.00 59.72 364 ILE A N 1
ATOM 2484 C CA . ILE A 1 364 ? -19.275 71.505 -27.086 1.00 60.04 364 ILE A CA 1
ATOM 2485 C C . ILE A 1 364 ? -20.360 71.019 -28.065 1.00 65.37 364 ILE A C 1
ATOM 2486 O O . ILE A 1 364 ? -21.546 71.303 -27.866 1.00 64.69 364 ILE A O 1
ATOM 2491 N N . SER A 1 365 ? -19.939 70.310 -29.131 1.00 63.24 365 SER A N 1
ATOM 2492 C CA . SER A 1 365 ? -20.839 69.749 -30.144 1.00 63.78 365 SER A CA 1
ATOM 2493 C C . SER A 1 365 ? -21.399 68.410 -29.670 1.00 69.05 365 SER A C 1
ATOM 2494 O O . SER A 1 365 ? -20.714 67.686 -28.945 1.00 69.12 365 SER A O 1
ATOM 2497 N N . GLU A 1 366 ? -22.635 68.081 -30.093 1.00 66.29 366 GLU A N 1
ATOM 2498 C CA . GLU A 1 366 ? -23.340 66.835 -29.771 1.00 66.46 366 GLU A CA 1
ATOM 2499 C C . GLU A 1 366 ? -22.499 65.617 -30.183 1.00 70.65 366 GLU A C 1
ATOM 2500 O O . GLU A 1 366 ? -21.898 65.622 -31.262 1.00 70.49 366 GLU A O 1
ATOM 2506 N N . GLY A 1 367 ? -22.436 64.620 -29.302 1.00 67.02 367 GLY A N 1
ATOM 2507 C CA . GLY A 1 367 ? -21.680 63.392 -29.528 1.00 66.86 367 GLY A CA 1
ATOM 2508 C C . GLY A 1 367 ? -20.262 63.389 -28.986 1.00 70.91 367 GLY A C 1
ATOM 2509 O O . GLY A 1 367 ? -19.623 62.333 -28.947 1.00 70.45 367 GLY A O 1
ATOM 2510 N N . ARG A 1 368 ? -19.752 64.564 -28.569 1.00 67.67 368 ARG A N 1
ATOM 2511 C CA . ARG A 1 368 ? -18.402 64.704 -28.014 1.00 67.65 368 ARG A CA 1
ATOM 2512 C C . ARG A 1 368 ? -18.380 64.407 -26.508 1.00 72.11 368 ARG A C 1
ATOM 2513 O O . ARG A 1 368 ? -19.411 64.528 -25.839 1.00 71.46 368 ARG A O 1
ATOM 2521 N N . MET A 1 369 ? -17.191 64.056 -25.974 1.00 69.12 369 MET A N 1
ATOM 2522 C CA . MET A 1 369 ? -16.981 63.810 -24.544 1.00 68.89 369 MET A CA 1
ATOM 2523 C C . MET A 1 369 ? -16.684 65.155 -23.858 1.00 71.48 369 MET A C 1
ATOM 2524 O O . MET A 1 369 ? -15.832 65.913 -24.336 1.00 70.70 369 MET A O 1
ATOM 2529 N N . ALA A 1 370 ? -17.398 65.445 -22.749 1.00 67.38 370 ALA A N 1
ATOM 2530 C CA . ALA A 1 370 ? -17.245 66.684 -21.976 1.00 66.73 370 ALA A CA 1
ATOM 2531 C C . ALA A 1 370 ? -16.995 66.420 -20.492 1.00 69.05 370 ALA A C 1
ATOM 2532 O O . ALA A 1 370 ? -17.542 65.466 -19.926 1.00 68.73 370 ALA A O 1
ATOM 2534 N N . GLU A 1 371 ? -16.169 67.279 -19.862 1.00 64.08 371 GLU A N 1
ATOM 2535 C CA . GLU A 1 371 ? -15.816 67.169 -18.444 1.00 62.84 371 GLU A CA 1
ATOM 2536 C C . GLU A 1 371 ? -15.994 68.479 -17.689 1.00 64.43 371 GLU A C 1
ATOM 2537 O O . GLU A 1 371 ? -15.583 69.541 -18.171 1.00 64.15 371 GLU A O 1
ATOM 2543 N N . LEU A 1 372 ? -16.587 68.392 -16.491 1.00 58.49 372 LEU A N 1
ATOM 2544 C CA . LEU A 1 372 ? -16.764 69.527 -15.591 1.00 56.98 372 LEU A CA 1
ATOM 2545 C C . LEU A 1 372 ? -15.960 69.194 -14.335 1.00 58.14 372 LEU A C 1
ATOM 2546 O O . LEU A 1 372 ? -16.381 68.365 -13.523 1.00 57.54 372 LEU A O 1
ATOM 2551 N N . LYS A 1 373 ? -14.757 69.779 -14.234 1.00 52.60 373 LYS A N 1
ATOM 2552 C CA . LYS A 1 373 ? -13.816 69.546 -13.134 1.00 51.19 373 LYS A CA 1
ATOM 2553 C C . LYS A 1 373 ? -14.271 70.194 -11.823 1.00 53.91 373 LYS A C 1
ATOM 2554 O O . LYS A 1 373 ? -14.928 71.235 -11.843 1.00 54.05 373 LYS A O 1
ATOM 2560 N N . CYS A 1 374 ? -13.928 69.565 -10.687 1.00 48.84 374 CYS A N 1
ATOM 2561 C CA . CYS A 1 374 ? -14.241 70.057 -9.344 1.00 47.88 374 CYS A CA 1
ATOM 2562 C C . CYS A 1 374 ? -13.179 69.567 -8.352 1.00 48.96 374 CYS A C 1
ATOM 2563 O O . CYS A 1 374 ? -13.459 68.693 -7.529 1.00 48.09 374 CYS A O 1
ATOM 2566 N N . ARG A 1 375 ? -11.943 70.119 -8.461 1.00 44.43 375 ARG A N 1
ATOM 2567 C CA . ARG A 1 375 ? -10.805 69.792 -7.589 1.00 43.84 375 ARG A CA 1
ATOM 2568 C C . ARG A 1 375 ? -11.123 70.258 -6.177 1.00 47.47 375 ARG A C 1
ATOM 2569 O O . ARG A 1 375 ? -11.209 71.457 -5.904 1.00 47.66 375 ARG A O 1
ATOM 2577 N N . THR A 1 376 ? -11.352 69.285 -5.302 1.00 43.42 376 THR A N 1
ATOM 2578 C CA . THR A 1 376 ? -11.757 69.458 -3.912 1.00 42.65 376 THR A CA 1
ATOM 2579 C C . THR A 1 376 ? -10.865 68.547 -3.019 1.00 45.64 376 THR A C 1
ATOM 2580 O O . THR A 1 376 ? -10.311 67.583 -3.555 1.00 44.81 376 THR A O 1
ATOM 2584 N N . PRO A 1 377 ? -10.704 68.793 -1.684 1.00 41.95 377 PRO A N 1
ATOM 2585 C CA . PRO A 1 377 ? -9.921 67.852 -0.860 1.00 41.23 377 PRO A CA 1
ATOM 2586 C C . PRO A 1 377 ? -10.418 66.416 -1.063 1.00 44.70 377 PRO A C 1
ATOM 2587 O O . PRO A 1 377 ? -11.636 66.220 -1.128 1.00 44.95 377 PRO A O 1
ATOM 2591 N N . PRO A 1 378 ? -9.516 65.414 -1.232 1.00 39.91 378 PRO A N 1
ATOM 2592 C CA . PRO A 1 378 ? -9.977 64.040 -1.518 1.00 39.23 378 PRO A CA 1
ATOM 2593 C C . PRO A 1 378 ? -11.006 63.411 -0.585 1.00 43.65 378 PRO A C 1
ATOM 2594 O O . PRO A 1 378 ? -11.806 62.602 -1.055 1.00 43.93 378 PRO A O 1
ATOM 2598 N N . MET A 1 379 ? -10.997 63.767 0.714 1.00 39.96 379 MET A N 1
ATOM 2599 C CA . MET A 1 379 ? -11.911 63.173 1.698 1.00 39.76 379 MET A CA 1
ATOM 2600 C C . MET A 1 379 ? -13.315 63.778 1.767 1.00 44.03 379 MET A C 1
ATOM 2601 O O . MET A 1 379 ? -14.210 63.164 2.353 1.00 43.34 379 MET A O 1
ATOM 2606 N N . SER A 1 380 ? -13.512 64.963 1.163 1.00 41.41 380 SER A N 1
ATOM 2607 C CA . SER A 1 380 ? -14.796 65.676 1.148 1.00 41.53 380 SER A CA 1
ATOM 2608 C C . SER A 1 380 ? -15.907 64.923 0.405 1.00 45.17 380 SER A C 1
ATOM 2609 O O . SER A 1 380 ? -15.616 64.062 -0.421 1.00 44.63 380 SER A O 1
ATOM 2612 N N . SER A 1 381 ? -17.176 65.245 0.716 1.00 42.09 381 SER A N 1
ATOM 2613 C CA . SER A 1 381 ? -18.353 64.656 0.077 1.00 42.07 381 SER A CA 1
ATOM 2614 C C . SER A 1 381 ? -18.688 65.481 -1.164 1.00 48.10 381 SER A C 1
ATOM 2615 O O . SER A 1 381 ? -18.776 66.703 -1.073 1.00 48.02 381 SER A O 1
ATOM 2618 N N . VAL A 1 382 ? -18.835 64.825 -2.326 1.00 46.37 382 VAL A N 1
ATOM 2619 C CA . VAL A 1 382 ? -19.130 65.494 -3.598 1.00 46.77 382 VAL A CA 1
ATOM 2620 C C . VAL A 1 382 ? -20.380 64.928 -4.280 1.00 51.57 382 VAL A C 1
ATOM 2621 O O . VAL A 1 382 ? -20.477 63.718 -4.511 1.00 51.47 382 VAL A O 1
ATOM 2625 N N . LYS A 1 383 ? -21.326 65.824 -4.601 1.00 48.15 383 LYS A N 1
ATOM 2626 C CA . LYS A 1 383 ? -22.570 65.512 -5.305 1.00 47.94 383 LYS A CA 1
ATOM 2627 C C . LYS A 1 383 ? -22.802 66.539 -6.419 1.00 50.98 383 LYS A C 1
ATOM 2628 O O . LYS A 1 383 ? -22.358 67.679 -6.296 1.00 50.70 383 LYS A O 1
ATOM 2634 N N . TRP A 1 384 ? -23.466 66.134 -7.511 1.00 46.87 384 TRP A N 1
ATOM 2635 C CA . TRP A 1 384 ? -23.740 67.025 -8.642 1.00 46.18 384 TRP A CA 1
ATOM 2636 C C . TRP A 1 384 ? -25.229 67.223 -8.875 1.00 51.57 384 TRP A C 1
ATOM 2637 O O . TRP A 1 384 ? -25.969 66.242 -8.986 1.00 50.98 384 TRP A O 1
ATOM 2648 N N . LEU A 1 385 ? -25.664 68.494 -8.952 1.00 49.64 385 LEU A N 1
ATOM 2649 C CA . LEU A 1 385 ? -27.052 68.857 -9.219 1.00 50.18 385 LEU A CA 1
ATOM 2650 C C . LEU A 1 385 ? -27.185 69.181 -10.702 1.00 55.43 385 LEU A C 1
ATOM 2651 O O . LEU A 1 385 ? -26.641 70.183 -11.176 1.00 55.31 385 LEU A O 1
ATOM 2656 N N . LEU A 1 386 ? -27.882 68.302 -11.433 1.00 52.65 386 LEU A N 1
ATOM 2657 C CA . LEU A 1 386 ? -28.113 68.441 -12.868 1.00 52.98 386 LEU A CA 1
ATOM 2658 C C . LEU A 1 386 ? -29.258 69.455 -13.129 1.00 57.92 386 LEU A C 1
ATOM 2659 O O . LEU A 1 386 ? -30.032 69.717 -12.199 1.00 56.86 386 LEU A O 1
ATOM 2664 N N . PRO A 1 387 ? -29.395 70.040 -14.358 1.00 56.01 387 PRO A N 1
ATOM 2665 C CA . PRO A 1 387 ? -30.477 71.018 -14.597 1.00 56.24 387 PRO A CA 1
ATOM 2666 C C . PRO A 1 387 ? -31.897 70.502 -14.363 1.00 61.22 387 PRO A C 1
ATOM 2667 O O . PRO A 1 387 ? -32.742 71.273 -13.904 1.00 61.06 387 PRO A O 1
ATOM 2671 N N . ASN A 1 388 ? -32.150 69.201 -14.638 1.00 58.42 388 ASN A N 1
ATOM 2672 C CA . ASN A 1 388 ? -33.457 68.557 -14.442 1.00 58.38 388 ASN A CA 1
ATOM 2673 C C . ASN A 1 388 ? -33.901 68.483 -12.969 1.00 62.63 388 ASN A C 1
ATOM 2674 O O . ASN A 1 388 ? -35.098 68.369 -12.696 1.00 62.40 388 ASN A O 1
ATOM 2679 N N . GLY A 1 389 ? -32.936 68.550 -12.049 1.00 59.20 389 GLY A N 1
ATOM 2680 C CA . GLY A 1 389 ? -33.180 68.505 -10.612 1.00 58.90 389 GLY A CA 1
ATOM 2681 C C . GLY A 1 389 ? -32.628 67.276 -9.916 1.00 62.82 389 GLY A C 1
ATOM 2682 O O . GLY A 1 389 ? -32.601 67.231 -8.684 1.00 62.76 389 GLY A O 1
ATOM 2683 N N . THR A 1 390 ? -32.189 66.266 -10.696 1.00 58.96 390 THR A N 1
ATOM 2684 C CA . THR A 1 390 ? -31.645 65.017 -10.153 1.00 58.61 390 THR A CA 1
ATOM 2685 C C . THR A 1 390 ? -30.217 65.182 -9.637 1.00 61.84 390 THR A C 1
ATOM 2686 O O . THR A 1 390 ? -29.422 65.919 -10.226 1.00 61.35 390 THR A O 1
ATOM 2690 N N . VAL A 1 391 ? -29.906 64.490 -8.528 1.00 57.61 391 VAL A N 1
ATOM 2691 C CA . VAL A 1 391 ? -28.596 64.524 -7.875 1.00 56.81 391 VAL A CA 1
ATOM 2692 C C . VAL A 1 391 ? -27.816 63.240 -8.187 1.00 59.20 391 VAL A C 1
ATOM 2693 O O . VAL A 1 391 ? -28.361 62.140 -8.065 1.00 58.41 391 VAL A O 1
ATOM 2697 N N . LEU A 1 392 ? -26.543 63.393 -8.600 1.00 54.54 392 LEU A N 1
ATOM 2698 C CA . LEU A 1 392 ? -25.639 62.285 -8.902 1.00 53.45 392 LEU A CA 1
ATOM 2699 C C . LEU A 1 392 ? -24.460 62.253 -7.936 1.00 56.74 392 LEU A C 1
ATOM 2700 O O . LEU A 1 392 ? -23.963 63.309 -7.528 1.00 56.80 392 LEU A O 1
ATOM 2705 N N . SER A 1 393 ? -24.000 61.036 -7.595 1.00 51.80 393 SER A N 1
ATOM 2706 C CA . SER A 1 393 ? -22.840 60.791 -6.733 1.00 50.86 393 SER A CA 1
ATOM 2707 C C . SER A 1 393 ? -21.895 59.834 -7.466 1.00 53.78 393 SER A C 1
ATOM 2708 O O . SER A 1 393 ? -22.196 59.434 -8.593 1.00 53.76 393 SER A O 1
ATOM 2711 N N . HIS A 1 394 ? -20.759 59.470 -6.841 1.00 49.29 394 HIS A N 1
ATOM 2712 C CA . HIS A 1 394 ? -19.793 58.529 -7.416 1.00 48.56 394 HIS A CA 1
ATOM 2713 C C . HIS A 1 394 ? -20.396 57.111 -7.520 1.00 52.55 394 HIS A C 1
ATOM 2714 O O . HIS A 1 394 ? -19.931 56.307 -8.329 1.00 52.39 394 HIS A O 1
ATOM 2721 N N . ALA A 1 395 ? -21.452 56.833 -6.728 1.00 49.23 395 ALA A N 1
ATOM 2722 C CA . ALA A 1 395 ? -22.159 55.549 -6.689 1.00 49.47 395 ALA A CA 1
ATOM 2723 C C . ALA A 1 395 ? -23.179 55.380 -7.816 1.00 54.00 395 ALA A C 1
ATOM 2724 O O . ALA A 1 395 ? -23.411 54.249 -8.248 1.00 53.67 395 ALA A O 1
ATOM 2726 N N . SER A 1 396 ? -23.790 56.499 -8.276 1.00 51.07 396 SER A N 1
ATOM 2727 C CA . SER A 1 396 ? -24.810 56.576 -9.332 1.00 50.91 396 SER A CA 1
ATOM 2728 C C . SER A 1 396 ? -24.469 55.759 -10.569 1.00 56.47 396 SER A C 1
ATOM 2729 O O . SER A 1 396 ? -23.307 55.705 -10.973 1.00 55.69 396 SER A O 1
ATOM 2732 N N . ARG A 1 397 ? -25.488 55.108 -11.154 1.00 55.12 397 ARG A N 1
ATOM 2733 C CA . ARG A 1 397 ? -25.329 54.239 -12.323 1.00 55.85 397 ARG A CA 1
ATOM 2734 C C . ARG A 1 397 ? -25.986 54.830 -13.581 1.00 62.15 397 ARG A C 1
ATOM 2735 O O . ARG A 1 397 ? -26.649 54.106 -14.328 1.00 62.15 397 ARG A O 1
ATOM 2743 N N . HIS A 1 398 ? -25.792 56.148 -13.821 1.00 60.24 398 HIS A N 1
ATOM 2744 C CA . HIS A 1 398 ? -26.346 56.841 -14.992 1.00 60.53 398 HIS A CA 1
ATOM 2745 C C . HIS A 1 398 ? -25.637 56.347 -16.266 1.00 64.89 398 HIS A C 1
ATOM 2746 O O . HIS A 1 398 ? -24.404 56.244 -16.270 1.00 64.52 398 HIS A O 1
ATOM 2753 N N . PRO A 1 399 ? -26.404 56.003 -17.335 1.00 61.24 399 PRO A N 1
ATOM 2754 C CA . PRO A 1 399 ? -25.783 55.443 -18.552 1.00 60.47 399 PRO A CA 1
ATOM 2755 C C . PRO A 1 399 ? -24.772 56.304 -19.307 1.00 62.70 399 PRO A C 1
ATOM 2756 O O . PRO A 1 399 ? -23.972 55.749 -20.063 1.00 62.13 399 PRO A O 1
ATOM 2760 N N . ARG A 1 400 ? -24.798 57.637 -19.117 1.00 58.58 400 ARG A N 1
ATOM 2761 C CA . ARG A 1 400 ? -23.877 58.557 -19.798 1.00 57.89 400 ARG A CA 1
ATOM 2762 C C . ARG A 1 400 ? -23.055 59.412 -18.824 1.00 60.02 400 ARG A C 1
ATOM 2763 O O . ARG A 1 400 ? -21.832 59.499 -18.963 1.00 59.95 400 ARG A O 1
ATOM 2771 N N . ILE A 1 401 ? -23.731 60.063 -17.864 1.00 54.55 401 ILE A N 1
ATOM 2772 C CA . ILE A 1 401 ? -23.109 60.966 -16.894 1.00 53.55 401 ILE A CA 1
ATOM 2773 C C . ILE A 1 401 ? -22.586 60.242 -15.639 1.00 55.95 401 ILE A C 1
ATOM 2774 O O . ILE A 1 401 ? -23.375 59.678 -14.879 1.00 55.25 401 ILE A O 1
ATOM 2779 N N . SER A 1 402 ? -21.257 60.289 -15.415 1.00 51.31 402 SER A N 1
ATOM 2780 C CA . SER A 1 402 ? -20.633 59.657 -14.253 1.00 50.68 402 SER A CA 1
ATOM 2781 C C . SER A 1 402 ? -19.768 60.613 -13.420 1.00 53.76 402 SER A C 1
ATOM 2782 O O . SER A 1 402 ? -18.986 61.387 -13.976 1.00 52.73 402 SER A O 1
ATOM 2785 N N . VAL A 1 403 ? -19.905 60.536 -12.082 1.00 50.11 403 VAL A N 1
ATOM 2786 C CA . VAL A 1 403 ? -19.120 61.331 -11.131 1.00 49.55 403 VAL A CA 1
ATOM 2787 C C . VAL A 1 403 ? -17.867 60.507 -10.807 1.00 52.78 403 VAL A C 1
ATOM 2788 O O . VAL A 1 403 ? -17.985 59.403 -10.279 1.00 52.14 403 VAL A O 1
ATOM 2792 N N . LEU A 1 404 ? -16.678 61.025 -11.144 1.00 49.23 404 LEU A N 1
ATOM 2793 C CA . LEU A 1 404 ? -15.419 60.326 -10.870 1.00 48.93 404 LEU A CA 1
ATOM 2794 C C . LEU A 1 404 ? -14.999 60.533 -9.411 1.00 52.54 404 LEU A C 1
ATOM 2795 O O . LEU A 1 404 ? -15.570 61.388 -8.734 1.00 52.70 404 LEU A O 1
ATOM 2800 N N . ASN A 1 405 ? -14.025 59.744 -8.916 1.00 48.84 405 ASN A N 1
ATOM 2801 C CA . ASN A 1 405 ? -13.560 59.836 -7.525 1.00 48.42 405 ASN A CA 1
ATOM 2802 C C . ASN A 1 405 ? -12.808 61.144 -7.209 1.00 51.25 405 ASN A C 1
ATOM 2803 O O . ASN A 1 405 ? -12.692 61.509 -6.035 1.00 51.56 405 ASN A O 1
ATOM 2808 N N . ASP A 1 406 ? -12.354 61.873 -8.250 1.00 45.95 406 ASP A N 1
ATOM 2809 C CA . ASP A 1 406 ? -11.682 63.168 -8.095 1.00 45.19 406 ASP A CA 1
ATOM 2810 C C . ASP A 1 406 ? -12.692 64.342 -8.067 1.00 48.45 406 ASP A C 1
ATOM 2811 O O . ASP A 1 406 ? -12.296 65.502 -7.902 1.00 47.67 406 ASP A O 1
ATOM 2816 N N . GLY A 1 407 ? -13.979 64.013 -8.208 1.00 44.54 407 GLY A N 1
ATOM 2817 C CA . GLY A 1 407 ? -15.083 64.965 -8.168 1.00 44.37 407 GLY A CA 1
ATOM 2818 C C . GLY A 1 407 ? -15.583 65.439 -9.516 1.00 49.11 407 GLY A C 1
ATOM 2819 O O . GLY A 1 407 ? -16.685 65.987 -9.603 1.00 47.82 407 GLY A O 1
ATOM 2820 N N . THR A 1 408 ? -14.779 65.236 -10.577 1.00 47.73 408 THR A N 1
ATOM 2821 C CA . THR A 1 408 ? -15.093 65.667 -11.943 1.00 48.27 408 THR A CA 1
ATOM 2822 C C . THR A 1 408 ? -16.275 64.909 -12.557 1.00 53.00 408 THR A C 1
ATOM 2823 O O . THR A 1 408 ? -16.378 63.690 -12.399 1.00 52.48 408 THR A O 1
ATOM 2827 N N . LEU A 1 409 ? -17.165 65.645 -13.241 1.00 50.57 409 LEU A N 1
ATOM 2828 C CA . LEU A 1 409 ? -18.357 65.108 -13.896 1.00 50.90 409 LEU A CA 1
ATOM 2829 C C . LEU A 1 409 ? -18.054 64.746 -15.355 1.00 56.62 409 LEU A C 1
ATOM 2830 O O . LEU A 1 409 ? -17.804 65.630 -16.177 1.00 56.63 409 LEU A O 1
ATOM 2835 N N . ASN A 1 410 ? -18.064 63.441 -15.660 1.00 54.20 410 ASN A N 1
ATOM 2836 C CA . ASN A 1 410 ? -17.805 62.912 -16.996 1.00 54.77 410 ASN A CA 1
ATOM 2837 C C . ASN A 1 410 ? -19.118 62.702 -17.738 1.00 60.90 410 ASN A C 1
ATOM 2838 O O . ASN A 1 410 ? -20.137 62.406 -17.107 1.00 60.13 410 ASN A O 1
ATOM 2843 N N . PHE A 1 411 ? -19.096 62.862 -19.077 1.00 59.23 411 PHE A N 1
ATOM 2844 C CA . PHE A 1 411 ? -20.284 62.733 -19.925 1.00 59.62 411 PHE A CA 1
ATOM 2845 C C . PHE A 1 411 ? -20.259 61.598 -20.955 1.00 65.93 411 PHE A C 1
ATOM 2846 O O . PHE A 1 411 ? -21.334 61.126 -21.334 1.00 66.08 411 PHE A O 1
ATOM 2854 N N . SER A 1 412 ? -19.054 61.182 -21.428 1.00 63.42 412 SER A N 1
ATOM 2855 C CA . SER A 1 412 ? -18.806 60.159 -22.469 1.00 63.60 412 SER A CA 1
ATOM 2856 C C . SER A 1 412 ? -19.237 60.650 -23.864 1.00 68.29 412 SER A C 1
ATOM 2857 O O . SER A 1 412 ? -18.416 60.682 -24.782 1.00 67.69 412 SER A O 1
ATOM 2860 N N . HIS A 1 413 ? -20.511 61.064 -24.002 1.00 65.78 413 HIS A N 1
ATOM 2861 C CA . HIS A 1 413 ? -21.091 61.658 -25.208 1.00 66.25 413 HIS A CA 1
ATOM 2862 C C . HIS A 1 413 ? -22.254 62.584 -24.820 1.00 70.39 413 HIS A C 1
ATOM 2863 O O . HIS A 1 413 ? -23.162 62.170 -24.092 1.00 69.67 413 HIS A O 1
ATOM 2870 N N . VAL A 1 414 ? -22.186 63.853 -25.249 1.00 67.47 414 VAL A N 1
ATOM 2871 C CA . VAL A 1 414 ? -23.216 64.844 -24.924 1.00 67.69 414 VAL A CA 1
ATOM 2872 C C . VAL A 1 414 ? -24.388 64.838 -25.897 1.00 72.34 414 VAL A C 1
ATOM 2873 O O . VAL A 1 414 ? -24.203 64.618 -27.096 1.00 71.52 414 VAL A O 1
ATOM 2877 N N . LEU A 1 415 ? -25.590 65.094 -25.366 1.00 69.99 415 LEU A N 1
ATOM 2878 C CA . LEU A 1 415 ? -26.836 65.175 -26.121 1.00 70.41 415 LEU A CA 1
ATOM 2879 C C . LEU A 1 415 ? -27.374 66.607 -26.063 1.00 76.04 415 LEU A C 1
ATOM 2880 O O . LEU A 1 415 ? -26.976 67.377 -25.185 1.00 76.15 415 LEU A O 1
ATOM 2885 N N . LEU A 1 416 ? -28.288 66.956 -26.994 1.00 72.96 416 LEU A N 1
ATOM 2886 C CA . LEU A 1 416 ? -28.927 68.272 -27.089 1.00 72.75 416 LEU A CA 1
ATOM 2887 C C . LEU A 1 416 ? -29.655 68.641 -25.789 1.00 75.94 416 LEU A C 1
ATOM 2888 O O . LEU A 1 416 ? -29.670 69.813 -25.416 1.00 75.48 416 LEU A O 1
ATOM 2893 N N . SER A 1 417 ? -30.236 67.633 -25.103 1.00 72.09 417 SER A N 1
ATOM 2894 C CA . SER A 1 417 ? -30.965 67.775 -23.838 1.00 71.75 417 SER A CA 1
ATOM 2895 C C . SER A 1 417 ? -30.070 68.193 -22.649 1.00 74.74 417 SER A C 1
ATOM 2896 O O . SER A 1 417 ? -30.593 68.671 -21.639 1.00 74.05 417 SER A O 1
ATOM 2899 N N . ASP A 1 418 ? -28.731 68.019 -22.771 1.00 70.69 418 ASP A N 1
ATOM 2900 C CA . ASP A 1 418 ? -27.761 68.383 -21.733 1.00 69.95 418 ASP A CA 1
ATOM 2901 C C . ASP A 1 418 ? -27.388 69.871 -21.838 1.00 73.65 418 ASP A C 1
ATOM 2902 O O . ASP A 1 418 ? -26.274 70.213 -22.242 1.00 73.72 418 ASP A O 1
ATOM 2907 N N . THR A 1 419 ? -28.343 70.754 -21.505 1.00 69.52 419 THR A N 1
ATOM 2908 C CA . THR A 1 419 ? -28.158 72.208 -21.539 1.00 69.07 419 THR A CA 1
ATOM 2909 C C . THR A 1 419 ? -28.717 72.822 -20.276 1.00 72.11 419 THR A C 1
ATOM 2910 O O . THR A 1 419 ? -29.868 72.557 -19.914 1.00 72.03 419 THR A O 1
ATOM 2914 N N . GLY A 1 420 ? -27.894 73.626 -19.616 1.00 67.56 420 GLY A N 1
ATOM 2915 C CA . GLY A 1 420 ? -28.268 74.300 -18.382 1.00 66.94 420 GLY A CA 1
ATOM 2916 C C . GLY A 1 420 ? -27.141 74.431 -17.380 1.00 69.67 420 GLY A C 1
ATOM 2917 O O . GLY A 1 420 ? -25.962 74.409 -17.745 1.00 69.29 420 GLY A O 1
ATOM 2918 N N . VAL A 1 421 ? -27.515 74.569 -16.102 1.00 65.07 421 VAL A N 1
ATOM 2919 C CA . VAL A 1 421 ? -26.593 74.757 -14.987 1.00 64.09 421 VAL A CA 1
ATOM 2920 C C . VAL A 1 421 ? -26.332 73.450 -14.224 1.00 66.59 421 VAL A C 1
ATOM 2921 O O . VAL A 1 421 ? -27.267 72.787 -13.769 1.00 66.10 421 VAL A O 1
ATOM 2925 N N . TYR A 1 422 ? -25.042 73.095 -14.105 1.00 62.02 422 TYR A N 1
ATOM 2926 C CA . TYR A 1 422 ? -24.541 71.928 -13.385 1.00 61.11 422 TYR A CA 1
ATOM 2927 C C . TYR A 1 422 ? -23.780 72.445 -12.167 1.00 61.64 422 TYR A C 1
ATOM 2928 O O . TYR A 1 422 ? -22.770 73.141 -12.323 1.00 61.24 422 TYR A O 1
ATOM 2937 N N . THR A 1 423 ? -24.296 72.149 -10.957 1.00 55.40 423 THR A N 1
ATOM 2938 C CA . THR A 1 423 ? -23.711 72.607 -9.693 1.00 53.61 423 THR A CA 1
ATOM 2939 C C . THR A 1 423 ? -22.934 71.508 -8.967 1.00 54.61 423 THR A C 1
ATOM 2940 O O . THR A 1 423 ? -23.491 70.448 -8.680 1.00 53.55 423 THR A O 1
ATOM 2944 N N . CYS A 1 424 ? -21.651 71.782 -8.649 1.00 49.78 424 CYS A N 1
ATOM 2945 C CA . CYS A 1 424 ? -20.806 70.877 -7.871 1.00 48.68 424 CYS A CA 1
ATOM 2946 C C . CYS A 1 424 ? -21.058 71.216 -6.403 1.00 51.02 424 CYS A C 1
ATOM 2947 O O . CYS A 1 424 ? -20.753 72.328 -5.969 1.00 50.37 424 CYS A O 1
ATOM 2950 N N . MET A 1 425 ? -21.660 70.281 -5.659 1.00 46.73 425 MET A N 1
ATOM 2951 C CA . MET A 1 425 ? -21.981 70.461 -4.243 1.00 46.16 425 MET A CA 1
ATOM 2952 C C . MET A 1 425 ? -21.002 69.665 -3.375 1.00 49.24 425 MET A C 1
ATOM 2953 O O . MET A 1 425 ? -20.947 68.434 -3.468 1.00 49.08 425 MET A O 1
ATOM 2958 N N . VAL A 1 426 ? -20.190 70.384 -2.576 1.00 44.66 426 VAL A N 1
ATOM 2959 C CA . VAL A 1 426 ? -19.161 69.809 -1.702 1.00 43.93 426 VAL A CA 1
ATOM 2960 C C . VAL A 1 426 ? -19.507 70.041 -0.223 1.00 47.58 426 VAL A C 1
ATOM 2961 O O . VAL A 1 426 ? -19.902 71.150 0.137 1.00 46.87 426 VAL A O 1
ATOM 2965 N N . THR A 1 427 ? -19.349 68.996 0.625 1.00 44.11 427 THR A N 1
ATOM 2966 C CA . THR A 1 427 ? -19.653 69.029 2.065 1.00 43.49 427 THR A CA 1
ATOM 2967 C C . THR A 1 427 ? -18.508 68.453 2.913 1.00 45.72 427 THR A C 1
ATOM 2968 O O . THR A 1 427 ? -17.842 67.506 2.496 1.00 45.58 427 THR A O 1
ATOM 2972 N N . ASN A 1 428 ? -18.316 69.025 4.117 1.00 41.04 428 ASN A N 1
ATOM 2973 C CA . ASN A 1 428 ? -17.337 68.651 5.146 1.00 40.41 428 ASN A CA 1
ATOM 2974 C C . ASN A 1 428 ? -18.029 68.728 6.497 1.00 44.05 428 ASN A C 1
ATOM 2975 O O . ASN A 1 428 ? -19.202 69.104 6.575 1.00 43.86 428 ASN A O 1
ATOM 2980 N N . VAL A 1 429 ? -17.276 68.441 7.569 1.00 40.48 429 VAL A N 1
ATOM 2981 C CA . VAL A 1 429 ? -17.744 68.556 8.947 1.00 40.03 429 VAL A CA 1
ATOM 2982 C C . VAL A 1 429 ? -17.787 70.052 9.349 1.00 43.07 429 VAL A C 1
ATOM 2983 O O . VAL A 1 429 ? -18.628 70.453 10.152 1.00 42.56 429 VAL A O 1
ATOM 2987 N N . ALA A 1 430 ? -16.901 70.868 8.743 1.00 39.85 430 ALA A N 1
ATOM 2988 C CA . ALA A 1 430 ? -16.762 72.301 8.993 1.00 39.69 430 ALA A CA 1
ATOM 2989 C C . ALA A 1 430 ? -17.783 73.162 8.244 1.00 42.98 430 ALA A C 1
ATOM 2990 O O . ALA A 1 430 ? -18.074 74.274 8.683 1.00 43.20 430 ALA A O 1
ATOM 2992 N N . GLY A 1 431 ? -18.309 72.645 7.138 1.00 38.89 431 GLY A N 1
ATOM 2993 C CA . GLY A 1 431 ? -19.298 73.335 6.317 1.00 38.59 431 GLY A CA 1
ATOM 2994 C C . GLY A 1 431 ? -19.472 72.767 4.920 1.00 42.34 431 GLY A C 1
ATOM 2995 O O . GLY A 1 431 ? -19.142 71.603 4.670 1.00 41.10 431 GLY A O 1
ATOM 2996 N N . ASN A 1 432 ? -19.999 73.592 3.999 1.00 39.64 432 ASN A N 1
ATOM 2997 C CA . ASN A 1 432 ? -20.256 73.202 2.607 1.00 39.67 432 ASN A CA 1
ATOM 2998 C C . ASN A 1 432 ? -19.888 74.297 1.603 1.00 43.73 432 ASN A C 1
ATOM 2999 O O . ASN A 1 432 ? -19.792 75.466 1.976 1.00 43.15 432 ASN A O 1
ATOM 3004 N N . SER A 1 433 ? -19.673 73.906 0.333 1.00 40.41 433 SER A N 1
ATOM 3005 C CA . SER A 1 433 ? -19.309 74.804 -0.771 1.00 40.08 433 SER A CA 1
ATOM 3006 C C . SER A 1 433 ? -19.962 74.362 -2.081 1.00 44.43 433 SER A C 1
ATOM 3007 O O . SER A 1 433 ? -20.062 73.160 -2.356 1.00 44.77 433 SER A O 1
ATOM 3010 N N . ASN A 1 434 ? -20.397 75.330 -2.890 1.00 40.52 434 ASN A N 1
ATOM 3011 C CA . ASN A 1 434 ? -21.048 75.070 -4.178 1.00 40.54 434 ASN A CA 1
ATOM 3012 C C . ASN A 1 434 ? -20.442 75.922 -5.288 1.00 45.45 434 ASN A C 1
ATOM 3013 O O . ASN A 1 434 ? -20.053 77.067 -5.045 1.00 44.76 434 ASN A O 1
ATOM 3018 N N . ALA A 1 435 ? -20.369 75.363 -6.510 1.00 43.60 435 ALA A N 1
ATOM 3019 C CA . ALA A 1 435 ? -19.840 76.042 -7.699 1.00 43.90 435 ALA A CA 1
ATOM 3020 C C . ALA A 1 435 ? -20.537 75.530 -8.962 1.00 48.91 435 ALA A C 1
ATOM 3021 O O . ALA A 1 435 ? -20.599 74.318 -9.185 1.00 48.56 435 ALA A O 1
ATOM 3023 N N . SER A 1 436 ? -21.082 76.460 -9.770 1.00 46.68 436 SER A N 1
ATOM 3024 C CA . SER A 1 436 ? -21.836 76.171 -10.995 1.00 46.99 436 SER A CA 1
ATOM 3025 C C . SER A 1 436 ? -21.090 76.474 -12.297 1.00 52.74 436 SER A C 1
ATOM 3026 O O . SER A 1 436 ? -20.202 77.329 -12.336 1.00 52.54 436 SER A O 1
ATOM 3029 N N . ALA A 1 437 ? -21.499 75.780 -13.372 1.00 50.26 437 ALA A N 1
ATOM 3030 C CA . ALA A 1 437 ? -20.993 75.944 -14.730 1.00 50.15 437 ALA A CA 1
ATOM 3031 C C . ALA A 1 437 ? -22.128 75.732 -15.725 1.00 55.05 437 ALA A C 1
ATOM 3032 O O . ALA A 1 437 ? -23.030 74.926 -15.476 1.00 54.43 437 ALA A O 1
ATOM 3034 N N . TYR A 1 438 ? -22.086 76.465 -16.847 1.00 52.48 438 TYR A N 1
ATOM 3035 C CA . TYR A 1 438 ? -23.079 76.364 -17.910 1.00 52.55 438 TYR A CA 1
ATOM 3036 C C . TYR A 1 438 ? -22.546 75.479 -19.037 1.00 56.89 438 TYR A C 1
ATOM 3037 O O . TYR A 1 438 ? -21.462 75.737 -19.576 1.00 56.31 438 TYR A O 1
ATOM 3046 N N . LEU A 1 439 ? -23.293 74.414 -19.361 1.00 54.13 439 LEU A N 1
ATOM 3047 C CA . LEU A 1 439 ? -22.951 73.505 -20.450 1.00 54.53 439 LEU A CA 1
ATOM 3048 C C . LEU A 1 439 ? -23.856 73.841 -21.624 1.00 60.20 439 LEU A C 1
ATOM 3049 O O . LEU A 1 439 ? -25.085 73.791 -21.494 1.00 59.66 439 LEU A O 1
ATOM 3054 N N . ASN A 1 440 ? -23.239 74.235 -22.751 1.00 58.19 440 ASN A N 1
ATOM 3055 C CA . ASN A 1 440 ? -23.935 74.609 -23.979 1.00 58.58 440 ASN A CA 1
ATOM 3056 C C . ASN A 1 440 ? -23.759 73.512 -25.030 1.00 63.01 440 ASN A C 1
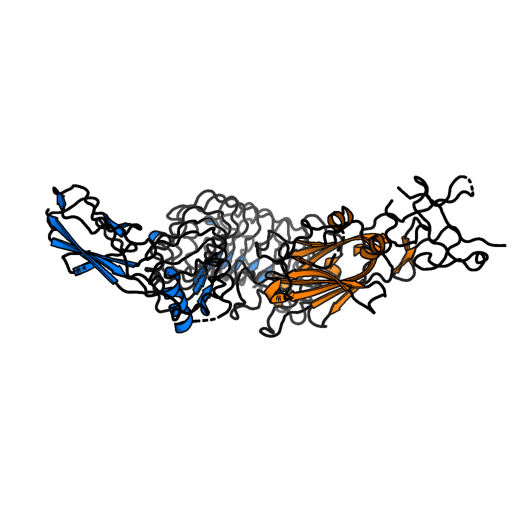ATOM 3057 O O . ASN A 1 440 ? -22.625 73.196 -25.410 1.00 62.63 440 ASN A O 1
ATOM 3062 N N . VAL A 1 441 ? -24.895 72.915 -25.467 1.00 59.76 441 VAL A N 1
ATOM 3063 C CA . VAL A 1 441 ? -25.012 71.842 -26.466 1.00 85.67 441 VAL A CA 1
ATOM 3064 C C . VAL A 1 441 ? -24.166 70.611 -26.135 1.00 109.51 441 VAL A C 1
ATOM 3065 O O . VAL A 1 441 ? -24.499 69.501 -26.545 1.00 70.81 441 VAL A O 1
ATOM 3067 N N . ASP B 2 18 ? 30.515 16.942 23.458 1.00 78.24 18 ASP B N 1
ATOM 3068 C CA . ASP B 2 18 ? 31.558 17.817 23.988 1.00 78.00 18 ASP B CA 1
ATOM 3069 C C . ASP B 2 18 ? 32.100 17.307 25.334 1.00 81.30 18 ASP B C 1
ATOM 3070 O O . ASP B 2 18 ? 33.319 17.226 25.513 1.00 81.13 18 ASP B O 1
ATOM 3072 N N . TYR B 2 19 ? 31.192 16.964 26.269 1.00 76.77 19 TYR B N 1
ATOM 3073 C CA . TYR B 2 19 ? 31.508 16.437 27.600 1.00 76.16 19 TYR B CA 1
ATOM 3074 C C . TYR B 2 19 ? 30.614 15.208 27.819 1.00 79.48 19 TYR B C 1
ATOM 3075 O O . TYR B 2 19 ? 29.557 15.303 28.452 1.00 79.00 19 TYR B O 1
ATOM 3084 N N . ASP B 2 20 ? 31.018 14.063 27.233 1.00 75.59 20 ASP B N 1
ATOM 3085 C CA . ASP B 2 20 ? 30.237 12.823 27.262 1.00 75.28 20 ASP B CA 1
ATOM 3086 C C . ASP B 2 20 ? 30.816 11.695 28.109 1.00 78.61 20 ASP B C 1
ATOM 3087 O O . ASP B 2 20 ? 30.051 10.967 28.742 1.00 78.02 20 ASP B O 1
ATOM 3092 N N . ILE B 2 21 ? 32.147 11.515 28.091 1.00 74.75 21 ILE B N 1
ATOM 3093 C CA . ILE B 2 21 ? 32.794 10.435 28.838 1.00 74.21 21 ILE B CA 1
ATOM 3094 C C . ILE B 2 21 ? 33.132 10.832 30.277 1.00 76.74 21 ILE B C 1
ATOM 3095 O O . ILE B 2 21 ? 33.784 11.854 30.497 1.00 76.41 21 ILE B O 1
ATOM 3100 N N . CYS B 2 22 ? 32.655 10.023 31.248 1.00 72.12 22 CYS B N 1
ATOM 3101 C CA . CYS B 2 22 ? 32.880 10.219 32.682 1.00 71.29 22 CYS B CA 1
ATOM 3102 C C . CYS B 2 22 ? 34.196 9.569 33.115 1.00 76.26 22 CYS B C 1
ATOM 3103 O O . CYS B 2 22 ? 35.016 10.229 33.750 1.00 75.64 22 CYS B O 1
ATOM 3106 N N . LYS B 2 23 ? 34.391 8.280 32.773 1.00 73.97 23 LYS B N 1
ATOM 3107 C CA . LYS B 2 23 ? 35.572 7.501 33.143 1.00 74.33 23 LYS B CA 1
ATOM 3108 C C . LYS B 2 23 ? 36.207 6.774 31.950 1.00 79.62 23 LYS B C 1
ATOM 3109 O O . LYS B 2 23 ? 35.492 6.340 31.044 1.00 79.22 23 LYS B O 1
ATOM 3111 N N . SER B 2 24 ? 37.554 6.635 31.967 1.00 77.07 24 SER B N 1
ATOM 3112 C CA . SER B 2 24 ? 38.359 5.956 30.939 1.00 77.23 24 SER B CA 1
ATOM 3113 C C . SER B 2 24 ? 39.735 5.525 31.475 1.00 81.94 24 SER B C 1
ATOM 3114 O O . SER B 2 24 ? 40.249 6.148 32.410 1.00 81.85 24 SER B O 1
ATOM 3116 N N . TRP B 2 25 ? 40.329 4.468 30.859 1.00 78.39 25 TRP B N 1
ATOM 3117 C CA . TRP B 2 25 ? 41.643 3.879 31.166 1.00 100.20 25 TRP B CA 1
ATOM 3118 C C . TRP B 2 25 ? 41.860 3.504 32.643 1.00 127.29 25 TRP B C 1
ATOM 3119 O O . TRP B 2 25 ? 42.379 4.293 33.435 1.00 87.73 25 TRP B O 1
ATOM 3121 N N . TRP B 2 34 ? 41.942 4.448 37.503 1.00 85.43 34 TRP B N 1
ATOM 3122 C CA . TRP B 2 34 ? 40.858 5.140 36.810 1.00 85.25 34 TRP B CA 1
ATOM 3123 C C . TRP B 2 34 ? 41.128 6.636 36.655 1.00 88.77 34 TRP B C 1
ATOM 3124 O O . TRP B 2 34 ? 41.658 7.266 37.574 1.00 88.44 34 TRP B O 1
ATOM 3135 N N . GLU B 2 35 ? 40.726 7.202 35.501 1.00 84.80 35 GLU B N 1
ATOM 3136 C CA . GLU B 2 35 ? 40.840 8.628 35.182 1.00 84.26 35 GLU B CA 1
ATOM 3137 C C . GLU B 2 35 ? 39.430 9.173 34.945 1.00 86.81 35 GLU B C 1
ATOM 3138 O O . GLU B 2 35 ? 38.670 8.594 34.161 1.00 86.21 35 GLU B O 1
ATOM 3144 N N . PHE B 2 36 ? 39.077 10.271 35.639 1.00 82.42 36 PHE B N 1
ATOM 3145 C CA . PHE B 2 36 ? 37.750 10.881 35.538 1.00 81.62 36 PHE B CA 1
ATOM 3146 C C . PHE B 2 36 ? 37.715 12.234 34.828 1.00 83.21 36 PHE B C 1
ATOM 3147 O O . PHE B 2 36 ? 38.690 12.987 34.869 1.00 82.80 36 PHE B O 1
ATOM 3155 N N . TYR B 2 37 ? 36.579 12.522 34.161 1.00 78.14 37 TYR B N 1
ATOM 3156 C CA . TYR B 2 37 ? 36.312 13.757 33.413 1.00 77.11 37 TYR B CA 1
ATOM 3157 C C . TYR B 2 37 ? 34.867 14.208 33.648 1.00 78.44 37 TYR B C 1
ATOM 3158 O O . TYR B 2 37 ? 34.016 13.378 33.974 1.00 77.70 37 TYR B O 1
ATOM 3167 N N . ALA B 2 38 ? 34.588 15.516 33.452 1.00 73.34 38 ALA B N 1
ATOM 3168 C CA . ALA B 2 38 ? 33.248 16.097 33.583 1.00 72.20 38 ALA B CA 1
ATOM 3169 C C . ALA B 2 38 ? 32.347 15.571 32.456 1.00 73.78 38 ALA B C 1
ATOM 3170 O O . ALA B 2 38 ? 32.815 15.405 31.327 1.00 72.91 38 ALA B O 1
ATOM 3172 N N . CYS B 2 39 ? 31.076 15.265 32.774 1.00 69.35 39 CYS B N 1
ATOM 3173 C CA . CYS B 2 39 ? 30.133 14.692 31.810 1.00 68.90 39 CYS B CA 1
ATOM 3174 C C . CYS B 2 39 ? 28.689 15.188 31.921 1.00 70.71 39 CYS B C 1
ATOM 3175 O O . CYS B 2 39 ? 28.229 15.516 33.011 1.00 70.14 39 CYS B O 1
ATOM 3178 N N . GLN B 2 40 ? 27.976 15.212 30.777 1.00 66.00 40 GLN B N 1
ATOM 3179 C CA . GLN B 2 40 ? 26.580 15.639 30.643 1.00 65.15 40 GLN B CA 1
ATOM 3180 C C . GLN B 2 40 ? 25.714 14.510 30.062 1.00 67.90 40 GLN B C 1
ATOM 3181 O O . GLN B 2 40 ? 26.186 13.794 29.172 1.00 67.47 40 GLN B O 1
ATOM 3187 N N . PRO B 2 41 ? 24.427 14.373 30.469 1.00 63.60 41 PRO B N 1
ATOM 3188 C CA . PRO B 2 41 ? 23.573 13.359 29.832 1.00 63.02 41 PRO B CA 1
ATOM 3189 C C . PRO B 2 41 ? 23.123 13.816 28.442 1.00 66.01 41 PRO B C 1
ATOM 3190 O O . PRO B 2 41 ? 23.138 15.015 28.158 1.00 65.01 41 PRO B O 1
ATOM 3194 N N . LYS B 2 42 ? 22.739 12.858 27.574 1.00 62.77 42 LYS B N 1
ATOM 3195 C CA . LYS B 2 42 ? 22.289 13.124 26.203 1.00 62.63 42 LYS B CA 1
ATOM 3196 C C . LYS B 2 42 ? 21.025 13.985 26.170 1.00 67.00 42 LYS B C 1
ATOM 3197 O O . LYS B 2 42 ? 20.206 13.914 27.095 1.00 67.11 42 LYS B O 1
ATOM 3199 N N . VAL B 2 43 ? 20.881 14.809 25.111 1.00 62.83 43 VAL B N 1
ATOM 3200 C CA . VAL B 2 43 ? 19.729 15.693 24.914 1.00 62.26 43 VAL B CA 1
ATOM 3201 C C . VAL B 2 43 ? 18.486 14.832 24.660 1.00 66.25 43 VAL B C 1
ATOM 3202 O O . VAL B 2 43 ? 18.470 14.012 23.738 1.00 66.05 43 VAL B O 1
ATOM 3206 N N . MET B 2 44 ? 17.474 14.992 25.518 1.00 62.64 44 MET B N 1
ATOM 3207 C CA . MET B 2 44 ? 16.226 14.230 25.479 1.00 62.09 44 MET B CA 1
ATOM 3208 C C . MET B 2 44 ? 15.049 15.069 24.993 1.00 63.30 44 MET B C 1
ATOM 3209 O O . MET B 2 44 ? 15.108 16.300 25.024 1.00 62.87 44 MET B O 1
ATOM 3214 N N . ARG B 2 45 ? 13.968 14.389 24.570 1.00 57.96 45 ARG B N 1
ATOM 3215 C CA . ARG B 2 45 ? 12.712 15.015 24.174 1.00 57.10 45 ARG B CA 1
ATOM 3216 C C . ARG B 2 45 ? 11.885 14.980 25.455 1.00 59.25 45 ARG B C 1
ATOM 3217 O O . ARG B 2 45 ? 11.091 14.060 25.669 1.00 58.82 45 ARG B O 1
ATOM 3225 N N . LEU B 2 46 ? 12.138 15.960 26.339 1.00 54.90 46 LEU B N 1
ATOM 3226 C CA . LEU B 2 46 ? 11.545 16.109 27.673 1.00 54.62 46 LEU B CA 1
ATOM 3227 C C . LEU B 2 46 ? 10.040 15.859 27.843 1.00 58.45 46 LEU B C 1
ATOM 3228 O O . LEU B 2 46 ? 9.616 15.509 28.946 1.00 58.21 46 LEU B O 1
ATOM 3233 N N . LYS B 2 47 ? 9.248 15.986 26.759 1.00 55.09 47 LYS B N 1
ATOM 3234 C CA . LYS B 2 47 ? 7.801 15.733 26.759 1.00 55.06 47 LYS B CA 1
ATOM 3235 C C . LYS B 2 47 ? 7.453 14.242 26.993 1.00 59.64 47 LYS B C 1
ATOM 3236 O O . LYS B 2 47 ? 6.336 13.935 27.421 1.00 59.20 47 LYS B O 1
ATOM 3242 N N . ASP B 2 48 ? 8.411 13.327 26.719 1.00 56.45 48 ASP B N 1
ATOM 3243 C CA . ASP B 2 48 ? 8.251 11.881 26.919 1.00 56.60 48 ASP B CA 1
ATOM 3244 C C . ASP B 2 48 ? 8.178 11.495 28.409 1.00 61.00 48 ASP B C 1
ATOM 3245 O O . ASP B 2 48 ? 7.576 10.471 28.738 1.00 60.86 48 ASP B O 1
ATOM 3250 N N . TYR B 2 49 ? 8.798 12.307 29.298 1.00 57.47 49 TYR B N 1
ATOM 3251 C CA . TYR B 2 49 ? 8.868 12.062 30.743 1.00 57.29 49 TYR B CA 1
ATOM 3252 C C . TYR B 2 49 ? 8.150 13.136 31.589 1.00 60.59 49 TYR B C 1
ATOM 3253 O O . TYR B 2 49 ? 8.484 13.310 32.763 1.00 60.37 49 TYR B O 1
ATOM 3262 N N . VAL B 2 50 ? 7.155 13.830 31.014 1.00 56.69 50 VAL B N 1
ATOM 3263 C CA . VAL B 2 50 ? 6.441 14.906 31.707 1.00 56.15 50 VAL B CA 1
ATOM 3264 C C . VAL B 2 50 ? 5.122 14.492 32.381 1.00 59.56 50 VAL B C 1
ATOM 3265 O O . VAL B 2 50 ? 4.402 13.629 31.869 1.00 58.83 50 VAL B O 1
ATOM 3269 N N . LYS B 2 51 ? 4.831 15.122 33.539 1.00 56.25 51 LYS B N 1
ATOM 3270 C CA . LYS B 2 51 ? 3.602 14.976 34.328 1.00 56.17 51 LYS B CA 1
ATOM 3271 C C . LYS B 2 51 ? 2.803 16.264 34.069 1.00 60.12 51 LYS B C 1
ATOM 3272 O O . LYS B 2 51 ? 3.398 17.345 34.026 1.00 59.28 51 LYS B O 1
ATOM 3278 N N . VAL B 2 52 ? 1.477 16.153 33.871 1.00 57.32 52 VAL B N 1
ATOM 3279 C CA . VAL B 2 52 ? 0.626 17.307 33.554 1.00 57.25 52 VAL B CA 1
ATOM 3280 C C . VAL B 2 52 ? -0.408 17.685 34.626 1.00 61.28 52 VAL B C 1
ATOM 3281 O O . VAL B 2 52 ? -1.034 16.810 35.232 1.00 60.95 52 VAL B O 1
ATOM 3285 N N . LYS B 2 53 ? -0.579 19.004 34.834 1.00 57.98 53 LYS B N 1
ATOM 3286 C CA . LYS B 2 53 ? -1.553 19.610 35.738 1.00 57.95 53 LYS B CA 1
ATOM 3287 C C . LYS B 2 53 ? -2.350 20.651 34.951 1.00 61.65 53 LYS B C 1
ATOM 3288 O O . LYS B 2 53 ? -1.813 21.700 34.576 1.00 60.87 53 LYS B O 1
ATOM 3294 N N . VAL B 2 54 ? -3.620 20.334 34.664 1.00 58.56 54 VAL B N 1
ATOM 3295 C CA . VAL B 2 54 ? -4.518 21.221 33.925 1.00 58.69 54 VAL B CA 1
ATOM 3296 C C . VAL B 2 54 ? -5.599 21.791 34.865 1.00 62.50 54 VAL B C 1
ATOM 3297 O O . VAL B 2 54 ? -6.578 21.114 35.199 1.00 61.91 54 VAL B O 1
ATOM 3301 N N . GLU B 2 55 ? -5.361 23.031 35.332 1.00 58.96 55 GLU B N 1
ATOM 3302 C CA . GLU B 2 55 ? -6.228 23.773 36.250 1.00 58.78 55 GLU B CA 1
ATOM 3303 C C . GLU B 2 55 ? -6.990 24.886 35.489 1.00 62.44 55 GLU B C 1
ATOM 3304 O O . GLU B 2 55 ? -6.432 25.445 34.544 1.00 61.43 55 GLU B O 1
ATOM 3310 N N . PRO B 2 56 ? -8.252 25.229 35.846 1.00 59.71 56 PRO B N 1
ATOM 3311 C CA . PRO B 2 56 ? -9.087 24.669 36.924 1.00 59.49 56 PRO B CA 1
ATOM 3312 C C . PRO B 2 56 ? -9.754 23.361 36.511 1.00 63.10 56 PRO B C 1
ATOM 3313 O O . PRO B 2 56 ? -9.659 22.971 35.345 1.00 62.50 56 PRO B O 1
ATOM 3317 N N . SER B 2 57 ? -10.424 22.684 37.459 1.00 59.62 57 SER B N 1
ATOM 3318 C CA . SER B 2 57 ? -11.129 21.445 37.153 1.00 59.50 57 SER B CA 1
ATOM 3319 C C . SER B 2 57 ? -12.410 21.794 36.395 1.00 63.23 57 SER B C 1
ATOM 3320 O O . SER B 2 57 ? -13.176 22.661 36.833 1.00 62.70 57 SER B O 1
ATOM 3323 N N . GLY B 2 58 ? -12.582 21.162 35.237 1.00 59.42 58 GLY B N 1
ATOM 3324 C CA . GLY B 2 58 ? -13.725 21.376 34.358 1.00 59.02 58 GLY B CA 1
ATOM 3325 C C . GLY B 2 58 ? -13.420 22.188 33.112 1.00 62.07 58 GLY B C 1
ATOM 3326 O O . GLY B 2 58 ? -14.317 22.405 32.291 1.00 61.25 58 GLY B O 1
ATOM 3327 N N . ILE B 2 59 ? -12.154 22.644 32.961 1.00 58.32 59 ILE B N 1
ATOM 3328 C CA . ILE B 2 59 ? -11.718 23.435 31.808 1.00 58.00 59 ILE B CA 1
ATOM 3329 C C . ILE B 2 59 ? -11.577 22.596 30.527 1.00 61.65 59 ILE B C 1
ATOM 3330 O O . ILE B 2 59 ? -11.801 23.121 29.439 1.00 61.37 59 ILE B O 1
ATOM 3335 N N . THR B 2 60 ? -11.239 21.297 30.664 1.00 57.75 60 THR B N 1
ATOM 3336 C CA . THR B 2 60 ? -11.099 20.360 29.545 1.00 57.46 60 THR B CA 1
ATOM 3337 C C . THR B 2 60 ? -12.494 19.980 29.017 1.00 62.55 60 THR B C 1
ATOM 3338 O O . THR B 2 60 ? -13.403 19.712 29.807 1.00 62.60 60 THR B O 1
ATOM 3342 N N . CYS B 2 61 ? -12.656 19.986 27.680 1.00 59.37 61 CYS B N 1
ATOM 3343 C CA . CYS B 2 61 ? -13.909 19.687 26.980 1.00 59.37 61 CYS B CA 1
ATOM 3344 C C . CYS B 2 61 ? -14.370 18.237 27.151 1.00 64.84 61 CYS B C 1
ATOM 3345 O O . CYS B 2 61 ? -13.558 17.361 27.467 1.00 64.21 61 CYS B O 1
ATOM 3348 N N . GLY B 2 62 ? -15.656 17.996 26.884 1.00 62.94 62 GLY B N 1
ATOM 3349 C CA . GLY B 2 62 ? -16.234 16.659 26.921 1.00 63.66 62 GLY B CA 1
ATOM 3350 C C . GLY B 2 62 ? -17.360 16.401 27.901 1.00 69.03 62 GLY B C 1
ATOM 3351 O O . GLY B 2 62 ? -18.281 15.643 27.578 1.00 69.35 62 GLY B O 1
ATOM 3352 N N . ASP B 2 63 ? -17.281 16.990 29.113 1.00 65.42 63 ASP B N 1
ATOM 3353 C CA . ASP B 2 63 ? -18.272 16.804 30.177 1.00 65.09 63 ASP B CA 1
ATOM 3354 C C . ASP B 2 63 ? -18.917 18.143 30.602 1.00 68.30 63 ASP B C 1
ATOM 3355 O O . ASP B 2 63 ? -18.355 18.834 31.460 1.00 68.08 63 ASP B O 1
ATOM 3360 N N . PRO B 2 64 ? -20.085 18.546 30.035 1.00 64.05 64 PRO B N 1
ATOM 3361 C CA . PRO B 2 64 ? -20.901 17.867 29.006 1.00 63.55 64 PRO B CA 1
ATOM 3362 C C . PRO B 2 64 ? -20.353 18.044 27.577 1.00 66.56 64 PRO B C 1
ATOM 3363 O O . PRO B 2 64 ? -19.467 18.886 27.396 1.00 66.48 64 PRO B O 1
ATOM 3367 N N . PRO B 2 65 ? -20.820 17.265 26.556 1.00 61.79 65 PRO B N 1
ATOM 3368 C CA . PRO B 2 65 ? -20.272 17.427 25.191 1.00 60.94 65 PRO B CA 1
ATOM 3369 C C . PRO B 2 65 ? -20.520 18.798 24.561 1.00 62.82 65 PRO B C 1
ATOM 3370 O O . PRO B 2 65 ? -21.590 19.382 24.758 1.00 62.66 65 PRO B O 1
ATOM 3374 N N . GLU B 2 66 ? -19.523 19.312 23.813 1.00 57.57 66 GLU B N 1
ATOM 3375 C CA . GLU B 2 66 ? -19.596 20.625 23.161 1.00 56.49 66 GLU B CA 1
ATOM 3376 C C . GLU B 2 66 ? -19.153 20.604 21.700 1.00 58.49 66 GLU B C 1
ATOM 3377 O O . GLU B 2 66 ? -18.131 19.996 21.372 1.00 57.57 66 GLU B O 1
ATOM 3383 N N . ARG B 2 67 ? -19.911 21.311 20.833 1.00 53.95 67 ARG B N 1
ATOM 3384 C CA . ARG B 2 67 ? -19.613 21.463 19.408 1.00 53.08 67 ARG B CA 1
ATOM 3385 C C . ARG B 2 67 ? -18.833 22.773 19.194 1.00 55.05 67 ARG B C 1
ATOM 3386 O O . ARG B 2 67 ? -19.263 23.831 19.656 1.00 54.28 67 ARG B O 1
ATOM 3394 N N . PHE B 2 68 ? -17.684 22.689 18.507 1.00 50.65 68 PHE B N 1
ATOM 3395 C CA . PHE B 2 68 ? -16.791 23.823 18.247 1.00 49.92 68 PHE B CA 1
ATOM 3396 C C . PHE B 2 68 ? -16.957 24.421 16.849 1.00 52.87 68 PHE B C 1
ATOM 3397 O O . PHE B 2 68 ? -16.985 23.679 15.863 1.00 52.46 68 PHE B O 1
ATOM 3405 N N . CYS B 2 69 ? -17.034 25.768 16.768 1.00 48.35 69 CYS B N 1
ATOM 3406 C CA . CYS B 2 69 ? -17.160 26.487 15.497 1.00 47.99 69 CYS B CA 1
ATOM 3407 C C . CYS B 2 69 ? -15.860 27.202 15.102 1.00 51.12 69 CYS B C 1
ATOM 3408 O O . CYS B 2 69 ? -15.019 27.497 15.960 1.00 50.05 69 CYS B O 1
ATOM 3411 N N . SER B 2 70 ? -15.704 27.465 13.792 1.00 47.39 70 SER B N 1
ATOM 3412 C CA . SER B 2 70 ? -14.540 28.128 13.212 1.00 47.07 70 SER B CA 1
ATOM 3413 C C . SER B 2 70 ? -14.678 29.657 13.251 1.00 50.17 70 SER B C 1
ATOM 3414 O O . SER B 2 70 ? -15.799 30.176 13.259 1.00 50.00 70 SER B O 1
ATOM 3417 N N . HIS B 2 71 ? -13.533 30.372 13.287 1.00 45.45 71 HIS B N 1
ATOM 3418 C CA . HIS B 2 71 ? -13.502 31.838 13.274 1.00 44.77 71 HIS B CA 1
ATOM 3419 C C . HIS B 2 71 ? -13.660 32.330 11.842 1.00 47.28 71 HIS B C 1
ATOM 3420 O O . HIS B 2 71 ? -14.228 33.399 11.613 1.00 46.77 71 HIS B O 1
ATOM 3427 N N . GLU B 2 72 ? -13.168 31.526 10.880 1.00 42.81 72 GLU B N 1
ATOM 3428 C CA . GLU B 2 72 ? -13.213 31.791 9.446 1.00 41.90 72 GLU B CA 1
ATOM 3429 C C . GLU B 2 72 ? -14.638 31.648 8.903 1.00 44.85 72 GLU B C 1
ATOM 3430 O O . GLU B 2 72 ? -15.046 32.413 8.030 1.00 44.11 72 GLU B O 1
ATOM 3436 N N . ASN B 2 73 ? -15.398 30.696 9.452 1.00 41.48 73 ASN B N 1
ATOM 3437 C CA . ASN B 2 73 ? -16.798 30.456 9.118 1.00 41.27 73 ASN B CA 1
ATOM 3438 C C . ASN B 2 73 ? -17.529 30.136 10.429 1.00 46.34 73 ASN B C 1
ATOM 3439 O O . ASN B 2 73 ? -17.308 29.065 11.002 1.00 45.81 73 ASN B O 1
ATOM 3444 N N . PRO B 2 74 ? -18.372 31.068 10.944 1.00 43.88 74 PRO B N 1
ATOM 3445 C CA . PRO B 2 74 ? -19.062 30.807 12.226 1.00 43.62 74 PRO B CA 1
ATOM 3446 C C . PRO B 2 74 ? -20.135 29.721 12.172 1.00 47.76 74 PRO B C 1
ATOM 3447 O O . PRO B 2 74 ? -20.600 29.283 13.224 1.00 47.95 74 PRO B O 1
ATOM 3451 N N . TYR B 2 75 ? -20.522 29.285 10.959 1.00 44.45 75 TYR B N 1
ATOM 3452 C CA . TYR B 2 75 ? -21.526 28.240 10.747 1.00 44.60 75 TYR B CA 1
ATOM 3453 C C . TYR B 2 75 ? -20.886 26.865 10.570 1.00 49.82 75 TYR B C 1
ATOM 3454 O O . TYR B 2 75 ? -21.585 25.851 10.660 1.00 49.67 75 TYR B O 1
ATOM 3463 N N . LEU B 2 76 ? -19.554 26.834 10.333 1.00 46.92 76 LEU B N 1
ATOM 3464 C CA . LEU B 2 76 ? -18.775 25.611 10.176 1.00 46.95 76 LEU B CA 1
ATOM 3465 C C . LEU B 2 76 ? -18.450 25.094 11.571 1.00 51.54 76 LEU B C 1
ATOM 3466 O O . LEU B 2 76 ? -17.449 25.497 12.172 1.00 51.53 76 LEU B O 1
ATOM 3471 N N . CYS B 2 77 ? -19.329 24.231 12.097 1.00 48.20 77 CYS B N 1
ATOM 3472 C CA . CYS B 2 77 ? -19.182 23.640 13.423 1.00 48.32 77 CYS B CA 1
ATOM 3473 C C . CYS B 2 77 ? -19.107 22.115 13.263 1.00 53.81 77 CYS B C 1
ATOM 3474 O O . CYS B 2 77 ? -20.004 21.368 13.662 1.00 53.68 77 CYS B O 1
ATOM 3477 N N . SER B 2 78 ? -18.016 21.675 12.630 1.00 51.15 78 SER B N 1
ATOM 3478 C CA . SER B 2 78 ? -17.737 20.284 12.296 1.00 51.38 78 SER B CA 1
ATOM 3479 C C . SER B 2 78 ? -17.205 19.430 13.452 1.00 56.14 78 SER B C 1
ATOM 3480 O O . SER B 2 78 ? -17.578 18.261 13.558 1.00 55.22 78 SER B O 1
ATOM 3483 N N . ASN B 2 79 ? -16.320 19.997 14.294 1.00 53.67 79 ASN B N 1
ATOM 3484 C CA . ASN B 2 79 ? -15.705 19.274 15.408 1.00 53.67 79 ASN B CA 1
ATOM 3485 C C . ASN B 2 79 ? -16.466 19.330 16.727 1.00 57.91 79 ASN B C 1
ATOM 3486 O O . ASN B 2 79 ? -16.976 20.380 17.116 1.00 57.14 79 ASN B O 1
ATOM 3491 N N . GLU B 2 80 ? -16.536 18.175 17.408 1.00 55.34 80 GLU B N 1
ATOM 3492 C CA . GLU B 2 80 ? -17.186 18.003 18.705 1.00 55.56 80 GLU B CA 1
ATOM 3493 C C . GLU B 2 80 ? -16.230 17.344 19.697 1.00 60.65 80 GLU B C 1
ATOM 3494 O O . GLU B 2 80 ? -15.349 16.577 19.300 1.00 60.06 80 GLU B O 1
ATOM 3496 N N . CYS B 2 81 ? -16.407 17.646 20.988 1.00 58.52 81 CYS B N 1
ATOM 3497 C CA . CYS B 2 81 ? -15.600 17.065 22.050 1.00 59.06 81 CYS B CA 1
ATOM 3498 C C . CYS B 2 81 ? -16.501 16.346 23.036 1.00 65.17 81 CYS B C 1
ATOM 3499 O O . CYS B 2 81 ? -17.311 16.987 23.707 1.00 64.74 81 CYS B O 1
ATOM 3502 N N . ASP B 2 82 ? -16.381 15.006 23.087 1.00 63.77 82 ASP B N 1
ATOM 3503 C CA . ASP B 2 82 ? -17.140 14.132 23.982 1.00 64.48 82 ASP B CA 1
ATOM 3504 C C . ASP B 2 82 ? -16.148 13.243 24.738 1.00 69.69 82 ASP B C 1
ATOM 3505 O O . ASP B 2 82 ? -15.441 12.454 24.110 1.00 69.39 82 ASP B O 1
ATOM 3510 N N . ALA B 2 83 ? -16.070 13.397 26.073 1.00 67.39 83 ALA B N 1
ATOM 3511 C CA . ALA B 2 83 ? -15.149 12.639 26.935 1.00 67.81 83 ALA B CA 1
ATOM 3512 C C . ALA B 2 83 ? -15.521 11.152 27.081 1.00 72.85 83 ALA B C 1
ATOM 3513 O O . ALA B 2 83 ? -14.653 10.337 27.409 1.00 72.62 83 ALA B O 1
ATOM 3515 N N . SER B 2 84 ? -16.801 10.803 26.826 1.00 69.90 84 SER B N 1
ATOM 3516 C CA . SER B 2 84 ? -17.303 9.427 26.886 1.00 69.84 84 SER B CA 1
ATOM 3517 C C . SER B 2 84 ? -16.783 8.605 25.700 1.00 73.82 84 SER B C 1
ATOM 3518 O O . SER B 2 84 ? -16.424 7.441 25.879 1.00 73.96 84 SER B O 1
ATOM 3521 N N . ASN B 2 85 ? -16.746 9.216 24.496 1.00 69.74 85 ASN B N 1
ATOM 3522 C CA . ASN B 2 85 ? -16.278 8.587 23.258 1.00 69.34 85 ASN B CA 1
ATOM 3523 C C . ASN B 2 85 ? -14.750 8.756 23.110 1.00 73.45 85 ASN B C 1
ATOM 3524 O O . ASN B 2 85 ? -14.265 9.888 23.192 1.00 73.50 85 ASN B O 1
ATOM 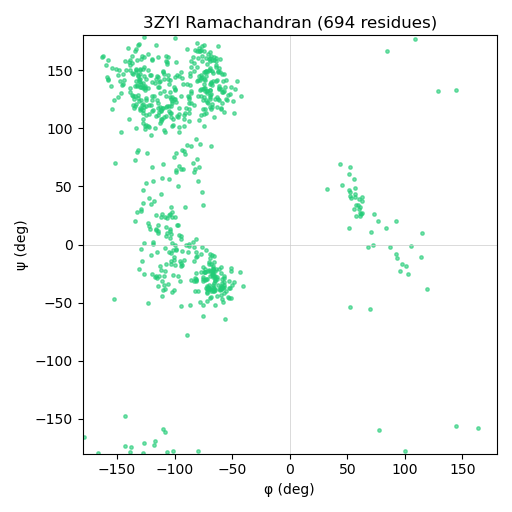3529 N N . PRO B 2 86 ? -13.968 7.667 22.892 1.00 69.38 86 PRO B N 1
ATOM 3530 C CA . PRO B 2 86 ? -12.504 7.829 22.767 1.00 69.01 86 PRO B CA 1
ATOM 3531 C C . PRO B 2 86 ? -12.041 8.599 21.523 1.00 72.67 86 PRO B C 1
ATOM 3532 O O . PRO B 2 86 ? -10.985 9.235 21.557 1.00 72.48 86 PRO B O 1
ATOM 3536 N N . ASP B 2 87 ? -12.832 8.543 20.435 1.00 68.72 87 ASP B N 1
ATOM 3537 C CA . ASP B 2 87 ? -12.542 9.210 19.161 1.00 68.18 87 ASP B CA 1
ATOM 3538 C C . ASP B 2 87 ? -12.793 10.719 19.215 1.00 70.45 87 ASP B C 1
ATOM 3539 O O . ASP B 2 87 ? -12.158 11.466 18.468 1.00 69.81 87 ASP B O 1
ATOM 3544 N N . LEU B 2 88 ? -13.729 11.157 20.078 1.00 65.92 88 LEU B N 1
ATOM 3545 C CA . LEU B 2 88 ? -14.115 12.562 20.235 1.00 65.15 88 LEU B CA 1
ATOM 3546 C C . LEU B 2 88 ? -13.471 13.250 21.451 1.00 68.13 88 LEU B C 1
ATOM 3547 O O . LEU B 2 88 ? -13.561 14.472 21.570 1.00 67.58 88 LEU B O 1
ATOM 3552 N N . ALA B 2 89 ? -12.821 12.476 22.342 1.00 64.17 89 ALA B N 1
ATOM 3553 C CA . ALA B 2 89 ? -12.166 12.997 23.547 1.00 63.45 89 ALA B CA 1
ATOM 3554 C C . ALA B 2 89 ? -10.877 13.758 23.240 1.00 66.00 89 ALA B C 1
ATOM 3555 O O . ALA B 2 89 ? -10.185 13.441 22.268 1.00 65.18 89 ALA B O 1
ATOM 3557 N N . HIS B 2 90 ? -10.555 14.757 24.085 1.00 61.84 90 HIS B N 1
ATOM 3558 C CA . HIS B 2 90 ? -9.337 15.564 23.971 1.00 61.22 90 HIS B CA 1
ATOM 3559 C C . HIS B 2 90 ? -8.655 15.732 25.355 1.00 64.00 90 HIS B C 1
ATOM 3560 O O . HIS B 2 90 ? -8.719 16.814 25.945 1.00 63.70 90 HIS B O 1
ATOM 3567 N N . PRO B 2 91 ? -8.022 14.661 25.905 1.00 59.69 91 PRO B N 1
ATOM 3568 C CA . PRO B 2 91 ? -7.394 14.782 27.233 1.00 58.92 91 PRO B CA 1
ATOM 3569 C C . PRO B 2 91 ? -6.054 15.538 27.231 1.00 61.15 91 PRO B C 1
ATOM 3570 O O . PRO B 2 91 ? -5.439 15.648 26.166 1.00 60.25 91 PRO B O 1
ATOM 3574 N N . PRO B 2 92 ? -5.566 16.030 28.410 1.00 56.75 92 PRO B N 1
ATOM 3575 C CA . PRO B 2 92 ? -4.282 16.769 28.445 1.00 56.10 92 PRO B CA 1
ATOM 3576 C C . PRO B 2 92 ? -3.046 16.044 27.916 1.00 59.71 92 PRO B C 1
ATOM 3577 O O . PRO B 2 92 ? -2.127 16.705 27.433 1.00 59.52 92 PRO B O 1
ATOM 3581 N N . ARG B 2 93 ? -3.021 14.698 28.005 1.00 55.92 93 ARG B N 1
ATOM 3582 C CA . ARG B 2 93 ? -1.922 13.839 27.545 1.00 55.58 93 ARG B CA 1
ATOM 3583 C C . ARG B 2 93 ? -1.563 14.013 26.056 1.00 59.11 93 ARG B C 1
ATOM 3584 O O . ARG B 2 93 ? -0.411 13.785 25.678 1.00 59.07 93 ARG B O 1
ATOM 3592 N N . LEU B 2 94 ? -2.543 14.439 25.225 1.00 54.92 94 LEU B N 1
ATOM 3593 C CA . LEU B 2 94 ? -2.388 14.655 23.779 1.00 53.95 94 LEU B CA 1
ATOM 3594 C C . LEU B 2 94 ? -1.426 15.791 23.394 1.00 56.99 94 LEU B C 1
ATOM 3595 O O . LEU B 2 94 ? -1.061 15.905 22.222 1.00 56.18 94 LEU B O 1
ATOM 3600 N N . MET B 2 95 ? -0.990 16.600 24.381 1.00 53.37 95 MET B N 1
ATOM 3601 C CA . MET B 2 95 ? -0.040 17.701 24.195 1.00 52.90 95 MET B CA 1
ATOM 3602 C C . MET B 2 95 ? 1.415 17.207 24.161 1.00 56.91 95 MET B C 1
ATOM 3603 O O . MET B 2 95 ? 2.307 17.990 23.832 1.00 55.62 95 MET B O 1
ATOM 3608 N N . PHE B 2 96 ? 1.665 15.923 24.517 1.00 55.20 96 PHE B N 1
ATOM 3609 C CA . PHE B 2 96 ? 3.026 15.374 24.611 1.00 55.77 96 PHE B CA 1
ATOM 3610 C C . PHE B 2 96 ? 3.299 14.075 23.847 1.00 61.82 96 PHE B C 1
ATOM 3611 O O . PHE B 2 96 ? 4.467 13.718 23.677 1.00 61.82 96 PHE B O 1
ATOM 3619 N N . ASP B 2 97 ? 2.248 13.374 23.387 1.00 59.91 97 ASP B N 1
ATOM 3620 C CA . ASP B 2 97 ? 2.385 12.104 22.665 1.00 60.61 97 ASP B CA 1
ATOM 3621 C C . ASP B 2 97 ? 3.105 12.216 21.322 1.00 66.42 97 ASP B C 1
ATOM 3622 O O . ASP B 2 97 ? 3.087 13.282 20.704 1.00 66.29 97 ASP B O 1
ATOM 3627 N N . LYS B 2 98 ? 3.753 11.115 20.885 1.00 64.75 98 LYS B N 1
ATOM 3628 C CA . LYS B 2 98 ? 4.459 11.030 19.602 1.00 65.33 98 LYS B CA 1
ATOM 3629 C C . LYS B 2 98 ? 3.415 10.999 18.482 1.00 71.50 98 LYS B C 1
ATOM 3630 O O . LYS B 2 98 ? 2.430 10.262 18.588 1.00 71.22 98 LYS B O 1
ATOM 3632 N N . GLU B 2 99 ? 3.600 11.829 17.440 1.00 69.74 99 GLU B N 1
ATOM 3633 C CA . GLU B 2 99 ? 2.626 11.938 16.351 1.00 70.52 99 GLU B CA 1
ATOM 3634 C C . GLU B 2 99 ? 3.092 11.432 14.996 1.00 77.57 99 GLU B C 1
ATOM 3635 O O . GLU B 2 99 ? 4.235 11.668 14.595 1.00 77.32 99 GLU B O 1
ATOM 3641 N N . GLU B 2 100 ? 2.171 10.766 14.277 1.00 76.34 100 GLU B N 1
ATOM 3642 C CA . GLU B 2 100 ? 2.366 10.243 12.923 1.00 77.02 100 GLU B CA 1
ATOM 3643 C C . GLU B 2 100 ? 2.098 11.374 11.921 1.00 82.26 100 GLU B C 1
ATOM 3644 O O . GLU B 2 100 ? 1.450 12.364 12.281 1.00 82.04 100 GLU B O 1
ATOM 3650 N N . GLU B 2 101 ? 2.584 11.219 10.668 1.00 79.22 101 GLU B N 1
ATOM 3651 C CA . GLU B 2 101 ? 2.443 12.197 9.580 1.00 79.17 101 GLU B CA 1
ATOM 3652 C C . GLU B 2 101 ? 1.010 12.722 9.392 1.00 82.79 101 GLU B C 1
ATOM 3653 O O . GLU B 2 101 ? 0.104 11.955 9.051 1.00 82.50 101 GLU B O 1
ATOM 3655 N N . GLY B 2 102 ? 0.827 14.014 9.684 1.00 78.71 102 GLY B N 1
ATOM 3656 C CA . GLY B 2 102 ? -0.444 14.729 9.568 1.00 77.99 102 GLY B CA 1
ATOM 3657 C C . GLY B 2 102 ? -1.554 14.341 10.533 1.00 80.27 102 GLY B C 1
ATOM 3658 O O . GLY B 2 102 ? -2.632 14.945 10.496 1.00 79.93 102 GLY B O 1
ATOM 3659 N N . LEU B 2 103 ? -1.310 13.337 11.402 1.00 75.08 103 LEU B N 1
ATOM 3660 C CA . LEU B 2 103 ? -2.295 12.847 12.372 1.00 73.83 103 LEU B CA 1
ATOM 3661 C C . LEU B 2 103 ? -2.098 13.493 13.750 1.00 73.59 103 LEU B C 1
ATOM 3662 O O . LEU B 2 103 ? -1.715 12.823 14.716 1.00 72.93 103 LEU B O 1
ATOM 3667 N N . ALA B 2 104 ? -2.359 14.812 13.822 1.00 67.03 104 ALA B N 1
ATOM 3668 C CA . ALA B 2 104 ? -2.209 15.611 15.038 1.00 65.42 104 ALA B CA 1
ATOM 3669 C C . ALA B 2 104 ? -3.286 15.319 16.083 1.00 66.48 104 ALA B C 1
ATOM 3670 O O . ALA B 2 104 ? -4.476 15.269 15.762 1.00 65.82 104 ALA B O 1
ATOM 3672 N N . THR B 2 105 ? -2.848 15.116 17.336 1.00 61.12 105 THR B N 1
ATOM 3673 C CA . THR B 2 105 ? -3.696 14.860 18.507 1.00 59.89 105 THR B CA 1
ATOM 3674 C C . THR B 2 105 ? -3.571 16.070 19.426 1.00 60.89 105 THR B C 1
ATOM 3675 O O . THR B 2 105 ? -2.456 16.505 19.704 1.00 59.91 105 THR B O 1
ATOM 3679 N N . TYR B 2 106 ? -4.702 16.623 19.886 1.00 55.88 106 TYR B N 1
ATOM 3680 C CA . TYR B 2 106 ? -4.681 17.830 20.705 1.00 55.17 106 TYR B CA 1
ATOM 3681 C C . TYR B 2 106 ? -5.552 17.812 21.950 1.00 57.71 106 TYR B C 1
ATOM 3682 O O . TYR B 2 106 ? -6.603 17.177 21.953 1.00 57.52 106 TYR B O 1
ATOM 3691 N N . TRP B 2 107 ? -5.139 18.564 22.992 1.00 52.82 107 TRP B N 1
ATOM 3692 C CA . TRP B 2 107 ? -5.948 18.776 24.190 1.00 51.92 107 TRP B CA 1
ATOM 3693 C C . TRP B 2 107 ? -6.824 19.973 23.836 1.00 54.67 107 TRP B C 1
ATOM 3694 O O . TRP B 2 107 ? -6.321 20.933 23.255 1.00 54.37 107 TRP B O 1
ATOM 3705 N N . GLN B 2 108 ? -8.109 19.934 24.188 1.00 50.10 108 GLN B N 1
ATOM 3706 C CA . GLN B 2 108 ? -9.012 21.038 23.890 1.00 49.45 108 GLN B CA 1
ATOM 3707 C C . GLN B 2 108 ? -9.753 21.505 25.139 1.00 53.12 108 GLN B C 1
ATOM 3708 O O . GLN B 2 108 ? -10.150 20.686 25.969 1.00 52.85 108 GLN B O 1
ATOM 3714 N N . SER B 2 109 ? -9.897 22.829 25.286 1.00 49.29 109 SER B N 1
ATOM 3715 C CA . SER B 2 109 ? -10.611 23.437 26.402 1.00 48.98 109 SER B CA 1
ATOM 3716 C C . SER B 2 109 ? -12.087 23.592 26.038 1.00 52.53 109 SER B C 1
ATOM 3717 O O . SER B 2 109 ? -12.442 23.465 24.868 1.00 52.37 109 SER B O 1
ATOM 3720 N N . ILE B 2 110 ? -12.936 23.912 27.025 1.00 49.26 110 ILE B N 1
ATOM 3721 C CA . ILE B 2 110 ? -14.366 24.176 26.813 1.00 49.28 110 ILE B CA 1
ATOM 3722 C C . ILE B 2 110 ? -14.548 25.494 26.007 1.00 53.84 110 ILE B C 1
ATOM 3723 O O . ILE B 2 110 ? -13.609 26.302 25.934 1.00 53.35 110 ILE B O 1
ATOM 3728 N N . THR B 2 111 ? -15.745 25.709 25.414 1.00 50.17 111 THR B N 1
ATOM 3729 C CA . THR B 2 111 ? -16.042 26.949 24.687 1.00 50.17 111 THR B CA 1
ATOM 3730 C C . THR B 2 111 ? -16.220 28.100 25.700 1.00 54.60 111 THR B C 1
ATOM 3731 O O . THR B 2 111 ? -16.490 27.845 26.879 1.00 53.65 111 THR B O 1
ATOM 3735 N N . TRP B 2 112 ? -16.101 29.359 25.236 1.00 51.99 112 TRP B N 1
ATOM 3736 C CA . TRP B 2 112 ? -16.271 30.543 26.079 1.00 52.23 112 TRP B CA 1
ATOM 3737 C C . TRP B 2 112 ? -17.764 30.839 26.377 1.00 57.95 112 TRP B C 1
ATOM 3738 O O . TRP B 2 112 ? -18.194 31.995 26.316 1.00 57.58 112 TRP B O 1
ATOM 3749 N N . SER B 2 113 ? -18.540 29.792 26.736 1.00 55.72 113 SER B N 1
ATOM 3750 C CA . SER B 2 113 ? -19.965 29.875 27.080 1.00 56.12 113 SER B CA 1
ATOM 3751 C C . SER B 2 113 ? -20.214 30.733 28.325 1.00 61.01 113 SER B C 1
ATOM 3752 O O . SER B 2 113 ? -21.279 31.342 28.442 1.00 60.67 113 SER B O 1
ATOM 3755 N N . ARG B 2 114 ? -19.216 30.802 29.232 1.00 58.65 114 ARG B N 1
ATOM 3756 C CA . ARG B 2 114 ? -19.254 31.573 30.477 1.00 58.97 114 ARG B CA 1
ATOM 3757 C C . ARG B 2 114 ? -18.927 33.074 30.299 1.00 63.57 114 ARG B C 1
ATOM 3758 O O . ARG B 2 114 ? -18.883 33.796 31.295 1.00 62.82 114 ARG B O 1
ATOM 3766 N N . TYR B 2 115 ? -18.734 33.549 29.043 1.00 61.33 115 TYR B N 1
ATOM 3767 C CA . TYR B 2 115 ? -18.450 34.961 28.723 1.00 61.41 115 TYR B CA 1
ATOM 3768 C C . TYR B 2 115 ? -19.584 35.876 29.261 1.00 65.39 115 TYR B C 1
ATOM 3769 O O . TYR B 2 115 ? -20.740 35.442 29.221 1.00 64.79 115 TYR B O 1
ATOM 3778 N N . PRO B 2 116 ? -19.316 37.090 29.827 1.00 62.27 116 PRO B N 1
ATOM 3779 C CA . PRO B 2 116 ? -18.034 37.821 29.957 1.00 61.85 116 PRO B CA 1
ATOM 3780 C C . PRO B 2 116 ? -16.950 37.293 30.904 1.00 65.24 116 PRO B C 1
ATOM 3781 O O . PRO B 2 116 ? -15.841 37.837 30.871 1.00 64.84 116 PRO B O 1
ATOM 3785 N N . SER B 2 117 ? -17.239 36.257 31.731 1.00 61.36 117 SER B N 1
ATOM 3786 C CA . SER B 2 117 ? -16.246 35.687 32.656 1.00 60.96 117 SER B CA 1
ATOM 3787 C C . SER B 2 117 ? -15.084 35.085 31.859 1.00 64.10 117 SER B C 1
ATOM 3788 O O . SER B 2 117 ? -15.335 34.321 30.923 1.00 63.70 117 SER B O 1
ATOM 3791 N N . PRO B 2 118 ? -13.822 35.477 32.160 1.00 59.96 118 PRO B N 1
ATOM 3792 C CA . PRO B 2 118 ? -12.682 35.001 31.353 1.00 59.48 118 PRO B CA 1
ATOM 3793 C C . PRO B 2 118 ? -12.498 33.495 31.234 1.00 61.97 118 PRO B C 1
ATOM 3794 O O . PRO B 2 118 ? -12.812 32.747 32.162 1.00 61.78 118 PRO B O 1
ATOM 3798 N N . LEU B 2 119 ? -11.996 33.063 30.067 1.00 56.73 119 LEU B N 1
ATOM 3799 C CA . LEU B 2 119 ? -11.691 31.671 29.781 1.00 55.56 119 LEU B CA 1
ATOM 3800 C C . LEU B 2 119 ? -10.200 31.528 30.063 1.00 57.49 119 LEU B C 1
ATOM 3801 O O . LEU B 2 119 ? -9.366 31.934 29.252 1.00 56.49 119 LEU B O 1
ATOM 3806 N N . GLU B 2 120 ? -9.877 31.043 31.271 1.00 53.35 120 GLU B N 1
ATOM 3807 C CA . GLU B 2 120 ? -8.506 30.894 31.744 1.00 52.66 120 GLU B CA 1
ATOM 3808 C C . GLU B 2 120 ? -8.156 29.458 32.077 1.00 55.40 120 GLU B C 1
ATOM 3809 O O . GLU B 2 120 ? -8.971 28.741 32.656 1.00 54.98 120 GLU B O 1
ATOM 3815 N N . ALA B 2 121 ? -6.925 29.047 31.720 1.00 51.21 121 ALA B N 1
ATOM 3816 C CA . ALA B 2 121 ? -6.400 27.706 31.963 1.00 50.59 121 ALA B CA 1
ATOM 3817 C C . ALA B 2 121 ? -4.902 27.732 32.267 1.00 54.86 121 ALA B C 1
ATOM 3818 O O . ALA B 2 121 ? -4.153 28.466 31.620 1.00 54.14 121 ALA B O 1
ATOM 3820 N N . ASN B 2 122 ? -4.475 26.935 33.262 1.00 52.53 122 ASN B N 1
ATOM 3821 C CA . ASN B 2 122 ? -3.074 26.792 33.660 1.00 52.83 122 ASN B CA 1
ATOM 3822 C C . ASN B 2 122 ? -2.590 25.371 33.356 1.00 57.35 122 ASN B C 1
ATOM 3823 O O . ASN B 2 122 ? -3.088 24.411 33.949 1.00 57.43 122 ASN B O 1
ATOM 3828 N N . ILE B 2 123 ? -1.640 25.242 32.407 1.00 54.06 123 ILE B N 1
ATOM 3829 C CA . ILE B 2 123 ? -1.029 23.968 32.011 1.00 53.80 123 ILE B CA 1
ATOM 3830 C C . ILE B 2 123 ? 0.351 23.914 32.658 1.00 58.38 123 ILE B C 1
ATOM 3831 O O . ILE B 2 123 ? 1.235 24.688 32.289 1.00 58.14 123 ILE B O 1
ATOM 3836 N N . THR B 2 124 ? 0.514 23.027 33.652 1.00 55.18 124 THR B N 1
ATOM 3837 C CA . THR B 2 124 ? 1.766 22.874 34.390 1.00 54.74 124 THR B CA 1
ATOM 3838 C C . THR B 2 124 ? 2.502 21.614 33.939 1.00 58.77 124 THR B C 1
ATOM 3839 O O . THR B 2 124 ? 1.919 20.528 33.905 1.00 58.36 124 THR B O 1
ATOM 3843 N N . LEU B 2 125 ? 3.780 21.777 33.567 1.00 55.71 125 LEU B N 1
ATOM 3844 C CA . LEU B 2 125 ? 4.654 20.697 33.111 1.00 55.76 125 LEU B CA 1
ATOM 3845 C C . LEU B 2 125 ? 5.589 20.326 34.258 1.00 60.05 125 LEU B C 1
ATOM 3846 O O . LEU B 2 125 ? 6.549 21.047 34.537 1.00 59.46 125 LEU B O 1
ATOM 3851 N N . SER B 2 126 ? 5.279 19.218 34.942 1.00 56.83 126 SER B N 1
ATOM 3852 C CA . SER B 2 126 ? 6.036 18.734 36.092 1.00 56.70 126 SER B CA 1
ATOM 3853 C C . SER B 2 126 ? 6.986 17.611 35.700 1.00 61.36 126 SER B C 1
ATOM 3854 O O . SER B 2 126 ? 6.592 16.681 34.994 1.00 61.51 126 SER B O 1
ATOM 3857 N N . TRP B 2 127 ? 8.242 17.707 36.150 1.00 57.99 127 TRP B N 1
ATOM 3858 C CA . TRP B 2 127 ? 9.275 16.711 35.870 1.00 57.77 127 TRP B CA 1
ATOM 3859 C C . TRP B 2 127 ? 9.834 16.064 37.142 1.00 60.48 127 TRP B C 1
ATOM 3860 O O . TRP B 2 127 ? 10.348 14.944 37.063 1.00 59.91 127 TRP B O 1
ATOM 3871 N N . ASN B 2 128 ? 9.752 16.775 38.304 1.00 56.01 128 ASN B N 1
ATOM 3872 C CA . ASN B 2 128 ? 10.263 16.350 39.625 1.00 55.35 128 ASN B CA 1
ATOM 3873 C C . ASN B 2 128 ? 11.801 16.153 39.575 1.00 57.16 128 ASN B C 1
ATOM 3874 O O . ASN B 2 128 ? 12.373 15.388 40.361 1.00 56.92 128 ASN B O 1
ATOM 3879 N N . LYS B 2 129 ? 12.460 16.880 38.642 1.00 51.54 129 LYS B N 1
ATOM 3880 C CA . LYS B 2 129 ? 13.896 16.818 38.368 1.00 50.44 129 LYS B CA 1
ATOM 3881 C C . LYS B 2 129 ? 14.361 18.109 37.677 1.00 54.00 129 LYS B C 1
ATOM 3882 O O . LYS B 2 129 ? 13.641 18.638 36.827 1.00 53.58 129 LYS B O 1
ATOM 3888 N N . THR B 2 130 ? 15.565 18.608 38.036 1.00 50.78 130 THR B N 1
ATOM 3889 C CA . THR B 2 130 ? 16.141 19.811 37.426 1.00 50.76 130 THR B CA 1
ATOM 3890 C C . THR B 2 130 ? 16.621 19.487 36.020 1.00 54.86 130 THR B C 1
ATOM 3891 O O . THR B 2 130 ? 17.497 18.637 35.839 1.00 54.77 130 THR B O 1
ATOM 3895 N N . VAL B 2 131 ? 16.009 20.137 35.026 1.00 51.39 131 VAL B N 1
ATOM 3896 C CA . VAL B 2 131 ? 16.334 19.953 33.611 1.00 50.98 131 VAL B CA 1
ATOM 3897 C C . VAL B 2 131 ? 16.864 21.242 32.992 1.00 54.94 131 VAL B C 1
ATOM 3898 O O . VAL B 2 131 ? 16.360 22.326 33.293 1.00 54.79 131 VAL B O 1
ATOM 3902 N N . GLU B 2 132 ? 17.903 21.116 32.157 1.00 51.25 132 GLU B N 1
ATOM 3903 C CA . GLU B 2 132 ? 18.551 22.230 31.468 1.00 50.96 132 GLU B CA 1
ATOM 3904 C C . GLU B 2 132 ? 18.044 22.302 30.019 1.00 53.78 132 GLU B C 1
ATOM 3905 O O . GLU B 2 132 ? 18.112 21.299 29.304 1.00 53.40 132 GLU B O 1
ATOM 3911 N N . LEU B 2 133 ? 17.519 23.476 29.596 1.00 48.90 133 LEU B N 1
ATOM 3912 C CA . LEU B 2 133 ? 17.009 23.688 28.238 1.00 47.82 133 LEU B CA 1
ATOM 3913 C C . LEU B 2 133 ? 18.154 23.906 27.249 1.00 51.81 133 LEU B C 1
ATOM 3914 O O . LEU B 2 133 ? 19.065 24.689 27.529 1.00 50.72 133 LEU B O 1
ATOM 3919 N N . THR B 2 134 ? 18.104 23.210 26.095 1.00 49.03 134 THR B N 1
ATOM 3920 C CA . THR B 2 134 ? 19.115 23.325 25.033 1.00 49.17 134 THR B CA 1
ATOM 3921 C C . THR B 2 134 ? 18.530 23.946 23.755 1.00 52.30 134 THR B C 1
ATOM 3922 O O . THR B 2 134 ? 19.267 24.556 22.977 1.00 51.63 134 THR B O 1
ATOM 3926 N N . ASP B 2 135 ? 17.207 23.781 23.542 1.00 48.44 135 ASP B N 1
ATOM 3927 C CA . ASP B 2 135 ? 16.484 24.312 22.386 1.00 47.89 135 ASP B CA 1
ATOM 3928 C C . ASP B 2 135 ? 15.195 25.041 22.799 1.00 49.93 135 ASP B C 1
ATOM 3929 O O . ASP B 2 135 ? 14.798 24.994 23.972 1.00 48.85 135 ASP B O 1
ATOM 3934 N N . ASP B 2 136 ? 14.553 25.718 21.823 1.00 45.49 136 ASP B N 1
ATOM 3935 C CA . ASP B 2 136 ? 13.335 26.506 21.996 1.00 45.06 136 ASP B CA 1
ATOM 3936 C C . ASP B 2 136 ? 12.121 25.712 22.478 1.00 48.38 136 ASP B C 1
ATOM 3937 O O . ASP B 2 136 ? 11.837 24.629 21.962 1.00 48.32 136 ASP B O 1
ATOM 3942 N N . VAL B 2 137 ? 11.395 26.269 23.462 1.00 44.12 137 VAL B N 1
ATOM 3943 C CA . VAL B 2 137 ? 10.154 25.684 23.972 1.00 43.56 137 VAL B CA 1
ATOM 3944 C C . VAL B 2 137 ? 9.105 26.079 22.927 1.00 46.42 137 VAL B C 1
ATOM 3945 O O . VAL B 2 137 ? 8.776 27.259 22.821 1.00 45.69 137 VAL B O 1
ATOM 3949 N N . VAL B 2 138 ? 8.645 25.117 22.111 1.00 42.46 138 VAL B N 1
ATOM 3950 C CA . VAL B 2 138 ? 7.680 25.403 21.042 1.00 41.59 138 VAL B CA 1
ATOM 3951 C C . VAL B 2 138 ? 6.315 24.800 21.346 1.00 45.94 138 VAL B C 1
ATOM 3952 O O . VAL B 2 138 ? 6.178 23.578 21.434 1.00 45.64 138 VAL B O 1
ATOM 3956 N N . MET B 2 139 ? 5.306 25.666 21.485 1.00 43.08 139 MET B N 1
ATOM 3957 C CA . MET B 2 139 ? 3.922 25.274 21.755 1.00 43.21 139 MET B CA 1
ATOM 3958 C C . MET B 2 139 ? 3.141 25.367 20.451 1.00 45.73 139 MET B C 1
ATOM 3959 O O . MET B 2 139 ? 3.146 26.416 19.813 1.00 45.27 139 MET B O 1
ATOM 3964 N N . THR B 2 140 ? 2.509 24.261 20.036 1.00 42.02 140 THR B N 1
ATOM 3965 C CA . THR B 2 140 ? 1.737 24.173 18.792 1.00 41.54 140 THR B CA 1
ATOM 3966 C C . THR B 2 140 ? 0.248 24.201 19.095 1.00 45.16 140 THR B C 1
ATOM 3967 O O . THR B 2 140 ? -0.287 23.266 19.692 1.00 44.50 140 THR B O 1
ATOM 3971 N N . PHE B 2 141 ? -0.413 25.281 18.673 1.00 41.71 141 PHE B N 1
ATOM 3972 C CA . PHE B 2 141 ? -1.840 25.480 18.876 1.00 41.45 141 PHE B CA 1
ATOM 3973 C C . PHE B 2 141 ? -2.641 25.098 17.638 1.00 46.28 141 PHE B C 1
ATOM 3974 O O . PHE B 2 141 ? -2.170 25.269 16.509 1.00 45.68 141 PHE B O 1
ATOM 3982 N N . GLU B 2 142 ? -3.852 24.570 17.857 1.00 43.34 142 GLU B N 1
ATOM 3983 C CA . GLU B 2 142 ? -4.765 24.190 16.784 1.00 43.48 142 GLU B CA 1
ATOM 3984 C C . GLU B 2 142 ? -5.930 25.161 16.758 1.00 48.30 142 GLU B C 1
ATOM 3985 O O . GLU B 2 142 ? -6.505 25.472 17.810 1.00 47.99 142 GLU B O 1
ATOM 3991 N N . TYR B 2 143 ? -6.260 25.656 15.554 1.00 45.22 143 TYR B N 1
ATOM 3992 C CA . TYR B 2 143 ? -7.362 26.585 15.305 1.00 45.24 143 TYR B CA 1
ATOM 3993 C C . TYR B 2 143 ? -7.272 27.956 16.024 1.00 48.46 143 TYR B C 1
ATOM 3994 O O . TYR B 2 143 ? -8.296 28.620 16.218 1.00 48.07 143 TYR B O 1
ATOM 4003 N N . GLY B 2 144 ? -6.044 28.379 16.362 1.00 44.58 144 GLY B N 1
ATOM 4004 C CA . GLY B 2 144 ? -5.785 29.671 16.992 1.00 44.16 144 GLY B CA 1
ATOM 4005 C C . GLY B 2 144 ? -4.945 29.690 18.257 1.00 48.18 144 GLY B C 1
ATOM 4006 O O . GLY B 2 144 ? -5.197 28.929 19.198 1.00 48.49 144 GLY B O 1
ATOM 4007 N N . ARG B 2 145 ? -3.954 30.597 18.286 1.00 44.00 145 ARG B N 1
ATOM 4008 C CA . ARG B 2 145 ? -3.046 30.851 19.411 1.00 43.33 145 ARG B CA 1
ATOM 4009 C C . ARG B 2 145 ? -3.758 31.807 20.378 1.00 48.60 145 ARG B C 1
ATOM 4010 O O . ARG B 2 145 ? -4.641 32.549 19.936 1.00 48.13 145 ARG B O 1
ATOM 4018 N N . PRO B 2 146 ? -3.402 31.850 21.684 1.00 45.87 146 PRO B N 1
ATOM 4019 C CA . PRO B 2 146 ? -4.098 32.774 22.584 1.00 45.85 146 PRO B CA 1
ATOM 4020 C C . PRO B 2 146 ? -3.701 34.228 22.360 1.00 50.59 146 PRO B C 1
ATOM 4021 O O . PRO B 2 146 ? -2.564 34.521 21.980 1.00 50.17 146 PRO B O 1
ATOM 4025 N N . THR B 2 147 ? -4.663 35.132 22.593 1.00 47.72 147 THR B N 1
ATOM 4026 C CA . THR B 2 147 ? -4.520 36.582 22.505 1.00 47.53 147 THR B CA 1
ATOM 4027 C C . THR B 2 147 ? -3.638 37.048 23.677 1.00 51.34 147 THR B C 1
ATOM 4028 O O . THR B 2 147 ? -2.839 37.969 23.510 1.00 50.58 147 THR B O 1
ATOM 4032 N N . VAL B 2 148 ? -3.801 36.407 24.864 1.00 47.72 148 VAL B N 1
ATOM 4033 C CA . VAL B 2 148 ? -3.066 36.708 26.099 1.00 46.82 148 VAL B CA 1
ATOM 4034 C C . VAL B 2 148 ? -2.603 35.391 26.773 1.00 49.46 148 VAL B C 1
ATOM 4035 O O . VAL B 2 148 ? -3.427 34.512 27.038 1.00 49.27 148 VAL B O 1
ATOM 4039 N N . MET B 2 149 ? -1.291 35.269 27.049 1.00 44.55 149 MET B N 1
ATOM 4040 C CA . MET B 2 149 ? -0.689 34.120 27.736 1.00 43.91 149 MET B CA 1
ATOM 4041 C C . MET B 2 149 ? 0.672 34.436 28.389 1.00 47.93 149 MET B C 1
ATOM 4042 O O . MET B 2 149 ? 1.323 35.420 28.025 1.00 47.28 149 MET B O 1
ATOM 4047 N N . VAL B 2 150 ? 1.076 33.615 29.380 1.00 44.43 150 VAL B N 1
ATOM 4048 C CA . VAL B 2 150 ? 2.342 33.774 30.111 1.00 44.23 150 VAL B CA 1
ATOM 4049 C C . VAL B 2 150 ? 3.050 32.415 30.201 1.00 47.73 150 VAL B C 1
ATOM 4050 O O . VAL B 2 150 ? 2.396 31.396 30.424 1.00 46.89 150 VAL B O 1
ATOM 4054 N N . LEU B 2 151 ? 4.386 32.410 30.056 1.00 44.66 151 LEU B N 1
ATOM 4055 C CA . LEU B 2 151 ? 5.209 31.217 30.235 1.00 44.58 151 LEU B CA 1
ATOM 4056 C C . LEU B 2 151 ? 6.072 31.435 31.490 1.00 49.54 151 LEU B C 1
ATOM 4057 O O . LEU B 2 151 ? 6.848 32.392 31.546 1.00 48.92 151 LEU B O 1
ATOM 4062 N N . GLU B 2 152 ? 5.898 30.571 32.504 1.00 47.44 152 GLU B N 1
ATOM 4063 C CA . GLU B 2 152 ? 6.611 30.652 33.787 1.00 47.95 152 GLU B CA 1
ATOM 4064 C C . GLU B 2 152 ? 7.441 29.400 34.067 1.00 52.40 152 GLU B C 1
ATOM 4065 O O . GLU B 2 152 ? 7.163 28.337 33.503 1.00 51.92 152 GLU B O 1
ATOM 4071 N N . LYS B 2 153 ? 8.442 29.527 34.963 1.00 49.20 153 LYS B N 1
ATOM 4072 C CA . LYS B 2 153 ? 9.288 28.413 35.396 1.00 49.25 153 LYS B CA 1
ATOM 4073 C C . LYS B 2 153 ? 9.474 28.365 36.923 1.00 55.46 153 LYS B C 1
ATOM 4074 O O . LYS B 2 153 ? 9.470 29.404 37.593 1.00 54.22 153 LYS B O 1
ATOM 4080 N N . SER B 2 154 ? 9.621 27.140 37.457 1.00 54.43 154 SER B N 1
ATOM 4081 C CA . SER B 2 154 ? 9.862 26.873 38.873 1.00 54.87 154 SER B CA 1
ATOM 4082 C C . SER B 2 154 ? 11.104 26.002 39.032 1.00 60.06 154 SER B C 1
ATOM 4083 O O . SER B 2 154 ? 11.281 25.041 38.281 1.00 59.58 154 SER B O 1
ATOM 4086 N N . LEU B 2 155 ? 11.969 26.353 39.998 1.00 58.00 155 LEU B N 1
ATOM 4087 C CA . LEU B 2 155 ? 13.190 25.609 40.316 1.00 58.37 155 LEU B CA 1
ATOM 4088 C C . LEU B 2 155 ? 13.024 24.768 41.594 1.00 63.84 155 LEU B C 1
ATOM 4089 O O . LEU B 2 155 ? 13.902 23.963 41.915 1.00 63.60 155 LEU B O 1
ATOM 4094 N N . ASP B 2 156 ? 11.894 24.948 42.306 1.00 61.53 156 ASP B N 1
ATOM 4095 C CA . ASP B 2 156 ? 11.587 24.261 43.561 1.00 62.03 156 ASP B CA 1
ATOM 4096 C C . ASP B 2 156 ? 10.244 23.510 43.536 1.00 67.40 156 ASP B C 1
ATOM 4097 O O . ASP B 2 156 ? 9.393 23.711 44.413 1.00 67.29 156 ASP B O 1
ATOM 4102 N N . ASN B 2 157 ? 10.061 22.650 42.513 1.00 64.29 157 ASN B N 1
ATOM 4103 C CA . ASN B 2 157 ? 8.892 21.784 42.304 1.00 64.34 157 ASN B CA 1
ATOM 4104 C C . ASN B 2 157 ? 7.488 22.431 42.337 1.00 68.54 157 ASN B C 1
ATOM 4105 O O . ASN B 2 157 ? 6.487 21.710 42.399 1.00 68.02 157 ASN B O 1
ATOM 4110 N N . GLY B 2 158 ? 7.429 23.762 42.263 1.00 65.34 158 GLY B N 1
ATOM 4111 C CA . GLY B 2 158 ? 6.174 24.507 42.267 1.00 65.32 158 GLY B CA 1
ATOM 4112 C C . GLY B 2 158 ? 5.950 25.415 43.462 1.00 69.91 158 GLY B C 1
ATOM 4113 O O . GLY B 2 158 ? 4.843 25.937 43.632 1.00 69.76 158 GLY B O 1
ATOM 4114 N N . ARG B 2 159 ? 6.987 25.622 44.297 1.00 66.60 159 ARG B N 1
ATOM 4115 C CA . ARG B 2 159 ? 6.891 26.491 45.472 1.00 66.52 159 ARG B CA 1
ATOM 4116 C C . ARG B 2 159 ? 6.910 27.959 45.039 1.00 70.25 159 ARG B C 1
ATOM 4117 O O . ARG B 2 159 ? 5.916 28.660 45.246 1.00 70.46 159 ARG B O 1
ATOM 4119 N N . THR B 2 160 ? 8.009 28.408 44.398 1.00 65.86 160 THR B N 1
ATOM 4120 C CA . THR B 2 160 ? 8.147 29.772 43.875 1.00 65.27 160 THR B CA 1
ATOM 4121 C C . THR B 2 160 ? 8.110 29.751 42.344 1.00 68.45 160 THR B C 1
ATOM 4122 O O . THR B 2 160 ? 8.577 28.786 41.728 1.00 67.42 160 THR B O 1
ATOM 4126 N N . TRP B 2 161 ? 7.554 30.812 41.736 1.00 64.90 161 TRP B N 1
ATOM 4127 C CA . TRP B 2 161 ? 7.433 30.925 40.280 1.00 64.55 161 TRP B CA 1
ATOM 4128 C C . TRP B 2 161 ? 7.956 32.246 39.743 1.00 67.35 161 TRP B C 1
ATOM 4129 O O . TRP B 2 161 ? 7.700 33.301 40.331 1.00 67.05 161 TRP B O 1
ATOM 4140 N N . GLN B 2 162 ? 8.676 32.184 38.611 1.00 62.89 162 GLN B N 1
ATOM 4141 C CA . GLN B 2 162 ? 9.222 33.360 37.930 1.00 62.14 162 GLN B CA 1
ATOM 4142 C C . GLN B 2 162 ? 8.885 33.346 36.426 1.00 63.78 162 GLN B C 1
ATOM 4143 O O . GLN B 2 162 ? 8.905 32.274 35.811 1.00 63.17 162 GLN B O 1
ATOM 4149 N N . PRO B 2 163 ? 8.530 34.501 35.815 1.00 58.76 163 PRO B N 1
ATOM 4150 C CA . PRO B 2 163 ? 8.173 34.478 34.388 1.00 57.71 163 PRO B CA 1
ATOM 4151 C C . PRO B 2 163 ? 9.364 34.384 33.442 1.00 58.92 163 PRO B C 1
ATOM 4152 O O . PRO B 2 163 ? 10.435 34.928 33.720 1.00 58.12 163 PRO B O 1
ATOM 4156 N N . TYR B 2 164 ? 9.159 33.684 32.317 1.00 53.76 164 TYR B N 1
ATOM 4157 C CA . TYR B 2 164 ? 10.143 33.518 31.253 1.00 52.57 164 TYR B CA 1
ATOM 4158 C C . TYR B 2 164 ? 9.906 34.593 30.174 1.00 54.05 164 TYR B C 1
ATOM 4159 O O . TYR B 2 164 ? 10.831 35.332 29.833 1.00 53.52 164 TYR B O 1
ATOM 4168 N N . GLN B 2 165 ? 8.655 34.690 29.665 1.00 49.00 165 GLN B N 1
ATOM 4169 C CA . GLN B 2 165 ? 8.236 35.630 28.621 1.00 48.22 165 GLN B CA 1
ATOM 4170 C C . GLN B 2 165 ? 6.713 35.835 28.651 1.00 51.02 165 GLN B C 1
ATOM 4171 O O . GLN B 2 165 ? 5.963 34.892 28.922 1.00 50.29 165 GLN B O 1
ATOM 4177 N N . PHE B 2 166 ? 6.267 37.073 28.368 1.00 46.98 166 PHE B N 1
ATOM 4178 C CA . PHE B 2 166 ? 4.851 37.443 28.298 1.00 46.30 166 PHE B CA 1
ATOM 4179 C C . PHE B 2 166 ? 4.402 37.504 26.836 1.00 49.21 166 PHE B C 1
ATOM 4180 O O . PHE B 2 166 ? 5.123 38.041 25.991 1.00 48.07 166 PHE B O 1
ATOM 4188 N N . TYR B 2 167 ? 3.225 36.928 26.540 1.00 45.74 167 TYR B N 1
ATOM 4189 C CA . TYR B 2 167 ? 2.671 36.886 25.187 1.00 45.44 167 TYR B CA 1
ATOM 4190 C C . TYR B 2 167 ? 1.296 37.542 25.142 1.00 49.59 167 TYR B C 1
ATOM 4191 O O . TYR B 2 167 ? 0.368 37.105 25.826 1.00 48.59 167 TYR B O 1
ATOM 4200 N N . ALA B 2 168 ? 1.170 38.598 24.331 1.00 47.16 168 ALA B N 1
ATOM 4201 C CA . ALA B 2 168 ? -0.084 39.333 24.176 1.00 47.31 168 ALA B CA 1
ATOM 4202 C C . ALA B 2 168 ? -0.228 39.914 22.775 1.00 51.45 168 ALA B C 1
ATOM 4203 O O . ALA B 2 168 ? 0.777 40.227 22.146 1.00 50.72 168 ALA B O 1
ATOM 4205 N N . GLU B 2 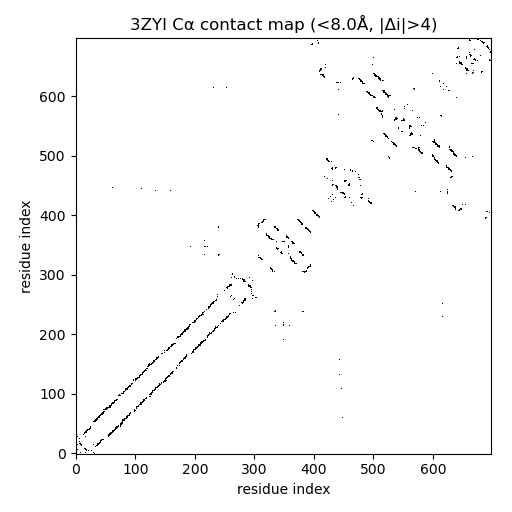169 ? -1.477 40.055 22.281 1.00 49.04 169 GLU B N 1
ATOM 4206 C CA . GLU B 2 169 ? -1.763 40.680 20.981 1.00 49.16 169 GLU B CA 1
ATOM 4207 C C . GLU B 2 169 ? -1.407 42.169 21.145 1.00 53.85 169 GLU B C 1
ATOM 4208 O O . GLU B 2 169 ? -0.707 42.737 20.304 1.00 53.19 169 GLU B O 1
ATOM 4214 N N . ASP B 2 170 ? -1.844 42.763 22.275 1.00 51.41 170 ASP B N 1
ATOM 4215 C CA . ASP B 2 170 ? -1.545 44.129 22.689 1.00 51.67 170 ASP B CA 1
ATOM 4216 C C . ASP B 2 170 ? -0.868 44.023 24.068 1.00 55.97 170 ASP B C 1
ATOM 4217 O O . ASP B 2 170 ? -1.547 43.787 25.075 1.00 55.37 170 ASP B O 1
ATOM 4222 N N . CYS B 2 171 ? 0.478 44.139 24.090 1.00 52.91 171 CYS B N 1
ATOM 4223 C CA . CYS B 2 171 ? 1.303 44.035 25.298 1.00 53.18 171 CYS B CA 1
ATOM 4224 C C . CYS B 2 171 ? 0.975 45.073 26.367 1.00 57.25 171 CYS B C 1
ATOM 4225 O O . CYS B 2 171 ? 1.005 44.744 27.554 1.00 56.60 171 CYS B O 1
ATOM 4228 N N . MET B 2 172 ? 0.658 46.314 25.947 1.00 54.34 172 MET B N 1
ATOM 4229 C CA . MET B 2 172 ? 0.296 47.403 26.853 1.00 54.39 172 MET B CA 1
ATOM 4230 C C . MET B 2 172 ? -1.093 47.229 27.467 1.00 58.08 172 MET B C 1
ATOM 4231 O O . MET B 2 172 ? -1.275 47.547 28.641 1.00 57.69 172 MET B O 1
ATOM 4236 N N . GLU B 2 173 ? -2.063 46.718 26.690 1.00 54.60 173 GLU B N 1
ATOM 4237 C CA . GLU B 2 173 ? -3.427 46.495 27.170 1.00 54.60 173 GLU B CA 1
ATOM 4238 C C . GLU B 2 173 ? -3.510 45.311 28.149 1.00 58.41 173 GLU B C 1
ATOM 4239 O O . GLU B 2 173 ? -4.217 45.404 29.156 1.00 58.01 173 GLU B O 1
ATOM 4245 N N . ALA B 2 174 ? -2.795 44.207 27.856 1.00 54.62 174 ALA B N 1
ATOM 4246 C CA . ALA B 2 174 ? -2.816 43.006 28.698 1.00 54.16 174 ALA B CA 1
ATOM 4247 C C . ALA B 2 174 ? -1.975 43.086 29.977 1.00 56.93 174 ALA B C 1
ATOM 4248 O O . ALA B 2 174 ? -2.482 42.746 31.045 1.00 56.26 174 ALA B O 1
ATOM 4250 N N . PHE B 2 175 ? -0.700 43.516 29.876 1.00 52.88 175 PHE B N 1
ATOM 4251 C CA . PHE B 2 175 ? 0.202 43.561 31.029 1.00 52.43 175 PHE B CA 1
ATOM 4252 C C . PHE B 2 175 ? 0.773 44.933 31.397 1.00 57.51 175 PHE B C 1
ATOM 4253 O O . PHE B 2 175 ? 1.405 45.056 32.450 1.00 57.26 175 PHE B O 1
ATOM 4261 N N . GLY B 2 176 ? 0.560 45.938 30.550 1.00 54.60 176 GLY B N 1
ATOM 4262 C CA . GLY B 2 176 ? 1.100 47.273 30.778 1.00 55.01 176 GLY B CA 1
ATOM 4263 C C . GLY B 2 176 ? 2.597 47.326 30.529 1.00 60.56 176 GLY B C 1
ATOM 4264 O O . GLY B 2 176 ? 3.302 48.159 31.106 1.00 60.11 176 GLY B O 1
ATOM 4265 N N . MET B 2 177 ? 3.087 46.418 29.670 1.00 58.39 177 MET B N 1
ATOM 4266 C CA . MET B 2 177 ? 4.492 46.291 29.291 1.00 58.70 177 MET B CA 1
ATOM 4267 C C . MET B 2 177 ? 4.675 46.722 27.854 1.00 63.90 177 MET B C 1
ATOM 4268 O O . MET B 2 177 ? 3.771 46.535 27.035 1.00 63.66 177 MET B O 1
ATOM 4273 N N . SER B 2 178 ? 5.857 47.279 27.540 1.00 61.32 178 SER B N 1
ATOM 4274 C CA . SER B 2 178 ? 6.207 47.707 26.189 1.00 61.55 178 SER B CA 1
ATOM 4275 C C . SER B 2 178 ? 6.522 46.472 25.340 1.00 65.03 178 SER B C 1
ATOM 4276 O O . SER B 2 178 ? 7.229 45.572 25.806 1.00 64.59 178 SER B O 1
ATOM 4279 N N . ALA B 2 179 ? 5.972 46.414 24.113 1.00 61.27 179 ALA B N 1
ATOM 4280 C CA . ALA B 2 179 ? 6.196 45.301 23.194 1.00 60.94 179 ALA B CA 1
ATOM 4281 C C . ALA B 2 179 ? 7.640 45.314 22.722 1.00 65.37 179 ALA B C 1
ATOM 4282 O O . ALA B 2 179 ? 8.094 46.291 22.122 1.00 64.60 179 ALA B O 1
ATOM 4284 N N . ARG B 2 180 ? 8.375 44.252 23.065 1.00 63.15 180 ARG B N 1
ATOM 4285 C CA . ARG B 2 180 ? 9.785 44.084 22.718 1.00 63.61 180 ARG B CA 1
ATOM 4286 C C . ARG B 2 180 ? 10.027 42.713 22.096 1.00 68.93 180 ARG B C 1
ATOM 4287 O O . ARG B 2 180 ? 9.312 41.757 22.401 1.00 68.42 180 ARG B O 1
ATOM 4295 N N . ARG B 2 181 ? 11.029 42.623 21.213 1.00 66.93 181 ARG B N 1
ATOM 4296 C CA . ARG B 2 181 ? 11.400 41.370 20.553 1.00 67.22 181 ARG B CA 1
ATOM 4297 C C . ARG B 2 181 ? 12.675 40.826 21.188 1.00 72.89 181 ARG B C 1
ATOM 4298 O O . ARG B 2 181 ? 13.585 41.603 21.504 1.00 71.70 181 ARG B O 1
ATOM 4306 N N . ALA B 2 182 ? 12.745 39.486 21.355 1.00 71.44 182 ALA B N 1
ATOM 4307 C CA . ALA B 2 182 ? 13.907 38.778 21.910 1.00 72.05 182 ALA B CA 1
ATOM 4308 C C . ALA B 2 182 ? 15.117 38.890 20.966 1.00 77.31 182 ALA B C 1
ATOM 4309 O O . ALA B 2 182 ? 16.262 38.782 21.413 1.00 76.75 182 ALA B O 1
ATOM 4311 N N . ARG B 2 183 ? 14.841 39.130 19.664 1.00 75.05 183 ARG B N 1
ATOM 4312 C CA . ARG B 2 183 ? 15.806 39.322 18.578 1.00 75.54 183 ARG B CA 1
ATOM 4313 C C . ARG B 2 183 ? 16.616 40.606 18.805 1.00 80.84 183 ARG B C 1
ATOM 4314 O O . ARG B 2 183 ? 17.815 40.632 18.524 1.00 80.57 183 ARG B O 1
ATOM 4322 N N . ASP B 2 184 ? 15.956 41.664 19.313 1.00 78.33 184 ASP B N 1
ATOM 4323 C CA . ASP B 2 184 ? 16.565 42.962 19.597 1.00 78.55 184 ASP B CA 1
ATOM 4324 C C . ASP B 2 184 ? 16.850 43.055 21.102 1.00 83.88 184 ASP B C 1
ATOM 4325 O O . ASP B 2 184 ? 16.119 43.718 21.843 1.00 83.71 184 ASP B O 1
ATOM 4330 N N . MET B 2 185 ? 17.903 42.351 21.553 1.00 81.43 185 MET B N 1
ATOM 4331 C CA . MET B 2 185 ? 18.284 42.290 22.965 1.00 81.75 185 MET B CA 1
ATOM 4332 C C . MET B 2 185 ? 19.798 42.373 23.213 1.00 85.93 185 MET B C 1
ATOM 4333 O O . MET B 2 185 ? 20.593 41.928 22.381 1.00 85.43 185 MET B O 1
ATOM 4338 N N . SER B 2 186 ? 20.181 42.934 24.377 1.00 82.84 186 SER B N 1
ATOM 4339 C CA . SER B 2 186 ? 21.569 43.096 24.822 1.00 82.87 186 SER B CA 1
ATOM 4340 C C . SER B 2 186 ? 21.919 42.097 25.948 1.00 86.90 186 SER B C 1
ATOM 4341 O O . SER B 2 186 ? 21.073 41.280 26.324 1.00 86.60 186 SER B O 1
ATOM 4344 N N . SER B 2 187 ? 23.165 42.157 26.469 1.00 83.23 187 SER B N 1
ATOM 4345 C CA . SER B 2 187 ? 23.646 41.285 27.543 1.00 111.99 187 SER B CA 1
ATOM 4346 C C . SER B 2 187 ? 23.122 41.743 28.903 1.00 139.27 187 SER B C 1
ATOM 4347 O O . SER B 2 187 ? 22.286 41.069 29.502 1.00 98.65 187 SER B O 1
ATOM 4349 N N . ARG B 2 192 ? 16.631 39.265 30.864 1.00 60.83 192 ARG B N 1
ATOM 4350 C CA . ARG B 2 192 ? 15.573 40.264 31.020 1.00 60.60 192 ARG B CA 1
ATOM 4351 C C . ARG B 2 192 ? 14.200 39.733 30.578 1.00 63.47 192 ARG B C 1
ATOM 4352 O O . ARG B 2 192 ? 14.084 39.138 29.501 1.00 63.40 192 ARG B O 1
ATOM 4354 N N . VAL B 2 193 ? 13.168 39.951 31.417 1.00 58.55 193 VAL B N 1
ATOM 4355 C CA . VAL B 2 193 ? 11.789 39.526 31.155 1.00 57.90 193 VAL B CA 1
ATOM 4356 C C . VAL B 2 193 ? 11.097 40.567 30.273 1.00 61.12 193 VAL B C 1
ATOM 4357 O O . VAL B 2 193 ? 10.988 41.738 30.654 1.00 61.07 193 VAL B O 1
ATOM 4361 N N . LEU B 2 194 ? 10.645 40.132 29.089 1.00 56.25 194 LEU B N 1
ATOM 4362 C CA . LEU B 2 194 ? 9.976 40.999 28.126 1.00 55.52 194 LEU B CA 1
ATOM 4363 C C . LEU B 2 194 ? 8.646 40.441 27.619 1.00 58.17 194 LEU B C 1
ATOM 4364 O O . LEU B 2 194 ? 8.386 39.239 27.736 1.00 57.58 194 LEU B O 1
ATOM 4369 N N . CYS B 2 195 ? 7.795 41.338 27.084 1.00 54.06 195 CYS B N 1
ATOM 4370 C CA . CYS B 2 195 ? 6.497 41.016 26.490 1.00 53.29 195 CYS B CA 1
ATOM 4371 C C . CYS B 2 195 ? 6.642 41.046 24.964 1.00 54.87 195 CYS B C 1
ATOM 4372 O O . CYS B 2 195 ? 7.129 42.032 24.410 1.00 54.42 195 CYS B O 1
ATOM 4375 N N . THR B 2 196 ? 6.233 39.966 24.291 1.00 49.88 196 THR B N 1
ATOM 4376 C CA . THR B 2 196 ? 6.290 39.878 22.832 1.00 48.63 196 THR B CA 1
ATOM 4377 C C . THR B 2 196 ? 4.897 39.756 22.219 1.00 50.81 196 THR B C 1
ATOM 4378 O O . THR B 2 196 ? 4.015 39.118 22.804 1.00 50.14 196 THR B O 1
ATOM 4382 N N . GLU B 2 197 ? 4.700 40.405 21.055 1.00 46.22 197 GLU B N 1
ATOM 4383 C CA . GLU B 2 197 ? 3.439 40.412 20.304 1.00 45.09 197 GLU B CA 1
ATOM 4384 C C . GLU B 2 197 ? 3.524 39.504 19.065 1.00 48.01 197 GLU B C 1
ATOM 4385 O O . GLU B 2 197 ? 2.510 39.282 18.397 1.00 48.08 197 GLU B O 1
ATOM 4391 N N . GLU B 2 198 ? 4.728 38.967 18.783 1.00 43.07 198 GLU B N 1
ATOM 4392 C CA . GLU B 2 198 ? 5.053 38.142 17.617 1.00 42.81 198 GLU B CA 1
ATOM 4393 C C . GLU B 2 198 ? 4.413 36.737 17.533 1.00 46.00 198 GLU B C 1
ATOM 4394 O O . GLU B 2 198 ? 4.521 36.092 16.485 1.00 45.51 198 GLU B O 1
ATOM 4400 N N . TYR B 2 199 ? 3.745 36.268 18.609 1.00 41.78 199 TYR B N 1
ATOM 4401 C CA . TYR B 2 199 ? 3.128 34.933 18.651 1.00 40.67 199 TYR B CA 1
ATOM 4402 C C . TYR B 2 199 ? 1.652 34.956 19.112 1.00 47.03 199 TYR B C 1
ATOM 4403 O O . TYR B 2 199 ? 1.182 33.980 19.707 1.00 47.08 199 TYR B O 1
ATOM 4412 N N . SER B 2 200 ? 0.917 36.054 18.829 1.00 44.59 200 SER B N 1
ATOM 4413 C CA . SER B 2 200 ? -0.465 36.202 19.294 1.00 44.54 200 SER B CA 1
ATOM 4414 C C . SER B 2 200 ? -1.510 36.621 18.250 1.00 49.90 200 SER B C 1
ATOM 4415 O O . SER B 2 200 ? -2.703 36.391 18.476 1.00 49.62 200 SER B O 1
ATOM 4418 N N . ARG B 2 201 ? -1.076 37.232 17.123 1.00 47.54 201 ARG B N 1
ATOM 4419 C CA . ARG B 2 201 ? -1.952 37.697 16.037 1.00 47.72 201 ARG B CA 1
ATOM 4420 C C . ARG B 2 201 ? -2.752 36.574 15.371 1.00 52.69 201 ARG B C 1
ATOM 4421 O O . ARG B 2 201 ? -2.302 35.422 15.343 1.00 52.25 201 ARG B O 1
ATOM 4423 N N . TRP B 2 202 ? -3.935 36.920 14.829 1.00 49.84 202 TRP B N 1
ATOM 4424 C CA . TRP B 2 202 ? -4.795 35.985 14.111 1.00 49.96 202 TRP B CA 1
ATOM 4425 C C . TRP B 2 202 ? -4.393 35.958 12.634 1.00 54.55 202 TRP B C 1
ATOM 4426 O O . TRP B 2 202 ? -4.418 36.997 11.968 1.00 54.25 202 TRP B O 1
ATOM 4437 N N . ALA B 2 203 ? -4.032 34.767 12.131 1.00 51.36 203 ALA B N 1
ATOM 4438 C CA . ALA B 2 203 ? -3.616 34.556 10.744 1.00 51.43 203 ALA B CA 1
ATOM 4439 C C . ALA B 2 203 ? -4.290 33.312 10.125 1.00 55.56 203 ALA B C 1
ATOM 4440 O O . ALA B 2 203 ? -3.830 32.788 9.103 1.00 55.74 203 ALA B O 1
ATOM 4442 N N . GLY B 2 204 ? -5.395 32.883 10.731 1.00 51.79 204 GLY B N 1
ATOM 4443 C CA . GLY B 2 204 ? -6.157 31.720 10.291 1.00 51.58 204 GLY B CA 1
ATOM 4444 C C . GLY B 2 204 ? -5.875 30.475 11.108 1.00 55.35 204 GLY B C 1
ATOM 4445 O O . GLY B 2 204 ? -5.106 30.522 12.073 1.00 55.27 204 GLY B O 1
ATOM 4446 N N . SER B 2 205 ? -6.500 29.354 10.722 1.00 51.76 205 SER B N 1
ATOM 4447 C CA . SER B 2 205 ? -6.352 28.059 11.392 1.00 51.80 205 SER B CA 1
ATOM 4448 C C . SER B 2 205 ? -5.258 27.173 10.776 1.00 55.51 205 SER B C 1
ATOM 4449 O O . SER B 2 205 ? -4.815 26.221 11.421 1.00 55.72 205 SER B O 1
ATOM 4452 N N . LYS B 2 206 ? -4.828 27.482 9.538 1.00 51.46 206 LYS B N 1
ATOM 4453 C CA . LYS B 2 206 ? -3.791 26.738 8.818 1.00 50.92 206 LYS B CA 1
ATOM 4454 C C . LYS B 2 206 ? -2.404 27.381 8.948 1.00 54.06 206 LYS B C 1
ATOM 4455 O O . LYS B 2 206 ? -1.394 26.676 8.844 1.00 54.56 206 LYS B O 1
ATOM 4457 N N . LYS B 2 207 ? -2.357 28.710 9.163 1.00 48.79 207 LYS B N 1
ATOM 4458 C CA . LYS B 2 207 ? -1.118 29.476 9.287 1.00 47.90 207 LYS B CA 1
ATOM 4459 C C . LYS B 2 207 ? -0.846 29.922 10.721 1.00 50.81 207 LYS B C 1
ATOM 4460 O O . LYS B 2 207 ? -1.779 30.002 11.520 1.00 51.14 207 LYS B O 1
ATOM 4462 N N . GLU B 2 208 ? 0.442 30.221 11.032 1.00 45.85 208 GLU B N 1
ATOM 4463 C CA . GLU B 2 208 ? 0.957 30.713 12.319 1.00 44.85 208 GLU B CA 1
ATOM 4464 C C . GLU B 2 208 ? 0.385 30.000 13.564 1.00 47.42 208 GLU B C 1
ATOM 4465 O O . GLU B 2 208 ? -0.379 30.593 14.329 1.00 46.00 208 GLU B O 1
ATOM 4471 N N . LYS B 2 209 ? 0.763 28.715 13.744 1.00 43.80 209 LYS B N 1
ATOM 4472 C CA . LYS B 2 209 ? 0.304 27.837 14.827 1.00 43.44 209 LYS B CA 1
ATOM 4473 C C . LYS B 2 209 ? 1.226 27.817 16.070 1.00 46.95 209 LYS B C 1
ATOM 4474 O O . LYS B 2 209 ? 0.878 27.182 17.071 1.00 45.61 209 LYS B O 1
ATOM 4480 N N . HIS B 2 210 ? 2.390 28.491 16.010 1.00 44.07 210 HIS B N 1
ATOM 4481 C CA . HIS B 2 210 ? 3.366 28.430 17.093 1.00 44.06 210 HIS B CA 1
ATOM 4482 C C . HIS B 2 210 ? 3.590 29.650 17.978 1.00 48.53 210 HIS B C 1
ATOM 4483 O O . HIS B 2 210 ? 3.617 30.797 17.517 1.00 48.62 210 HIS B O 1
ATOM 4490 N N . VAL B 2 211 ? 3.800 29.355 19.271 1.00 44.08 211 VAL B N 1
ATOM 4491 C CA . VAL B 2 211 ? 4.175 30.270 20.343 1.00 42.98 211 VAL B CA 1
ATOM 4492 C C . VAL B 2 211 ? 5.506 29.666 20.807 1.00 45.70 211 VAL B C 1
ATOM 4493 O O . VAL B 2 211 ? 5.552 28.481 21.147 1.00 44.28 211 VAL B O 1
ATOM 4497 N N . ARG B 2 212 ? 6.596 30.436 20.732 1.00 42.65 212 ARG B N 1
ATOM 4498 C CA . ARG B 2 212 ? 7.897 29.899 21.110 1.00 42.23 212 ARG B CA 1
ATOM 4499 C C . ARG B 2 212 ? 8.708 30.752 22.073 1.00 45.93 212 ARG B C 1
ATOM 4500 O O . ARG B 2 212 ? 8.568 31.976 22.087 1.00 45.58 212 ARG B O 1
ATOM 4508 N N . PHE B 2 213 ? 9.547 30.089 22.887 1.00 42.58 213 PHE B N 1
ATOM 4509 C CA . PHE B 2 213 ? 10.460 30.752 23.811 1.00 42.63 213 PHE B CA 1
ATOM 4510 C C . PHE B 2 213 ? 11.860 30.580 23.243 1.00 46.57 213 PHE B C 1
ATOM 4511 O O . PHE B 2 213 ? 12.370 29.462 23.168 1.00 46.48 213 PHE B O 1
ATOM 4519 N N . GLU B 2 214 ? 12.434 31.688 22.772 1.00 42.94 214 GLU B N 1
ATOM 4520 C CA . GLU B 2 214 ? 13.732 31.761 22.103 1.00 43.09 214 GLU B CA 1
ATOM 4521 C C . GLU B 2 214 ? 14.913 31.472 23.040 1.00 48.09 214 GLU B C 1
ATOM 4522 O O . GLU B 2 214 ? 15.524 32.393 23.580 1.00 48.35 214 GLU B O 1
ATOM 4528 N N . VAL B 2 215 ? 15.233 30.183 23.219 1.00 45.04 215 VAL B N 1
ATOM 4529 C CA . VAL B 2 215 ? 16.329 29.715 24.073 1.00 45.22 215 VAL B CA 1
ATOM 4530 C C . VAL B 2 215 ? 17.696 29.957 23.400 1.00 50.21 215 VAL B C 1
ATOM 4531 O O . VAL B 2 215 ? 18.585 30.552 24.018 1.00 49.97 215 VAL B O 1
ATOM 4535 N N . ARG B 2 216 ? 17.853 29.500 22.142 1.00 47.18 216 ARG B N 1
ATOM 4536 C CA . ARG B 2 216 ? 19.093 29.620 21.368 1.00 47.53 216 ARG B CA 1
ATOM 4537 C C . ARG B 2 216 ? 19.542 31.066 21.136 1.00 53.04 216 ARG B C 1
ATOM 4538 O O . ARG B 2 216 ? 20.740 31.343 21.214 1.00 53.44 216 ARG B O 1
ATOM 4546 N N . ASP B 2 217 ? 18.593 31.983 20.877 1.00 50.46 217 ASP B N 1
ATOM 4547 C CA . ASP B 2 217 ? 18.888 33.404 20.660 1.00 50.70 217 ASP B CA 1
ATOM 4548 C C . ASP B 2 217 ? 19.324 34.105 21.952 1.00 55.99 217 ASP B C 1
ATOM 4549 O O . ASP B 2 217 ? 20.225 34.949 21.909 1.00 55.44 217 ASP B O 1
ATOM 4554 N N . ARG B 2 218 ? 18.695 33.744 23.097 1.00 53.50 218 ARG B N 1
ATOM 4555 C CA . ARG B 2 218 ? 19.023 34.292 24.418 1.00 53.58 218 ARG B CA 1
ATOM 4556 C C . ARG B 2 218 ? 20.423 33.863 24.855 1.00 60.06 218 ARG B C 1
ATOM 4557 O O . ARG B 2 218 ? 21.164 34.687 25.394 1.00 60.07 218 ARG B O 1
ATOM 4565 N N . PHE B 2 219 ? 20.795 32.592 24.584 1.00 58.08 219 PHE B N 1
ATOM 4566 C CA . PHE B 2 219 ? 22.118 32.054 24.899 1.00 58.58 219 PHE B CA 1
ATOM 4567 C C . PHE B 2 219 ? 23.197 32.705 24.028 1.00 63.15 219 PHE B C 1
ATOM 4568 O O . PHE B 2 219 ? 24.278 33.011 24.535 1.00 63.01 219 PHE B O 1
ATOM 4576 N N . ALA B 2 220 ? 22.893 32.932 22.730 1.00 59.86 220 ALA B N 1
ATOM 4577 C CA . ALA B 2 220 ? 23.790 33.550 21.744 1.00 59.68 220 ALA B CA 1
ATOM 4578 C C . ALA B 2 220 ? 24.413 34.883 22.202 1.00 63.54 220 ALA B C 1
ATOM 4579 O O . ALA B 2 220 ? 25.450 35.283 21.670 1.00 63.53 220 ALA B O 1
ATOM 4581 N N . ILE B 2 221 ? 23.799 35.544 23.201 1.00 59.67 221 ILE B N 1
ATOM 4582 C CA . ILE B 2 221 ? 24.286 36.800 23.777 1.00 88.38 221 ILE B CA 1
ATOM 4583 C C . ILE B 2 221 ? 25.095 36.510 25.056 1.00 114.97 221 ILE B C 1
ATOM 4584 O O . ILE B 2 221 ? 24.699 35.687 25.885 1.00 73.41 221 ILE B O 1
ATOM 4589 N N . LEU B 2 237 ? 34.749 28.568 28.107 1.00 91.26 237 LEU B N 1
ATOM 4590 C CA . LEU B 2 237 ? 33.333 28.540 28.466 1.00 90.96 237 LEU B CA 1
ATOM 4591 C C . LEU B 2 237 ? 32.982 29.625 29.487 1.00 94.41 237 LEU B C 1
ATOM 4592 O O . LEU B 2 237 ? 33.823 29.990 30.314 1.00 93.74 237 LEU B O 1
ATOM 4594 N N . GLU B 2 238 ? 31.732 30.132 29.425 1.00 90.74 238 GLU B N 1
ATOM 4595 C CA . GLU B 2 238 ? 31.226 31.179 30.317 1.00 90.43 238 GLU B CA 1
ATOM 4596 C C . GLU B 2 238 ? 31.049 30.675 31.751 1.00 94.14 238 GLU B C 1
ATOM 4597 O O . GLU B 2 238 ? 30.404 29.646 31.972 1.00 93.68 238 GLU B O 1
ATOM 4599 N N . SER B 2 239 ? 31.646 31.406 32.716 1.00 90.39 239 SER B N 1
ATOM 4600 C CA . SER B 2 239 ? 31.603 31.101 34.150 1.00 89.95 239 SER B CA 1
ATOM 4601 C C . SER B 2 239 ? 30.532 31.927 34.896 1.00 93.24 239 SER B C 1
ATOM 4602 O O . SER B 2 239 ? 30.569 32.014 36.128 1.00 92.79 239 SER B O 1
ATOM 4605 N N . ALA B 2 240 ? 29.572 32.516 34.145 1.00 89.27 240 ALA B N 1
ATOM 4606 C CA . ALA B 2 240 ? 28.479 33.321 34.697 1.00 88.74 240 ALA B CA 1
ATOM 4607 C C . ALA B 2 240 ? 27.507 32.441 35.485 1.00 91.43 240 ALA B C 1
ATOM 4608 O O . ALA B 2 240 ? 27.075 31.395 34.989 1.00 91.00 240 ALA B O 1
ATOM 4610 N N . LYS B 2 241 ? 27.200 32.853 36.729 1.00 87.07 241 LYS B N 1
ATOM 4611 C CA . LYS B 2 241 ? 26.326 32.125 37.654 1.00 86.34 241 LYS B CA 1
ATOM 4612 C C . LYS B 2 241 ? 24.873 32.011 37.178 1.00 88.18 241 LYS B C 1
ATOM 4613 O O . LYS B 2 241 ? 24.333 30.902 37.125 1.00 88.07 241 LYS B O 1
ATOM 4615 N N . GLY B 2 242 ? 24.272 33.147 36.830 1.00 82.58 242 GLY B N 1
ATOM 4616 C CA . GLY B 2 242 ? 22.887 33.231 36.382 1.00 81.36 242 GLY B CA 1
ATOM 4617 C C . GLY B 2 242 ? 22.592 32.629 35.024 1.00 82.44 242 GLY B C 1
ATOM 4618 O O . GLY B 2 242 ? 21.441 32.275 34.758 1.00 82.18 242 GLY B O 1
ATOM 4619 N N . LEU B 2 243 ? 23.625 32.513 34.155 1.00 76.45 243 LEU B N 1
ATOM 4620 C CA . LEU B 2 243 ? 23.531 31.993 32.786 1.00 74.99 243 LEU B CA 1
ATOM 4621 C C . LEU B 2 243 ? 22.935 30.586 32.684 1.00 76.07 243 LEU B C 1
ATOM 4622 O O . LEU B 2 243 ? 21.856 30.437 32.110 1.00 75.60 243 LEU B O 1
ATOM 4624 N N . LYS B 2 244 ? 23.619 29.567 33.252 1.00 70.54 244 LYS B N 1
ATOM 4625 C CA . LYS B 2 244 ? 23.169 28.169 33.249 1.00 69.14 244 LYS B CA 1
ATOM 4626 C C . LYS B 2 244 ? 21.896 27.990 34.083 1.00 70.17 244 LYS B C 1
ATOM 4627 O O . LYS B 2 244 ? 21.030 27.196 33.713 1.00 69.33 244 LYS B O 1
ATOM 4629 N N . GLU B 2 245 ? 21.781 28.756 35.190 1.00 64.73 245 GLU B N 1
ATOM 4630 C CA . GLU B 2 245 ? 20.641 28.751 36.107 1.00 63.65 245 GLU B CA 1
ATOM 4631 C C . GLU B 2 245 ? 19.354 29.247 35.439 1.00 65.62 245 GLU B C 1
ATOM 4632 O O . GLU B 2 245 ? 18.266 28.802 35.815 1.00 64.56 245 GLU B O 1
ATOM 4634 N N . PHE B 2 246 ? 19.481 30.162 34.451 1.00 61.58 246 PHE B N 1
ATOM 4635 C CA . PHE B 2 246 ? 18.356 30.735 33.708 1.00 61.06 246 PHE B CA 1
ATOM 4636 C C . PHE B 2 246 ? 17.592 29.680 32.918 1.00 63.34 246 PHE B C 1
ATOM 4637 O O . PHE B 2 246 ? 16.362 29.676 32.959 1.00 63.09 246 PHE B O 1
ATOM 4645 N N . PHE B 2 247 ? 18.317 28.775 32.230 1.00 58.25 247 PHE B N 1
ATOM 4646 C CA . PHE B 2 247 ? 17.721 27.701 31.430 1.00 57.15 247 PHE B CA 1
ATOM 4647 C C . PHE B 2 247 ? 17.414 26.422 32.229 1.00 59.02 247 PHE B C 1
ATOM 4648 O O . PHE B 2 247 ? 16.888 25.462 31.662 1.00 58.39 247 PHE B O 1
ATOM 4656 N N . THR B 2 248 ? 17.712 26.427 33.547 1.00 54.38 248 THR B N 1
ATOM 4657 C CA . THR B 2 248 ? 17.470 25.305 34.465 1.00 53.50 248 THR B CA 1
ATOM 4658 C C . THR B 2 248 ? 16.103 25.471 35.142 1.00 55.20 248 THR B C 1
ATOM 4659 O O . THR B 2 248 ? 15.744 26.583 35.529 1.00 54.32 248 THR B O 1
ATOM 4663 N N . LEU B 2 249 ? 15.346 24.366 35.275 1.00 51.16 249 LEU B N 1
ATOM 4664 C CA . LEU B 2 249 ? 14.006 24.348 35.882 1.00 50.86 249 LEU B CA 1
ATOM 4665 C C . LEU B 2 249 ? 13.562 22.934 36.267 1.00 55.28 249 LEU B C 1
ATOM 4666 O O . LEU B 2 249 ? 14.085 21.956 35.733 1.00 54.76 249 LEU B O 1
ATOM 4671 N N . THR B 2 250 ? 12.564 22.837 37.161 1.00 52.43 250 THR B N 1
ATOM 4672 C CA . THR B 2 250 ? 11.945 21.571 37.564 1.00 52.70 250 THR B CA 1
ATOM 4673 C C . THR B 2 250 ? 10.572 21.508 36.897 1.00 57.30 250 THR B C 1
ATOM 4674 O O . THR B 2 250 ? 10.102 20.425 36.542 1.00 57.18 250 THR B O 1
ATOM 4678 N N . ASP B 2 251 ? 9.931 22.685 36.746 1.00 53.98 251 ASP B N 1
ATOM 4679 C CA . ASP B 2 251 ? 8.597 22.846 36.179 1.00 53.70 251 ASP B CA 1
ATOM 4680 C C . ASP B 2 251 ? 8.484 24.017 35.204 1.00 56.12 251 ASP B C 1
ATOM 4681 O O . ASP B 2 251 ? 9.238 24.989 35.296 1.00 55.52 251 ASP B O 1
ATOM 4686 N N . LEU B 2 252 ? 7.490 23.926 34.301 1.00 51.61 252 LEU B N 1
ATOM 4687 C CA . LEU B 2 252 ? 7.100 24.950 33.331 1.00 50.76 252 LEU B CA 1
ATOM 4688 C C . LEU B 2 252 ? 5.582 25.145 33.433 1.00 54.10 252 LEU B C 1
ATOM 4689 O O . LEU B 2 252 ? 4.858 24.174 33.644 1.00 53.36 252 LEU B O 1
ATOM 4694 N N . ARG B 2 253 ? 5.097 26.387 33.301 1.00 50.66 253 ARG B N 1
ATOM 4695 C CA . ARG B 2 253 ? 3.661 26.653 33.379 1.00 50.20 253 ARG B CA 1
ATOM 4696 C C . ARG B 2 253 ? 3.201 27.662 32.343 1.00 54.22 253 ARG B C 1
ATOM 4697 O O . ARG B 2 253 ? 3.833 28.703 32.161 1.00 54.08 253 ARG B O 1
ATOM 4705 N N . MET B 2 254 ? 2.081 27.349 31.683 1.00 50.50 254 MET B N 1
ATOM 4706 C CA . MET B 2 254 ? 1.469 28.210 30.684 1.00 50.04 254 MET B CA 1
ATOM 4707 C C . MET B 2 254 ? 0.190 28.781 31.248 1.00 52.90 254 MET B C 1
ATOM 4708 O O . MET B 2 254 ? -0.788 28.049 31.440 1.00 52.08 254 MET B O 1
ATOM 4713 N N . ARG B 2 255 ? 0.208 30.088 31.534 1.00 48.79 255 ARG B N 1
ATOM 4714 C CA . ARG B 2 255 ? -0.952 30.810 32.033 1.00 48.47 255 ARG B CA 1
ATOM 4715 C C . ARG B 2 255 ? -1.751 31.336 30.829 1.00 51.52 255 ARG B C 1
ATOM 4716 O O . ARG B 2 255 ? -1.523 32.460 30.382 1.00 51.26 255 ARG B O 1
ATOM 4724 N N . LEU B 2 256 ? -2.651 30.499 30.276 1.00 46.88 256 LEU B N 1
ATOM 4725 C CA . LEU B 2 256 ? -3.506 30.872 29.150 1.00 46.04 256 LEU B CA 1
ATOM 4726 C C . LEU B 2 256 ? -4.617 31.754 29.705 1.00 48.63 256 LEU B C 1
ATOM 4727 O O . LEU B 2 256 ? -5.439 31.280 30.492 1.00 48.18 256 LEU B O 1
ATOM 4732 N N . LEU B 2 257 ? -4.596 33.052 29.350 1.00 44.44 257 LEU B N 1
ATOM 4733 C CA . LEU B 2 257 ? -5.522 34.058 29.876 1.00 43.86 257 LEU B CA 1
ATOM 4734 C C . LEU B 2 257 ? -6.683 34.465 28.957 1.00 47.48 257 LEU B C 1
ATOM 4735 O O . LEU B 2 257 ? -7.803 34.640 29.436 1.00 47.04 257 LEU B O 1
ATOM 4740 N N . ARG B 2 258 ? -6.425 34.631 27.657 1.00 44.18 258 ARG B N 1
ATOM 4741 C CA . ARG B 2 258 ? -7.470 34.994 26.699 1.00 44.07 258 ARG B CA 1
ATOM 4742 C C . ARG B 2 258 ? -7.273 34.181 25.421 1.00 47.54 258 ARG B C 1
ATOM 4743 O O . ARG B 2 258 ? -6.144 34.116 24.938 1.00 47.40 258 ARG B O 1
ATOM 4751 N N . PRO B 2 259 ? -8.325 33.529 24.870 1.00 43.39 259 PRO B N 1
ATOM 4752 C CA . PRO B 2 259 ? -8.124 32.718 23.654 1.00 42.81 259 PRO B CA 1
ATOM 4753 C C . PRO B 2 259 ? -8.069 33.530 22.356 1.00 46.49 259 PRO B C 1
ATOM 4754 O O . PRO B 2 259 ? -8.160 34.760 22.396 1.00 45.20 259 PRO B O 1
ATOM 4758 N N . ALA B 2 260 ? -7.927 32.831 21.200 1.00 43.28 260 ALA B N 1
ATOM 4759 C CA . ALA B 2 260 ? -7.933 33.433 19.863 1.00 42.83 260 ALA B CA 1
ATOM 4760 C C . ALA B 2 260 ? -9.295 34.106 19.655 1.00 47.04 260 ALA B C 1
ATOM 4761 O O . ALA B 2 260 ? -10.329 33.546 20.051 1.00 46.87 260 ALA B O 1
ATOM 4763 N N . LEU B 2 261 ? -9.287 35.322 19.090 1.00 42.73 261 LEU B N 1
ATOM 4764 C CA . LEU B 2 261 ? -10.513 36.097 18.899 1.00 42.16 261 LEU B CA 1
ATOM 4765 C C . LEU B 2 261 ? -10.971 36.212 17.435 1.00 46.69 261 LEU B C 1
ATOM 4766 O O . LEU B 2 261 ? -12.043 36.771 17.168 1.00 47.08 261 LEU B O 1
ATOM 4771 N N . GLY B 2 262 ? -10.173 35.658 16.519 1.00 42.36 262 GLY B N 1
ATOM 4772 C CA . GLY B 2 262 ? -10.454 35.649 15.088 1.00 42.00 262 GLY B CA 1
ATOM 4773 C C . GLY B 2 262 ? -10.196 36.958 14.372 1.00 46.36 262 GLY B C 1
ATOM 4774 O O . GLY B 2 262 ? -10.719 37.171 13.274 1.00 46.17 262 GLY B O 1
ATOM 4775 N N . GLY B 2 263 ? -9.373 37.814 14.979 1.00 42.88 263 GLY B N 1
ATOM 4776 C CA . GLY B 2 263 ? -8.991 39.109 14.428 1.00 42.62 263 GLY B CA 1
ATOM 4777 C C . GLY B 2 263 ? -9.698 40.304 15.034 1.00 47.57 263 GLY B C 1
ATOM 4778 O O . GLY B 2 263 ? -9.164 41.413 14.986 1.00 48.34 263 GLY B O 1
ATOM 4779 N N . THR B 2 264 ? -10.909 40.107 15.584 1.00 43.69 264 THR B N 1
ATOM 4780 C CA . THR B 2 264 ? -11.707 41.197 16.161 1.00 43.23 264 THR B CA 1
ATOM 4781 C C . THR B 2 264 ? -12.162 40.944 17.600 1.00 47.39 264 THR B C 1
ATOM 4782 O O . THR B 2 264 ? -11.726 39.980 18.218 1.00 47.23 264 THR B O 1
ATOM 4786 N N . TYR B 2 265 ? -13.051 41.812 18.125 1.00 44.19 265 TYR B N 1
ATOM 4787 C CA . TYR B 2 265 ? -13.635 41.685 19.459 1.00 43.88 265 TYR B CA 1
ATOM 4788 C C . TYR B 2 265 ? -14.607 40.490 19.521 1.00 48.93 265 TYR B C 1
ATOM 4789 O O . TYR B 2 265 ? -14.990 39.939 18.478 1.00 48.59 265 TYR B O 1
ATOM 4798 N N . VAL B 2 266 ? -14.975 40.078 20.747 1.00 45.74 266 VAL B N 1
ATOM 4799 C CA . VAL B 2 266 ? -15.860 38.939 20.985 1.00 45.85 266 VAL B CA 1
ATOM 4800 C C . VAL B 2 266 ? -17.293 39.247 20.534 1.00 50.79 266 VAL B C 1
ATOM 4801 O O . VAL B 2 266 ? -17.855 40.288 20.897 1.00 50.42 266 VAL B O 1
ATOM 4805 N N . GLN B 2 267 ? -17.854 38.338 19.714 1.00 47.64 267 GLN B N 1
ATOM 4806 C CA . GLN B 2 267 ? -19.214 38.395 19.185 1.00 47.67 267 GLN B CA 1
ATOM 4807 C C . GLN B 2 267 ? -20.049 37.429 20.037 1.00 51.72 267 GLN B C 1
ATOM 4808 O O . GLN B 2 267 ? -19.876 36.212 19.934 1.00 50.66 267 GLN B O 1
ATOM 4814 N N . ARG B 2 268 ? -20.929 37.978 20.896 1.00 49.11 268 ARG B N 1
ATOM 4815 C CA . ARG B 2 268 ? -21.800 37.229 21.816 1.00 49.13 268 ARG B CA 1
ATOM 4816 C C . ARG B 2 268 ? -22.775 36.243 21.141 1.00 52.83 268 ARG B C 1
ATOM 4817 O O . ARG B 2 268 ? -23.256 35.329 21.806 1.00 52.62 268 ARG B O 1
ATOM 4825 N N . GLU B 2 269 ? -23.053 36.421 19.832 1.00 49.37 269 GLU B N 1
ATOM 4826 C CA . GLU B 2 269 ? -23.957 35.578 19.031 1.00 49.18 269 GLU B CA 1
ATOM 4827 C C . GLU B 2 269 ? -23.472 34.123 18.898 1.00 52.04 269 GLU B C 1
ATOM 4828 O O . GLU B 2 269 ? -24.292 33.214 18.745 1.00 51.57 269 GLU B O 1
ATOM 4834 N N . ASN B 2 270 ? -22.144 33.910 18.932 1.00 47.69 270 ASN B N 1
ATOM 4835 C CA . ASN B 2 270 ? -21.540 32.587 18.827 1.00 47.17 270 ASN B CA 1
ATOM 4836 C C . ASN B 2 270 ? -20.259 32.500 19.651 1.00 50.38 270 ASN B C 1
ATOM 4837 O O . ASN B 2 270 ? -19.187 32.907 19.193 1.00 50.02 270 ASN B O 1
ATOM 4842 N N . LEU B 2 271 ? -20.383 31.970 20.878 1.00 46.50 271 LEU B N 1
ATOM 4843 C CA . LEU B 2 271 ? -19.269 31.792 21.812 1.00 45.69 271 LEU B CA 1
ATOM 4844 C C . LEU B 2 271 ? -18.570 30.445 21.626 1.00 49.96 271 LEU B C 1
ATOM 4845 O O . LEU B 2 271 ? -17.506 30.221 22.212 1.00 50.05 271 LEU B O 1
ATOM 4850 N N . TYR B 2 272 ? -19.136 29.573 20.764 1.00 46.69 272 TYR B N 1
ATOM 4851 C CA . TYR B 2 272 ? -18.593 28.246 20.452 1.00 46.70 272 TYR B CA 1
ATOM 4852 C C . TYR B 2 272 ? -17.332 28.305 19.568 1.00 48.51 272 TYR B C 1
ATOM 4853 O O . TYR B 2 272 ? -16.702 27.275 19.314 1.00 48.05 272 TYR B O 1
ATOM 4862 N N . LYS B 2 273 ? -16.965 29.521 19.125 1.00 43.91 273 LYS B N 1
ATOM 4863 C CA . LYS B 2 273 ? -15.790 29.829 18.308 1.00 43.10 273 LYS B CA 1
ATOM 4864 C C . LYS B 2 273 ? -14.534 29.967 19.182 1.00 45.83 273 LYS B C 1
ATOM 4865 O O . LYS B 2 273 ? -13.426 29.743 18.697 1.00 44.79 273 LYS B O 1
ATOM 4871 N N . TYR B 2 274 ? -14.715 30.395 20.450 1.00 42.17 274 TYR B N 1
ATOM 4872 C CA . TYR B 2 274 ? -13.639 30.698 21.394 1.00 41.83 274 TYR B CA 1
ATOM 4873 C C . TYR B 2 274 ? -13.300 29.549 22.337 1.00 45.81 274 TYR B C 1
ATOM 4874 O O . TYR B 2 274 ? -14.133 29.118 23.134 1.00 44.96 274 TYR B O 1
ATOM 4883 N N . PHE B 2 275 ? -12.054 29.062 22.232 1.00 42.94 275 PHE B N 1
ATOM 4884 C CA . PHE B 2 275 ? -11.499 27.941 22.989 1.00 42.98 275 PHE B CA 1
ATOM 4885 C C . PHE B 2 275 ? -9.970 27.906 22.838 1.00 47.79 275 PHE B C 1
ATOM 4886 O O . PHE B 2 275 ? -9.392 28.727 22.122 1.00 46.86 275 PHE B O 1
ATOM 4894 N N . TYR B 2 276 ? -9.338 26.909 23.484 1.00 45.29 276 TYR B N 1
ATOM 4895 C CA . TYR B 2 276 ? -7.914 26.598 23.418 1.00 44.91 276 TYR B CA 1
ATOM 4896 C C . TYR B 2 276 ? -7.781 25.167 22.899 1.00 48.41 276 TYR B C 1
ATOM 4897 O O . TYR B 2 276 ? -8.632 24.324 23.195 1.00 48.01 276 TYR B O 1
ATOM 4906 N N . ALA B 2 277 ? -6.721 24.894 22.126 1.00 44.90 277 ALA B N 1
ATOM 4907 C CA . ALA B 2 277 ? -6.419 23.567 21.588 1.00 44.76 277 ALA B CA 1
ATOM 4908 C C . ALA B 2 277 ? -4.927 23.482 21.332 1.00 49.62 277 ALA B C 1
ATOM 4909 O O . ALA B 2 277 ? -4.399 24.274 20.553 1.00 49.50 277 ALA B O 1
ATOM 4911 N N . ILE B 2 278 ? -4.231 22.574 22.046 1.00 46.78 278 ILE B N 1
ATOM 4912 C CA . ILE B 2 278 ? -2.778 22.411 21.938 1.00 46.63 278 ILE B CA 1
ATOM 4913 C C . ILE B 2 278 ? -2.435 20.999 21.478 1.00 51.46 278 ILE B C 1
ATOM 4914 O O . ILE B 2 278 ? -2.707 20.032 22.192 1.00 51.37 278 ILE B O 1
ATOM 4919 N N . SER B 2 279 ? -1.849 20.882 20.279 1.00 48.25 279 SER B N 1
ATOM 4920 C CA . SER B 2 279 ? -1.454 19.593 19.712 1.00 47.84 279 SER B CA 1
ATOM 4921 C C . SER B 2 279 ? -0.104 19.109 20.216 1.00 51.37 279 SER B C 1
ATOM 4922 O O . SER B 2 279 ? 0.106 17.898 20.321 1.00 51.66 279 SER B O 1
ATOM 4925 N N . ASN B 2 280 ? 0.814 20.041 20.517 1.00 46.65 280 ASN B N 1
ATOM 4926 C CA . ASN B 2 280 ? 2.146 19.684 20.986 1.00 46.13 280 ASN B CA 1
ATOM 4927 C C . ASN B 2 280 ? 2.850 20.786 21.759 1.00 48.91 280 ASN B C 1
ATOM 4928 O O . ASN B 2 280 ? 2.733 21.962 21.417 1.00 48.42 280 ASN B O 1
ATOM 4933 N N . ILE B 2 281 ? 3.599 20.385 22.798 1.00 44.41 281 ILE B N 1
ATOM 4934 C CA . ILE B 2 281 ? 4.466 21.248 23.591 1.00 43.91 281 ILE B CA 1
ATOM 4935 C C . ILE B 2 281 ? 5.834 20.564 23.533 1.00 48.83 281 ILE B C 1
ATOM 4936 O O . ILE B 2 281 ? 6.056 19.551 24.209 1.00 48.64 281 ILE B O 1
ATOM 4941 N N . GLU B 2 282 ? 6.713 21.063 22.661 1.00 45.67 282 GLU B N 1
ATOM 4942 C CA . GLU B 2 282 ? 8.036 20.480 22.500 1.00 45.92 282 GLU B CA 1
ATOM 4943 C C . GLU B 2 282 ? 9.026 21.148 23.435 1.00 51.75 282 GLU B C 1
ATOM 4944 O O . GLU B 2 282 ? 9.304 22.344 23.302 1.00 52.37 282 GLU B O 1
ATOM 4950 N N . VAL B 2 283 ? 9.519 20.374 24.410 1.00 48.64 283 VAL B N 1
ATOM 4951 C CA . VAL B 2 283 ? 10.509 20.796 25.399 1.00 48.62 283 VAL B CA 1
ATOM 4952 C C . VAL B 2 283 ? 11.752 19.953 25.119 1.00 54.07 283 VAL B C 1
ATOM 4953 O O . VAL B 2 283 ? 11.687 18.721 25.160 1.00 54.19 283 VAL B O 1
ATOM 4957 N N . ILE B 2 284 ? 12.857 20.620 24.760 1.00 51.42 284 ILE B N 1
ATOM 4958 C CA . ILE B 2 284 ? 14.116 19.963 24.405 1.00 51.52 284 ILE B CA 1
ATOM 4959 C C . ILE B 2 284 ? 15.242 20.390 25.352 1.00 56.10 284 ILE B C 1
ATOM 4960 O O . ILE B 2 284 ? 15.527 21.584 25.489 1.00 55.75 284 ILE B O 1
ATOM 4965 N N . GLY B 2 285 ? 15.872 19.403 25.980 1.00 52.95 285 GLY B N 1
ATOM 4966 C CA . GLY B 2 285 ? 16.977 19.636 26.901 1.00 52.98 285 GLY B CA 1
ATOM 4967 C C . GLY B 2 285 ? 17.588 18.390 27.504 1.00 57.40 285 GLY B C 1
ATOM 4968 O O . GLY B 2 285 ? 17.358 17.274 27.021 1.00 57.07 285 GLY B O 1
ATOM 4969 N N . ARG B 2 286 ? 18.385 18.587 28.568 1.00 54.03 286 ARG B N 1
ATOM 4970 C CA . ARG B 2 286 ? 19.079 17.517 29.298 1.00 53.82 286 ARG B CA 1
ATOM 4971 C C . ARG B 2 286 ? 18.935 17.643 30.822 1.00 59.34 286 ARG B C 1
ATOM 4972 O O . ARG B 2 286 ? 18.485 18.677 31.320 1.00 58.28 286 ARG B O 1
ATOM 4980 N N . CYS B 2 287 ? 19.330 16.587 31.558 1.00 57.84 287 CYS B N 1
ATOM 4981 C CA . CYS B 2 287 ? 19.288 16.561 33.019 1.00 58.32 287 CYS B CA 1
ATOM 4982 C C . CYS B 2 287 ? 20.431 17.367 33.618 1.00 61.92 287 CYS B C 1
ATOM 4983 O O . CYS B 2 287 ? 21.546 17.367 33.078 1.00 60.88 287 CYS B O 1
ATOM 4986 N N . LYS B 2 288 ? 20.160 18.037 34.753 1.00 58.73 288 LYS B N 1
ATOM 4987 C CA . LYS B 2 288 ? 21.178 18.772 35.496 1.00 58.57 288 LYS B CA 1
ATOM 4988 C C . LYS B 2 288 ? 21.805 17.739 36.440 1.00 63.41 288 LYS B C 1
ATOM 4989 O O . LYS B 2 288 ? 21.140 17.285 37.372 1.00 62.73 288 LYS B O 1
ATOM 4995 N N . CYS B 2 289 ? 23.040 17.300 36.139 1.00 60.87 289 CYS B N 1
ATOM 4996 C CA . CYS B 2 289 ? 23.760 16.309 36.944 1.00 61.05 289 CYS B CA 1
ATOM 4997 C C . CYS B 2 289 ? 25.044 16.899 37.563 1.00 64.17 289 CYS B C 1
ATOM 4998 O O . CYS B 2 289 ? 25.871 16.149 38.092 1.00 63.75 289 CYS B O 1
ATOM 5001 N N . ASN B 2 290 ? 25.193 18.249 37.505 1.00 59.71 290 ASN B N 1
ATOM 5002 C CA . ASN B 2 290 ? 26.329 19.026 38.031 1.00 59.06 290 ASN B CA 1
ATOM 5003 C C . ASN B 2 290 ? 27.699 18.571 37.481 1.00 61.92 290 ASN B C 1
ATOM 5004 O O . ASN B 2 290 ? 28.723 18.719 38.159 1.00 61.60 290 ASN B O 1
ATOM 5009 N N . LEU B 2 291 ? 27.704 18.059 36.229 1.00 57.33 291 LEU B N 1
ATOM 5010 C CA . LEU B 2 291 ? 28.865 17.519 35.509 1.00 56.78 291 LEU B CA 1
ATOM 5011 C C . LEU B 2 291 ? 29.471 16.276 36.193 1.00 60.52 291 LEU B C 1
ATOM 5012 O O . LEU B 2 291 ? 30.695 16.120 36.259 1.00 59.84 291 LEU B O 1
ATOM 5017 N N . HIS B 2 292 ? 28.578 15.379 36.684 1.00 57.16 292 HIS B N 1
ATOM 5018 C CA . HIS B 2 292 ? 28.917 14.129 37.379 1.00 56.75 292 HIS B CA 1
ATOM 5019 C C . HIS B 2 292 ? 28.245 12.872 36.786 1.00 59.85 292 HIS B C 1
ATOM 5020 O O . HIS B 2 292 ? 28.450 11.781 37.319 1.00 59.35 292 HIS B O 1
ATOM 5027 N N . ALA B 2 293 ? 27.448 13.014 35.699 1.00 55.94 293 ALA B N 1
ATOM 5028 C CA . ALA B 2 293 ? 26.754 11.889 35.051 1.00 55.17 293 ALA B CA 1
ATOM 5029 C C . ALA B 2 293 ? 26.529 12.091 33.548 1.00 58.28 293 ALA B C 1
ATOM 5030 O O . ALA B 2 293 ? 26.387 13.227 33.096 1.00 57.53 293 ALA B O 1
ATOM 5032 N N . ASN B 2 294 ? 26.473 10.978 32.783 1.00 54.80 294 ASN B N 1
ATOM 5033 C CA . ASN B 2 294 ? 26.213 10.983 31.338 1.00 54.39 294 ASN B CA 1
ATOM 5034 C C . ASN B 2 294 ? 24.936 10.224 30.959 1.00 58.33 294 ASN B C 1
ATOM 5035 O O . ASN B 2 294 ? 24.608 10.116 29.775 1.00 57.90 294 ASN B O 1
ATOM 5040 N N . LEU B 2 295 ? 24.219 9.704 31.967 1.00 55.27 295 LEU B N 1
ATOM 5041 C CA . LEU B 2 295 ? 22.964 8.982 31.779 1.00 55.62 295 LEU B CA 1
ATOM 5042 C C . LEU B 2 295 ? 21.919 9.459 32.778 1.00 60.83 295 LEU B C 1
ATOM 5043 O O . LEU B 2 295 ? 22.227 9.679 33.950 1.00 59.96 295 LEU B O 1
ATOM 5048 N N . CYS B 2 296 ? 20.692 9.661 32.293 1.00 58.97 296 CYS B N 1
ATOM 5049 C CA . CYS B 2 296 ? 19.551 10.115 33.079 1.00 59.50 296 CYS B CA 1
ATOM 5050 C C . CYS B 2 296 ? 18.390 9.222 32.687 1.00 65.08 296 CYS B C 1
ATOM 5051 O O . CYS B 2 296 ? 18.039 9.154 31.506 1.00 64.62 296 CYS B O 1
ATOM 5054 N N . SER B 2 297 ? 17.840 8.481 33.659 1.00 63.28 297 SER B N 1
ATOM 5055 C CA . SER B 2 297 ? 16.756 7.534 33.401 1.00 63.86 297 SER B CA 1
ATOM 5056 C C . SER B 2 297 ? 15.613 7.604 34.415 1.00 69.02 297 SER B C 1
ATOM 5057 O O . SER B 2 297 ? 15.751 8.237 35.464 1.00 68.52 297 SER B O 1
ATOM 5060 N N . MET B 2 298 ? 14.476 6.961 34.081 1.00 66.78 298 MET B N 1
ATOM 5061 C CA . MET B 2 298 ? 13.283 6.910 34.923 1.00 67.30 298 MET B CA 1
ATOM 5062 C C . MET B 2 298 ? 13.487 5.951 36.091 1.00 73.07 298 MET B C 1
ATOM 5063 O O . MET B 2 298 ? 13.629 4.743 35.888 1.00 72.92 298 MET B O 1
ATOM 5068 N N . ARG B 2 299 ? 13.538 6.504 37.314 1.00 70.93 299 ARG B N 1
ATOM 5069 C CA . ARG B 2 299 ? 13.719 5.756 38.562 1.00 71.37 299 ARG B CA 1
ATOM 5070 C C . ARG B 2 299 ? 12.708 6.250 39.595 1.00 75.59 299 ARG B C 1
ATOM 5071 O O . ARG B 2 299 ? 12.691 7.440 39.921 1.00 75.02 299 ARG B O 1
ATOM 5079 N N . GLU B 2 300 ? 11.857 5.332 40.093 1.00 72.64 300 GLU B N 1
ATOM 5080 C CA . GLU B 2 300 ? 10.805 5.590 41.084 1.00 72.69 300 GLU B CA 1
ATOM 5081 C C . GLU B 2 300 ? 9.743 6.618 40.625 1.00 76.82 300 GLU B C 1
ATOM 5082 O O . GLU B 2 300 ? 9.281 7.443 41.423 1.00 76.72 300 GLU B O 1
ATOM 5084 N N . GLY B 2 301 ? 9.367 6.541 39.346 1.00 72.88 301 GLY B N 1
ATOM 5085 C CA . GLY B 2 301 ? 8.345 7.398 38.750 1.00 72.38 301 GLY B CA 1
ATOM 5086 C C . GLY B 2 301 ? 8.818 8.642 38.022 1.00 75.21 301 GLY B C 1
ATOM 5087 O O . GLY B 2 301 ? 8.084 9.169 37.180 1.00 74.74 301 GLY B O 1
ATOM 5088 N N . SER B 2 302 ? 10.025 9.142 38.351 1.00 70.94 302 SER B N 1
ATOM 5089 C CA . SER B 2 302 ? 10.595 10.347 37.734 1.00 70.33 302 SER B CA 1
ATOM 5090 C C . SER B 2 302 ? 12.034 10.150 37.244 1.00 72.99 302 SER B C 1
ATOM 5091 O O . SER B 2 302 ? 12.629 9.100 37.482 1.00 72.53 302 SER B O 1
ATOM 5094 N N . LEU B 2 303 ? 12.581 11.154 36.536 1.00 68.80 303 LEU B N 1
ATOM 5095 C CA . LEU B 2 303 ? 13.946 11.113 36.015 1.00 68.30 303 LEU B CA 1
ATOM 5096 C C . LEU B 2 303 ? 14.963 11.318 37.125 1.00 71.38 303 LEU B C 1
ATOM 5097 O O . LEU B 2 303 ? 14.733 12.118 38.037 1.00 71.37 303 LEU B O 1
ATOM 5102 N N . GLN B 2 304 ? 16.090 10.598 37.036 1.00 66.66 304 GLN B N 1
ATOM 5103 C CA . GLN B 2 304 ? 17.193 10.669 37.993 1.00 65.84 304 GLN B CA 1
ATOM 5104 C C . GLN B 2 304 ? 18.525 10.430 37.296 1.00 67.60 304 GLN B C 1
ATOM 5105 O O . GLN B 2 304 ? 18.608 9.577 36.409 1.00 67.44 304 GLN B O 1
ATOM 5111 N N . CYS B 2 305 ? 19.564 11.178 37.700 1.00 62.58 305 CYS B N 1
ATOM 5112 C CA . CYS B 2 305 ? 20.913 11.052 37.148 1.00 61.97 305 CYS B CA 1
ATOM 5113 C C . CYS B 2 305 ? 21.530 9.718 37.557 1.00 65.14 305 CYS B C 1
ATOM 5114 O O . CYS B 2 305 ? 21.384 9.301 38.710 1.00 65.00 305 CYS B O 1
ATOM 5117 N N . GLU B 2 306 ? 22.240 9.061 36.626 1.00 60.80 306 GLU B N 1
ATOM 5118 C CA . GLU B 2 306 ? 22.969 7.826 36.910 1.00 60.29 306 GLU B CA 1
ATOM 5119 C C . GLU B 2 306 ? 24.366 8.298 37.327 1.00 62.48 306 GLU B C 1
ATOM 5120 O O . GLU B 2 306 ? 25.299 8.324 36.518 1.00 61.59 306 GLU B O 1
ATOM 5126 N N . CYS B 2 307 ? 24.454 8.766 38.590 1.00 58.62 307 CYS B N 1
ATOM 5127 C CA . CYS B 2 307 ? 25.615 9.384 39.233 1.00 58.15 307 CYS B CA 1
ATOM 5128 C C . CYS B 2 307 ? 26.919 8.601 39.210 1.00 61.26 307 CYS B C 1
ATOM 5129 O O . CYS B 2 307 ? 26.969 7.441 39.626 1.00 60.63 307 CYS B O 1
ATOM 5132 N N . GLU B 2 308 ? 27.980 9.280 38.756 1.00 57.24 308 GLU B N 1
ATOM 5133 C CA . GLU B 2 308 ? 29.361 8.807 38.725 1.00 56.96 308 GLU B CA 1
ATOM 5134 C C . GLU B 2 308 ? 30.161 9.755 39.634 1.00 60.22 308 GLU B C 1
ATOM 5135 O O . GLU B 2 308 ? 29.543 10.571 40.322 1.00 59.51 308 GLU B O 1
ATOM 5141 N N . HIS B 2 309 ? 31.514 9.638 39.669 1.00 56.81 309 HIS B N 1
ATOM 5142 C CA . HIS B 2 309 ? 32.416 10.482 40.479 1.00 56.67 309 HIS B CA 1
ATOM 5143 C C . HIS B 2 309 ? 32.166 10.374 42.008 1.00 59.47 309 HIS B C 1
ATOM 5144 O O . HIS B 2 309 ? 32.468 11.310 42.759 1.00 58.40 309 HIS B O 1
ATOM 5151 N N . ASN B 2 310 ? 31.630 9.209 42.456 1.00 55.97 310 ASN B N 1
ATOM 5152 C CA . ASN B 2 310 ? 31.288 8.880 43.853 1.00 55.48 310 ASN B CA 1
ATOM 5153 C C . ASN B 2 310 ? 30.256 9.858 44.468 1.00 60.01 310 ASN B C 1
ATOM 5154 O O . ASN B 2 310 ? 30.306 10.146 45.667 1.00 59.45 310 ASN B O 1
ATOM 5159 N N . THR B 2 311 ? 29.317 10.356 43.634 1.00 56.98 311 THR B N 1
ATOM 5160 C CA . THR B 2 311 ? 28.263 11.294 44.046 1.00 56.71 311 THR B CA 1
ATOM 5161 C C . THR B 2 311 ? 26.896 10.604 44.138 1.00 60.52 311 THR B C 1
ATOM 5162 O O . THR B 2 311 ? 26.711 9.521 43.579 1.00 59.81 311 THR B O 1
ATOM 5166 N N . THR B 2 312 ? 25.946 11.230 44.858 1.00 57.38 312 THR B N 1
ATOM 5167 C CA . THR B 2 312 ? 24.579 10.728 45.038 1.00 57.18 312 THR B CA 1
ATOM 5168 C C . THR B 2 312 ? 23.551 11.861 44.994 1.00 61.00 312 THR B C 1
ATOM 5169 O O . THR B 2 312 ? 23.916 13.036 45.050 1.00 60.36 312 THR B O 1
ATOM 5173 N N . GLY B 2 313 ? 22.281 11.485 44.917 1.00 57.87 313 GLY B N 1
ATOM 5174 C CA . GLY B 2 313 ? 21.170 12.422 44.858 1.00 57.78 313 GLY B CA 1
ATOM 5175 C C . GLY B 2 313 ? 20.517 12.450 43.492 1.00 61.87 313 GLY B C 1
ATOM 5176 O O . GLY B 2 313 ? 20.981 11.761 42.575 1.00 61.21 313 GLY B O 1
ATOM 5177 N N . PRO B 2 314 ? 19.422 13.226 43.317 1.00 58.98 314 PRO B N 1
ATOM 5178 C CA . PRO B 2 314 ? 18.768 13.273 41.995 1.00 58.76 314 PRO B CA 1
ATOM 5179 C C . PRO B 2 314 ? 19.620 13.987 40.947 1.00 61.16 314 PRO B C 1
ATOM 5180 O O . PRO B 2 314 ? 19.686 13.527 39.812 1.00 60.76 314 PRO B O 1
ATOM 5184 N N . ASP B 2 315 ? 20.311 15.071 41.348 1.00 56.70 315 ASP B N 1
ATOM 5185 C CA . ASP B 2 315 ? 21.162 15.893 40.484 1.00 56.30 315 ASP B CA 1
ATOM 5186 C C . ASP B 2 315 ? 22.665 15.697 40.765 1.00 60.87 315 ASP B C 1
ATOM 5187 O O . ASP B 2 315 ? 23.472 16.522 40.325 1.00 60.35 315 ASP B O 1
ATOM 5192 N N . CYS B 2 316 ? 23.039 14.613 41.495 1.00 58.07 316 CYS B N 1
ATOM 5193 C CA . CYS B 2 316 ? 24.416 14.289 41.923 1.00 58.28 316 CYS B CA 1
ATOM 5194 C C . CYS B 2 316 ? 25.026 15.447 42.751 1.00 63.39 316 CYS B C 1
ATOM 5195 O O . CYS B 2 316 ? 26.232 15.705 42.673 1.00 62.85 316 CYS B O 1
ATOM 5198 N N . GLY B 2 317 ? 24.178 16.129 43.521 1.00 61.29 317 GLY B N 1
ATOM 5199 C CA . GLY B 2 317 ? 24.551 17.294 44.319 1.00 61.85 317 GLY B CA 1
ATOM 5200 C C . GLY B 2 317 ? 25.153 17.043 45.687 1.00 66.98 317 GLY B C 1
ATOM 5201 O O . GLY B 2 317 ? 25.435 18.001 46.410 1.00 66.60 317 GLY B O 1
ATOM 5202 N N . LYS B 2 318 ? 25.354 15.765 46.055 1.00 64.75 318 LYS B N 1
ATOM 5203 C CA . LYS B 2 318 ? 25.910 15.356 47.349 1.00 65.13 318 LYS B CA 1
ATOM 5204 C C . LYS B 2 318 ? 26.909 14.210 47.194 1.00 70.06 318 LYS B C 1
ATOM 5205 O O . LYS B 2 318 ? 26.804 13.434 46.243 1.00 69.75 318 LYS B O 1
ATOM 5211 N N . CYS B 2 319 ? 27.854 14.085 48.147 1.00 67.13 319 CYS B N 1
ATOM 5212 C CA . CYS B 2 319 ? 28.829 12.994 48.161 1.00 67.03 319 CYS B CA 1
ATOM 5213 C C . CYS B 2 319 ? 28.150 11.729 48.683 1.00 70.48 319 CYS B C 1
ATOM 5214 O O . CYS B 2 319 ? 27.382 11.800 49.648 1.00 70.38 319 CYS B O 1
ATOM 5217 N N . LYS B 2 320 ? 28.499 10.592 48.089 1.00 66.18 320 LYS B N 1
ATOM 5218 C CA . LYS B 2 320 ? 27.969 9.293 48.478 1.00 65.64 320 LYS B CA 1
ATOM 5219 C C . LYS B 2 320 ? 28.514 8.908 49.844 1.00 68.86 320 LYS B C 1
ATOM 5220 O O . LYS B 2 320 ? 29.517 9.449 50.298 1.00 68.15 320 LYS B O 1
ATOM 5222 N N . LYS B 2 321 ? 27.840 7.974 50.498 1.00 65.14 321 LYS B N 1
ATOM 5223 C CA . LYS B 2 321 ? 27.961 7.771 51.932 1.00 64.68 321 LYS B CA 1
ATOM 5224 C C . LYS B 2 321 ? 29.373 7.439 52.406 1.00 67.68 321 LYS B C 1
ATOM 5225 O O . LYS B 2 321 ? 29.791 7.896 53.468 1.00 67.30 321 LYS B O 1
ATOM 5231 N N . ASN B 2 322 ? 30.104 6.641 51.643 1.00 62.73 322 ASN B N 1
ATOM 5232 C CA . ASN B 2 322 ? 31.454 6.268 52.047 1.00 61.74 322 ASN B CA 1
ATOM 5233 C C . ASN B 2 322 ? 32.563 7.148 51.467 1.00 63.34 322 ASN B C 1
ATOM 5234 O O . ASN B 2 322 ? 33.745 6.871 51.653 1.00 62.93 322 ASN B O 1
ATOM 5239 N N . PHE B 2 323 ? 32.172 8.196 50.750 1.00 57.84 323 PHE B N 1
ATOM 5240 C CA . PHE B 2 323 ? 33.113 9.068 50.046 1.00 56.31 323 PHE B CA 1
ATOM 5241 C C . PHE B 2 323 ? 33.070 10.538 50.480 1.00 59.40 323 PHE B C 1
ATOM 5242 O O . PHE B 2 323 ? 33.220 11.435 49.657 1.00 58.71 323 PHE B O 1
ATOM 5250 N N . ARG B 2 324 ? 32.830 10.771 51.766 1.00 55.36 324 ARG B N 1
ATOM 5251 C CA . ARG B 2 324 ? 32.588 12.109 52.311 1.00 54.88 324 ARG B CA 1
ATOM 5252 C C . ARG B 2 324 ? 33.800 12.792 52.994 1.00 59.48 324 ARG B C 1
ATOM 5253 O O . ARG B 2 324 ? 33.597 13.700 53.806 1.00 58.56 324 ARG B O 1
ATOM 5261 N N . THR B 2 325 ? 35.049 12.396 52.644 1.00 57.73 325 THR B N 1
ATOM 5262 C CA . THR B 2 325 ? 36.265 13.008 53.227 1.00 58.52 325 THR B CA 1
ATOM 5263 C C . THR B 2 325 ? 36.420 14.474 52.823 1.00 63.93 325 THR B C 1
ATOM 5264 O O . THR B 2 325 ? 36.856 15.297 53.631 1.00 63.51 325 THR B O 1
ATOM 5268 N N . ARG B 2 326 ? 36.063 14.790 51.569 1.00 61.68 326 ARG B N 1
ATOM 5269 C CA . ARG B 2 326 ? 36.082 16.143 51.023 1.00 62.03 326 ARG B CA 1
ATOM 5270 C C . ARG B 2 326 ? 34.640 16.557 50.728 1.00 66.95 326 ARG B C 1
ATOM 5271 O O . ARG B 2 326 ? 33.830 15.711 50.331 1.00 66.61 326 ARG B O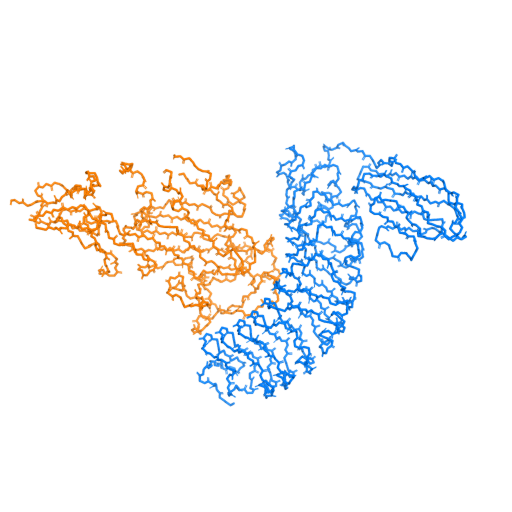 1
ATOM 5273 N N . SER B 2 327 ? 34.317 17.849 50.939 1.00 64.10 327 SER B N 1
ATOM 5274 C CA . SER B 2 327 ? 32.985 18.406 50.688 1.00 64.40 327 SER B CA 1
ATOM 5275 C C . SER B 2 327 ? 32.662 18.383 49.193 1.00 69.22 327 SER B C 1
ATOM 5276 O O . SER B 2 327 ? 33.574 18.502 48.369 1.00 68.91 327 SER B O 1
ATOM 5279 N N . TRP B 2 328 ? 31.370 18.207 48.847 1.00 66.38 328 TRP B N 1
ATOM 5280 C CA . TRP B 2 328 ? 30.901 18.139 47.462 1.00 66.46 328 TRP B CA 1
ATOM 5281 C C . TRP B 2 328 ? 31.250 19.373 46.637 1.00 70.87 328 TRP B C 1
ATOM 5282 O O . TRP B 2 328 ? 31.023 20.503 47.070 1.00 70.41 328 TRP B O 1
ATOM 5293 N N . ARG B 2 329 ? 31.791 19.130 45.439 1.00 67.89 329 ARG B N 1
ATOM 5294 C CA . ARG B 2 329 ? 32.164 20.143 44.456 1.00 67.77 329 ARG B CA 1
ATOM 5295 C C . ARG B 2 329 ? 31.538 19.757 43.120 1.00 71.49 329 ARG B C 1
ATOM 5296 O O . ARG B 2 329 ? 31.582 18.582 42.733 1.00 70.63 329 ARG B O 1
ATOM 5304 N N . ALA B 2 330 ? 30.951 20.736 42.420 1.00 68.22 330 ALA B N 1
ATOM 5305 C CA . ALA B 2 330 ? 30.362 20.499 41.105 1.00 67.95 330 ALA B CA 1
ATOM 5306 C C . ALA B 2 330 ? 31.484 20.496 40.068 1.00 71.68 330 ALA B C 1
ATOM 5307 O O . ALA B 2 330 ? 32.421 21.295 40.177 1.00 71.09 330 ALA B O 1
ATOM 5309 N N . GLY B 2 331 ? 31.388 19.591 39.093 1.00 68.19 331 GLY B N 1
ATOM 5310 C CA . GLY B 2 331 ? 32.350 19.474 38.001 1.00 68.07 331 GLY B CA 1
ATOM 5311 C C . GLY B 2 331 ? 32.394 20.729 37.150 1.00 72.52 331 GLY B C 1
ATOM 5312 O O . GLY B 2 331 ? 31.392 21.446 37.051 1.00 72.16 331 GLY B O 1
ATOM 5313 N N . SER B 2 332 ? 33.564 21.029 36.565 1.00 69.64 332 SER B N 1
ATOM 5314 C CA . SER B 2 332 ? 33.752 22.227 35.743 1.00 69.70 332 SER B CA 1
ATOM 5315 C C . SER B 2 332 ? 34.248 21.908 34.334 1.00 74.01 332 SER B C 1
ATOM 5316 O O . SER B 2 332 ? 34.954 20.917 34.136 1.00 73.64 332 SER B O 1
ATOM 5319 N N . TYR B 2 333 ? 33.872 22.758 33.357 1.00 70.87 333 TYR B N 1
ATOM 5320 C CA . TYR B 2 333 ? 34.266 22.635 31.950 1.00 70.80 333 TYR B CA 1
ATOM 5321 C C . TYR B 2 333 ? 35.754 22.979 31.774 1.00 76.33 333 TYR B C 1
ATOM 5322 O O . TYR B 2 333 ? 36.395 22.465 30.858 1.00 76.24 333 TYR B O 1
ATOM 5331 N N . LEU B 2 334 ? 36.286 23.866 32.637 1.00 74.08 334 LEU B N 1
ATOM 5332 C CA . LEU B 2 334 ? 37.677 24.318 32.606 1.00 74.65 334 LEU B CA 1
ATOM 5333 C C . LEU B 2 334 ? 38.608 23.373 33.388 1.00 80.23 334 LEU B C 1
ATOM 5334 O O . LEU B 2 334 ? 38.286 23.017 34.526 1.00 79.87 334 LEU B O 1
ATOM 5336 N N . PRO B 2 335 ? 39.764 22.949 32.815 1.00 77.83 335 PRO B N 1
ATOM 5337 C CA . PRO B 2 335 ? 40.295 23.284 31.482 1.00 77.94 335 PRO B CA 1
ATOM 5338 C C . PRO B 2 335 ? 39.784 22.387 30.352 1.00 82.50 335 PRO B C 1
ATOM 5339 O O . PRO B 2 335 ? 39.536 21.200 30.566 1.00 82.32 335 PRO B O 1
ATOM 5343 N N . LEU B 2 336 ? 39.644 22.961 29.145 1.00 79.24 336 LEU B N 1
ATOM 5344 C CA . LEU B 2 336 ? 39.182 22.258 27.943 1.00 79.03 336 LEU B CA 1
ATOM 5345 C C . LEU B 2 336 ? 40.247 21.248 27.444 1.00 82.71 336 LEU B C 1
ATOM 5346 O O . LEU B 2 336 ? 41.434 21.479 27.690 1.00 82.19 336 LEU B O 1
ATOM 5348 N N . PRO B 2 337 ? 39.884 20.111 26.789 1.00 79.16 337 PRO B N 1
ATOM 5349 C CA . PRO B 2 337 ? 38.543 19.664 26.366 1.00 78.89 337 PRO B CA 1
ATOM 5350 C C . PRO B 2 337 ? 37.783 18.730 27.315 1.00 82.48 337 PRO B C 1
ATOM 5351 O O . PRO B 2 337 ? 36.569 18.581 27.156 1.00 82.08 337 PRO B O 1
ATOM 5355 N N . HIS B 2 338 ? 38.486 18.081 28.265 1.00 78.68 338 HIS B N 1
ATOM 5356 C CA . HIS B 2 338 ? 37.906 17.117 29.203 1.00 78.25 338 HIS B CA 1
ATOM 5357 C C . HIS B 2 338 ? 37.221 17.734 30.430 1.00 81.23 338 HIS B C 1
ATOM 5358 O O . HIS B 2 338 ? 36.181 17.232 30.862 1.00 80.50 338 HIS B O 1
ATOM 5360 N N . GLY B 2 339 ? 37.819 18.790 30.985 1.00 77.28 339 GLY B N 1
ATOM 5361 C CA . GLY B 2 339 ? 37.306 19.471 32.169 1.00 76.87 339 GLY B CA 1
ATOM 5362 C C . GLY B 2 339 ? 37.732 18.822 33.472 1.00 80.39 339 GLY B C 1
ATOM 5363 O O . GLY B 2 339 ? 38.233 17.692 33.474 1.00 80.27 339 GLY B O 1
ATOM 5364 N N . SER B 2 340 ? 37.536 19.537 34.595 1.00 76.05 340 SER B N 1
ATOM 5365 C CA . SER B 2 340 ? 37.882 19.033 35.924 1.00 75.50 340 SER B CA 1
ATOM 5366 C C . SER B 2 340 ? 36.730 18.191 36.506 1.00 77.91 340 SER B C 1
ATOM 5367 O O . SER B 2 340 ? 35.607 18.695 36.617 1.00 77.16 340 SER B O 1
ATOM 5370 N N . PRO B 2 341 ? 36.984 16.900 36.846 1.00 73.56 341 PRO B N 1
ATOM 5371 C CA . PRO B 2 341 ? 35.899 16.040 37.362 1.00 72.93 341 PRO B CA 1
ATOM 5372 C C . PRO B 2 341 ? 35.320 16.427 38.723 1.00 75.85 341 PRO B C 1
ATOM 5373 O O . PRO B 2 341 ? 34.115 16.266 38.920 1.00 75.41 341 PRO B O 1
ATOM 5377 N N . ASN B 2 342 ? 36.174 16.921 39.656 1.00 71.66 342 ASN B N 1
ATOM 5378 C CA . ASN B 2 342 ? 35.826 17.329 41.028 1.00 70.99 342 ASN B CA 1
ATOM 5379 C C . ASN B 2 342 ? 35.041 16.232 41.795 1.00 74.33 342 ASN B C 1
ATOM 5380 O O . ASN B 2 342 ? 34.021 16.507 42.438 1.00 74.35 342 ASN B O 1
ATOM 5385 N N . ALA B 2 343 ? 35.540 14.983 41.707 1.00 69.84 343 ALA B N 1
ATOM 5386 C CA . ALA B 2 343 ? 34.958 13.783 42.316 1.00 69.26 343 ALA B CA 1
ATOM 5387 C C . ALA B 2 343 ? 35.050 13.744 43.841 1.00 72.19 343 ALA B C 1
ATOM 5388 O O . ALA B 2 343 ? 35.982 14.305 44.421 1.00 71.60 343 ALA B O 1
ATOM 5390 N N . CYS B 2 344 ? 34.087 13.055 44.484 1.00 68.32 344 CYS B N 1
ATOM 5391 C CA . CYS B 2 344 ? 34.057 12.838 45.932 1.00 67.85 344 CYS B CA 1
ATOM 5392 C C . CYS B 2 344 ? 35.048 11.714 46.253 1.00 71.93 344 CYS B C 1
ATOM 5393 O O . CYS B 2 344 ? 35.194 10.784 45.451 1.00 70.84 344 CYS B O 1
ATOM 5396 N N . ALA B 2 345 ? 35.733 11.798 47.409 1.00 69.58 345 ALA B N 1
ATOM 5397 C CA . ALA B 2 345 ? 36.734 10.798 47.801 1.00 69.82 345 ALA B CA 1
ATOM 5398 C C . ALA B 2 345 ? 36.526 10.186 49.190 1.00 74.22 345 ALA B C 1
ATOM 5399 O O . ALA B 2 345 ? 35.962 10.827 50.078 1.00 73.46 345 ALA B O 1
ATOM 5401 N N . GLY B 2 346 ? 37.009 8.951 49.348 1.00 71.44 346 GLY B N 1
ATOM 5402 C CA . GLY B 2 346 ? 36.983 8.198 50.599 1.00 71.44 346 GLY B CA 1
ATOM 5403 C C . GLY B 2 346 ? 38.330 8.227 51.300 1.00 75.65 346 GLY B C 1
ATOM 5404 O O . GLY B 2 346 ? 39.260 8.889 50.823 1.00 75.55 346 GLY B O 1
ATOM 5405 N N . THR B 2 347 ? 38.444 7.523 52.450 1.00 71.96 347 THR B N 1
ATOM 5406 C CA . THR B 2 347 ? 39.675 7.461 53.259 1.00 94.37 347 THR B CA 1
ATOM 5407 C C . THR B 2 347 ? 40.801 6.716 52.547 1.00 104.31 347 THR B C 1
ATOM 5408 O O . THR B 2 347 ? 40.560 5.680 51.933 1.00 60.79 347 THR B O 1
#

B-factor: mean 58.89, std 14.13, range [34.42, 139.27]

Secondary structure (DSSP, 8-state):
----TTSEE-SSS-EEE--SS--SS--S---TT-SEEE--SS---EE-TTTTTT-TT--EEE--SS---EE-TTTTTT-TT--EEE--SS--SB--TTTSSS-TT--EEE--S----EE-TTTTTT-TT--EEE----TT--EE-TTTTTT-TT--EEE-TTS--SS----TT-TT--EEE-TTS--SEE-GGGGTT-TT--EEE-TTS---EE-TTTTTT-TT--EEE--SS--S---TTSSTT-TT--EEE--SS-EE-STTTHHHHHHHHHH---SS-BEEESTTTTT-BTTS--GGG---PPP--SBPPPPEE--TTS--EE--B--TTSEEEEE-TTS-EE-SS---SS-EE-TTS-EE-SS--TT--EEEEEEEE-SS-EEEEEEEEE-/-----EE--EE----PPPEEGGGG-EEEEESTT-BTTSS-EEE--SS-TT---EEE-SSSTTT---GGGGTS---TT----EEBPPSTTTTS---EEEEEEEEEEEEE-S-EEEEESS---SEEEEEEESSTTSS-EEEEEEESSHHHHTS--B--TTS------EE-TTTS---SSS--EEEE-HHHHHT-----HHHHHHTEEEEEEEEEEE---TTSS--TT-GGG---EEEEEE-EEEE--TTS-S-EEEETTEEEE---TTEESSSS-EE-TT--SS-----B-PSTTT-B-------

Nearest PDB structures (foldseek):
  3zyi-assembly1_B  TM=1.003E+00  e=2.214E-68  Homo sapiens
  3tbd-assembly1_A  TM=9.655E-01  e=2.676E-56  Homo sapiens
  3zyg-assembly2_B  TM=9.460E-01  e=7.516E-57  Homo sapiens
  3zyj-assembly2_D  TM=9.410E-01  e=2.899E-43  Homo sapiens
  8dmk-assembly1_G  TM=7.867E-01  e=2.176E-24  Homo sapiens

Organism: Homo sapiens (NCBI:txid9606)